Protein 1JXP (pdb70)

CATH classification: 2.40.10.120 (+1 more: 2.40.10.10)

Sequence (378 aa):
ITAYSQQTRGLLGCIITSLTGRDKNQVEGEVQVVSTATQSFLATCVNGVCWTVYHGAGSKTLAGPKGPITQMYTNVDQDLVGWQAPPGARSLTPCTCGSSDLYLVTRHADVIPVRRRGDSRGSLLSPRPVSYLKGSSGGPLLCPSGHAVGIFRAAVCTRGVAKAVDFVPVESMETTMGSVVIVGRIILSITAYSQQTRGLLGCIITSLTGRDKNQVEGEVQVVSTATQSFLATCVNGVCWTVYHGAGSKTLAGPKGPITQMYTNVDQDLVGWQAPPGARSLTPCTCGSSDLYLVTRHADVIPVRRRGDSRGSLLSPRPVSYLKGSSGGPLLCPSGHAVGIFRAAVCTRGVAKAVDFVPVESMETTMGSVVIVGRIILS

Organism: Hepatitis C virus genotype 1b (isolate BK) (NCBI:txid11105)

InterPro domains:
  IPR000745 Hepatitis C virus, Non-structural protein NS4a [PF01006] (1658-1711)
  IPR001490 Hepatitis C virus, Non-structural protein NS4b [PF01001] (1728-1921)
  IPR001650 Helicase, C-terminal domain-like [PS51194] (1361-1538)
  IPR002166 RNA dependent RNA polymerase, hepatitis C virus [PF00998] (2422-2932)
  IPR002518 Hepatitis C virus, Non-structural protein NS2 [PF01538] (811-1005)
  IPR002518 Hepatitis C virus, Non-structural protein NS2 [PS51693] (903-1026)
  IPR002519 Hepatitis C virus, Envelope glycoprotein E1 [PF01539] (193-382)
  IPR002521 Hepatitis C virus, Core protein, C-terminal [PF01542] (116-190)
  IPR002522 Hepatitis C virus, Core protein, N-terminal [PF01543] (2-115)
  IPR002531 Hepatitis C virus, Non-structural protein E2/NS1 [PF01560] (386-729)
  IPR002868 Hepatitis C virus, Non-structural 5a protein [PF01506] (1974-1996)
  IPR004109 Hepatitis C virus, NS3 protease [PF02907] (1056-1203)
  IPR004109 Hepatitis C virus, NS3 protease [PS51822] (1027-1208)
  IPR007094 RNA-directed RNA polymerase, catalytic domain [PS50507] (2633-2751)
  IPR009003 Peptidase S1, PA clan [SSF50494] (1027-1212)
  IPR011492 Non-structural protein NS3-like, DEAD-box helicase, flavivirus [PF07652] (1294-1355)
  IPR013192 Hepatitis C virus, Non-structural 5a protein, domain 1a [PF08300] (2006-2067)
  IPR013193 Hepatitis C virus non-structural 5a, 1B domain [PF08301] (2068-2168)
  IPR014001 Helicase superfamily 1/2, ATP-binding domain [PS51192] (1217-1369)
  IPR014001 Helicase superfamily 1/2, ATP-binding domain [SM00487] (1213-1385)

Secondary structure (DSSP, 8-state):
--EEEEE---HHHHHHHHHS-B--PPP-SSEEEEE-SS-EEEEEEETTEEEEEHHHHTT--EEETTEEEPPSEEETTTTEEEEEPPSS---BPB--S---EEEEE-TT--EEEEEE-SSSEEEEEEEEEGGGGTT-TT-EEEETTTEEEEEEEEEEEETTEEEEEEEEEHHHHHTT-/--EEEEE---HHHHHHHHHS-B--PPP-SSEEEEE-SS-EEEEEEETTEEEEEHHHHTTPPBPBSSS-B----EEGGGTEEEEE--SS---B----S---EEEEE-TT--EEEEEE-SSSEEEEEEEEETTTTTT-TT-EEE-TT--EEEEEEEEEEETTEEEEEEEEEHHHHHHT-/--BEEEEEEEE-/-PBEEEEEEEE-

GO terms:
  GO:0044186 host cell lipid droplet (C, EXP)
  GO:0034062 5'-3' RNA polymerase activity (F, EXP)
  GO:0005515 protein binding (F, IPI)
  GO:0002020 protease binding (F, IPI)
  GO:0042802 identical protein binding (F, IPI)
  GO:0008236 serine-type peptidase activity (F, IDA)
  GO:0042025 host cell nucleus (C, IMP)
  GO:0044164 host cell cytosol (C, IMP)
  GO:0030430 host cell cytoplasm (C, IMP)
  GO:0030430 host cell cytoplasm (C, IDA)

Solvent-accessible surface area: 15514 Å² total; per-residue (Å²): 108,97,8,134,61,76,91,36,43,38,50,86,17,10,54,85,8,18,136,79,4,124,6,178,45,108,23,71,1,23,0,3,13,2,5,9,99,90,76,12,4,0,3,0,2,0,57,28,1,4,2,0,1,56,86,7,2,19,94,74,40,4,5,2,65,182,17,76,39,104,21,91,51,68,44,94,142,48,21,2,0,0,0,89,11,11,130,66,24,114,46,18,79,38,21,116,79,73,30,53,79,0,59,2,3,4,19,42,10,40,40,4,45,3,95,80,134,38,117,36,101,0,15,8,92,53,73,30,9,25,0,10,4,110,11,2,17,0,0,0,0,2,0,73,78,27,66,2,4,1,2,6,78,37,28,30,66,68,131,5,50,0,76,10,0,18,1,5,18,2,72,30,3,70,116,41,107,78,6,0,0,15,11,2,18,0,30,30,110,81,99,13,122,61,67,156,42,53,46,89,114,19,10,35,90,6,16,150,51,0,143,7,163,68,127,16,70,8,36,0,1,15,0,17,8,25,49,48,39,3,0,1,0,0,4,67,39,1,1,2,0,0,13,9,2,0,3,90,49,33,1,4,0,52,160,4,68,9,102,25,118,44,69,52,37,63,61,1,2,0,0,1,102,24,10,99,72,13,175,43,13,77,25,23,126,69,69,34,60,57,0,57,0,0,0,47,112,16,34,40,12,46,0,55,60,135,23,113,28,94,1,28,10,104,68,70,67,76,65,82,61,10,108,17,0,14,0,0,0,0,3,0,62,81,20,58,2,3,1,0,3,9,17,17,22,55,99,220,47,69,0,99,12,0,7,0,1,13,3,86,34,3,78,114,46,124,64,8,0,0,11,22,1,26,0,34,26,108

B-factor: mean 48.64, std 14.3, range [6.23, 98.06]

Foldseek 3Di:
DFFAADDDDDPVRLVVCLVFLADLDAAEDFKAWAADVPFIAIWGAAPQKTKFFCVRVPQDWHRYNVGTFGWPFDDVVLRMTITRRHPRHDHFAADPPPAQWKWWQFNGRDTFIWGNPDQFKTFGDPFDWQVVRGRHFNTFIAGVVRGGFFTFHGFPDDVTTGGMTGTGGVVNVVVRD/DDDDDPDDDDDD/DWDAADDDDDDVVCVVLVVFLADLDDDDDFKAFAADPPAIAIWGAAPQKTKFFCVGCVQFFHRANVGTFGWDFDDVVLRMTITGDYPPHDHFYEADDPAQWKFWAANRTDTFIWGNPDQFKTWGPDKDFQVVRGRYQNTAIAHPVGGGQWGWHGFDDDPRIGTMTGTHTPVVVVVSD/DDDDDPDDDDDD

Structure (mmCIF, N/CA/C/O backbone):
data_1JXP
#
_entry.id   1JXP
#
_cell.length_a   96.960
_cell.length_b   96.960
_cell.length_c   167.100
_cell.angle_alpha   90.00
_cell.angle_beta   90.00
_cell.angle_gamma   120.00
#
_symmetry.space_group_name_H-M   'P 63 2 2'
#
loop_
_entity.id
_entity.type
_entity.pdbx_description
1 polymer 'NS3 SERINE PROTEASE'
2 polymer NS4A
3 non-polymer 'ZINC ION'
4 water water
#
loop_
_atom_site.group_PDB
_atom_site.id
_atom_site.type_symbol
_atom_site.label_atom_id
_atom_site.label_alt_id
_atom_site.label_comp_id
_atom_site.label_asym_id
_atom_site.label_entity_id
_atom_site.label_seq_id
_atom_site.pdbx_PDB_ins_code
_atom_site.Cartn_x
_atom_site.Cartn_y
_atom_site.Cartn_z
_atom_site.occupancy
_atom_site.B_iso_or_equiv
_atom_site.auth_seq_id
_atom_site.auth_comp_id
_atom_site.auth_asym_id
_atom_site.auth_atom_id
_atom_site.pdbx_PDB_model_num
ATOM 1 N N . ILE A 1 3 ? 38.178 51.342 17.385 1.00 64.84 3 ILE A N 1
ATOM 2 C CA . ILE A 1 3 ? 37.708 52.359 18.353 1.00 65.72 3 ILE A CA 1
ATOM 3 C C . ILE A 1 3 ? 36.671 53.271 17.658 1.00 65.31 3 ILE A C 1
ATOM 4 O O . ILE A 1 3 ? 36.782 54.492 17.655 1.00 65.76 3 ILE A O 1
ATOM 9 N N . THR A 1 4 ? 35.710 52.641 16.990 1.00 64.69 4 THR A N 1
ATOM 10 C CA . THR A 1 4 ? 34.636 53.3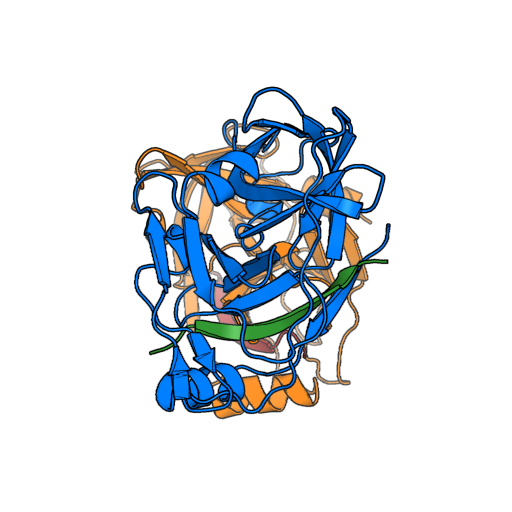48 16.310 1.00 64.59 4 THR A CA 1
ATOM 11 C C . THR A 1 4 ? 33.447 53.075 17.223 1.00 62.81 4 THR A C 1
ATOM 12 O O . THR A 1 4 ? 33.553 52.294 18.177 1.00 62.45 4 THR A O 1
ATOM 16 N N . ALA A 1 5 ? 32.327 53.710 16.918 1.00 61.48 5 ALA A N 1
ATOM 17 C CA . ALA A 1 5 ? 31.093 53.539 17.667 1.00 59.10 5 ALA A CA 1
ATOM 18 C C . ALA A 1 5 ? 30.001 54.096 16.779 1.00 56.84 5 ALA A C 1
ATOM 19 O O . ALA A 1 5 ? 30.242 55.045 16.035 1.00 56.95 5 ALA A O 1
ATOM 21 N N . TYR A 1 6 ? 28.828 53.480 16.801 1.00 53.94 6 TYR A N 1
ATOM 22 C CA . TYR A 1 6 ? 27.714 53.968 15.989 1.00 51.95 6 TYR A CA 1
ATOM 23 C C . TYR A 1 6 ? 26.414 53.977 16.786 1.00 50.47 6 TYR A C 1
ATOM 24 O O . TYR A 1 6 ? 26.227 53.146 17.675 1.00 47.39 6 TYR A O 1
ATOM 33 N N . SER A 1 7 ? 25.565 54.975 16.536 1.00 49.67 7 SER A N 1
ATOM 34 C CA . SER A 1 7 ? 24.292 55.082 17.253 1.00 48.71 7 SER A CA 1
ATOM 35 C C . SER A 1 7 ? 23.305 54.037 16.757 1.00 48.81 7 SER A C 1
ATOM 36 O O . SER A 1 7 ? 23.563 53.378 15.749 1.00 51.08 7 SER A O 1
ATOM 39 N N . GLN A 1 8 ? 22.216 53.834 17.492 1.00 45.21 8 GLN A N 1
ATOM 40 C CA . GLN A 1 8 ? 21.191 52.870 17.110 1.00 41.60 8 GLN A CA 1
ATOM 41 C C . GLN A 1 8 ? 19.990 53.215 17.951 1.00 43.72 8 GLN A C 1
ATOM 42 O O . GLN A 1 8 ? 20.105 53.257 19.179 1.00 46.68 8 GLN A O 1
ATOM 48 N N . GLN A 1 9 ? 18.860 53.539 17.316 1.00 40.30 9 GLN A N 1
ATOM 49 C CA . GLN A 1 9 ? 17.653 53.874 18.067 1.00 36.58 9 GLN A CA 1
ATOM 50 C C . GLN A 1 9 ? 16.890 52.615 18.237 1.00 37.00 9 GLN A C 1
ATOM 51 O O . GLN A 1 9 ? 16.834 51.788 17.323 1.00 39.12 9 GLN A O 1
ATOM 57 N N . THR A 1 10 ? 16.241 52.497 19.378 1.00 35.56 10 THR A N 1
ATOM 58 C CA . THR A 1 10 ? 15.481 51.312 19.667 1.00 36.65 10 THR A CA 1
ATOM 59 C C . THR A 1 10 ? 14.058 51.713 19.924 1.00 34.78 10 THR A C 1
ATOM 60 O O . THR A 1 10 ? 13.173 50.871 19.988 1.00 34.97 10 THR A O 1
ATOM 64 N N . ARG A 1 11 ? 13.797 53.009 19.950 1.00 32.84 11 ARG A N 1
ATOM 65 C CA . ARG A 1 11 ? 12.460 53.421 20.288 1.00 29.63 11 ARG A CA 1
ATOM 66 C C . ARG A 1 11 ? 12.191 54.820 19.861 1.00 26.45 11 ARG A C 1
ATOM 67 O O . ARG A 1 11 ? 13.112 55.617 19.771 1.00 27.39 11 ARG A O 1
ATOM 75 N N . GLY A 1 12 ? 10.928 55.119 19.598 1.00 27.36 12 GLY A N 1
ATOM 76 C CA . GLY A 1 12 ? 10.568 56.484 19.239 1.00 31.10 12 GLY A CA 1
ATOM 77 C C . GLY A 1 12 ? 9.903 57.174 20.433 1.00 33.20 12 GLY A C 1
ATOM 78 O O . GLY A 1 12 ? 9.765 56.569 21.488 1.00 32.60 12 GLY A O 1
ATOM 79 N N . LEU A 1 13 ? 9.423 58.401 20.271 1.00 32.03 13 LEU A N 1
ATOM 80 C CA . LEU A 1 13 ? 8.785 59.104 21.383 1.00 32.12 13 LEU A CA 1
ATOM 81 C C . LEU A 1 13 ? 7.652 58.323 22.078 1.00 30.27 13 LEU A C 1
ATOM 82 O O . LEU A 1 13 ? 7.621 58.238 23.302 1.00 31.20 13 LEU A O 1
ATOM 87 N N . LEU A 1 14 ? 6.745 57.767 21.278 1.00 29.72 14 LEU A N 1
ATOM 88 C CA . LEU A 1 14 ? 5.616 56.983 21.742 1.00 30.20 14 LEU A CA 1
ATOM 89 C C . LEU A 1 14 ? 6.159 55.885 22.627 1.00 33.65 14 LEU A C 1
ATOM 90 O O . LEU A 1 14 ? 5.503 55.433 23.555 1.00 34.25 14 LEU A O 1
ATOM 95 N N . GLY A 1 15 ? 7.326 55.391 22.240 1.00 35.88 15 GLY A N 1
ATOM 96 C CA . GLY A 1 15 ? 8.010 54.366 22.996 1.00 33.52 15 GLY A CA 1
ATOM 97 C C . GLY A 1 15 ? 8.482 54.910 24.334 1.00 34.29 15 GLY A C 1
ATOM 98 O O . GLY A 1 15 ? 8.139 54.259 25.320 1.00 34.63 15 GLY A O 1
ATOM 99 N N . CYS A 1 16 ? 9.227 56.047 24.389 1.00 30.87 16 CYS A N 1
ATOM 100 C CA . CYS A 1 16 ? 9.681 56.612 25.680 1.00 30.32 16 CYS A CA 1
ATOM 101 C C . CYS A 1 16 ? 8.431 56.820 26.521 1.00 34.35 16 CYS A C 1
ATOM 102 O O . CYS A 1 16 ? 8.338 56.262 27.603 1.00 40.09 16 CYS A O 1
ATOM 105 N N . ILE A 1 17 ? 7.424 57.494 25.966 1.00 36.58 17 ILE A N 1
ATOM 106 C CA . ILE A 1 17 ? 6.189 57.784 26.699 1.00 35.36 17 ILE A CA 1
ATOM 107 C C . ILE A 1 17 ? 5.492 56.596 27.371 1.00 36.70 17 ILE A C 1
ATOM 108 O O . ILE A 1 17 ? 5.287 56.612 28.583 1.00 37.50 17 ILE A O 1
ATOM 113 N N . ILE A 1 18 ? 5.163 55.555 26.617 1.00 35.20 18 ILE A N 1
ATOM 114 C CA . ILE A 1 18 ? 4.488 54.389 27.194 1.00 31.71 18 ILE A CA 1
ATOM 115 C C . ILE A 1 18 ? 5.416 53.635 28.142 1.00 26.45 18 ILE A C 1
ATOM 116 O O . ILE A 1 18 ? 4.968 53.068 29.113 1.00 28.14 18 ILE A O 1
ATOM 121 N N . THR A 1 19 ? 6.700 53.601 27.841 1.00 25.87 19 THR A N 1
ATOM 122 C CA . THR A 1 19 ? 7.655 52.876 28.673 1.00 28.66 19 THR A CA 1
ATOM 123 C C . THR A 1 19 ? 8.063 53.630 29.934 1.00 31.80 19 THR A C 1
ATOM 124 O O . THR A 1 19 ? 8.587 53.040 30.865 1.00 32.90 19 THR A O 1
ATOM 128 N N . SER A 1 20 ? 7.790 54.924 29.988 1.00 33.45 20 SER A N 1
ATOM 129 C CA . SER A 1 20 ? 8.104 55.707 31.164 1.00 34.86 20 SER A CA 1
ATOM 130 C C . SER A 1 20 ? 6.885 55.652 32.087 1.00 35.44 20 SER A C 1
ATOM 131 O O . SER A 1 20 ? 7.017 55.772 33.301 1.00 36.01 20 SER A O 1
ATOM 134 N N . LEU A 1 21 ? 5.708 55.433 31.502 1.00 32.95 21 LEU A N 1
ATOM 135 C CA . LEU A 1 21 ? 4.456 55.344 32.250 1.00 30.94 21 LEU A CA 1
ATOM 136 C C . LEU A 1 21 ? 4.305 53.998 32.935 1.00 32.65 21 LEU A C 1
ATOM 137 O O . LEU A 1 21 ? 3.999 53.925 34.119 1.00 37.17 21 LEU A O 1
ATOM 142 N N . THR A 1 22 ? 4.469 52.935 32.160 1.00 31.51 22 THR A N 1
ATOM 143 C CA . THR A 1 22 ? 4.357 51.584 32.653 1.00 27.73 22 THR A CA 1
ATOM 144 C C . THR A 1 22 ? 5.662 51.165 33.349 1.00 29.20 22 THR A C 1
ATOM 145 O O . THR A 1 22 ? 5.747 50.091 33.916 1.00 34.94 22 THR A O 1
ATOM 149 N N . GLY A 1 23 ? 6.706 51.961 33.261 1.00 26.15 23 GLY A N 1
ATOM 150 C CA . GLY A 1 23 ? 7.945 51.543 33.884 1.00 26.39 23 GLY A CA 1
ATOM 151 C C . GLY A 1 23 ? 8.522 50.228 33.356 1.00 30.59 23 GLY A C 1
ATOM 152 O O . GLY A 1 23 ? 9.656 49.874 33.734 1.00 33.09 23 GLY A O 1
ATOM 153 N N . ARG A 1 24 ? 7.803 49.516 32.473 1.00 32.97 24 ARG A N 1
ATOM 154 C CA . ARG A 1 24 ? 8.288 48.224 31.938 1.00 36.36 24 ARG A CA 1
ATOM 155 C C . ARG A 1 24 ? 8.959 48.256 30.561 1.00 35.15 24 ARG A C 1
ATOM 156 O O . ARG A 1 24 ? 8.343 48.638 29.588 1.00 39.07 24 ARG A O 1
ATOM 164 N N . ASP A 1 25 ? 10.178 47.729 30.489 1.00 35.45 25 ASP A N 1
ATOM 165 C CA . ASP A 1 25 ? 10.969 47.702 29.269 1.00 34.57 25 ASP A CA 1
ATOM 166 C C . ASP A 1 25 ? 11.361 46.290 28.845 1.00 35.90 25 ASP A C 1
ATOM 167 O O . ASP A 1 25 ? 12.364 45.748 29.312 1.00 36.78 25 ASP A O 1
ATOM 172 N N . LYS A 1 26 ? 10.613 45.729 27.901 1.00 37.20 26 LYS A N 1
ATOM 173 C CA . LYS A 1 26 ? 10.897 44.381 27.407 1.00 42.46 26 LYS A CA 1
ATOM 174 C C . LYS A 1 26 ? 12.087 44.353 26.445 1.00 44.49 26 LYS A C 1
ATOM 175 O O . LYS A 1 26 ? 12.497 43.295 25.969 1.00 45.98 26 LYS A O 1
ATOM 181 N N . ASN A 1 27 ? 12.661 45.519 26.192 1.00 45.89 27 ASN A N 1
ATOM 182 C CA . ASN A 1 27 ? 13.783 45.633 25.279 1.00 47.18 27 ASN A CA 1
ATOM 183 C C . ASN A 1 27 ? 15.129 45.105 25.736 1.00 51.66 27 ASN A C 1
ATOM 184 O O . ASN A 1 27 ? 15.653 45.428 26.805 1.00 51.47 27 ASN A O 1
ATOM 189 N N . GLN A 1 28 ? 15.690 44.318 24.828 1.00 56.55 28 GLN A N 1
ATOM 190 C CA . GLN A 1 28 ? 16.987 43.690 24.970 1.00 56.87 28 GLN A CA 1
ATOM 191 C C . GLN A 1 28 ? 18.067 44.751 25.166 1.00 55.17 28 GLN A C 1
ATOM 192 O O . GLN A 1 28 ? 18.084 45.779 24.476 1.00 55.64 28 GLN A O 1
ATOM 198 N N . VAL A 1 29 ? 18.898 44.548 26.180 1.00 54.82 29 VAL A N 1
ATOM 199 C CA . VAL A 1 29 ? 19.969 45.487 26.465 1.00 55.94 29 VAL A CA 1
ATOM 200 C C . VAL A 1 29 ? 21.195 45.001 25.746 1.00 57.72 29 VAL A C 1
ATOM 201 O O . VAL A 1 29 ? 21.626 43.857 25.926 1.00 61.39 29 VAL A O 1
ATOM 205 N N . GLU A 1 30 ? 21.755 45.866 24.924 1.00 56.75 30 GLU A N 1
ATOM 206 C CA . GLU A 1 30 ? 22.939 45.510 24.188 1.00 56.52 30 GLU A CA 1
ATOM 207 C C . GLU A 1 30 ? 23.800 46.743 24.070 1.00 56.33 30 GLU A C 1
ATOM 208 O O . GLU A 1 30 ? 23.305 47.862 24.120 1.00 56.73 30 GLU A O 1
ATOM 214 N N . GLY A 1 31 ? 25.103 46.551 23.974 1.00 56.79 31 GLY A N 1
ATOM 215 C CA . GLY A 1 31 ? 25.981 47.699 23.839 1.00 56.60 31 GLY A CA 1
ATOM 216 C C . GLY A 1 31 ? 26.900 47.807 25.026 1.00 57.55 31 GLY A C 1
ATOM 217 O O . GLY A 1 31 ? 27.492 46.815 25.450 1.00 60.24 31 GLY A O 1
ATOM 218 N N . GLU A 1 32 ? 26.952 48.997 25.597 1.00 57.53 32 GLU A N 1
ATOM 219 C CA . GLU A 1 32 ? 27.792 49.320 26.746 1.00 56.71 32 GLU A CA 1
ATOM 220 C C . GLU A 1 32 ? 27.191 50.639 27.169 1.00 53.70 32 GLU A C 1
ATOM 221 O O . GLU A 1 32 ? 26.665 50.760 28.284 1.00 53.96 32 GLU A O 1
ATOM 227 N N . VAL A 1 33 ? 27.247 51.598 26.237 1.00 47.81 33 VAL A N 1
ATOM 228 C CA . VAL A 1 33 ? 26.701 52.943 26.403 1.00 40.55 33 VAL A CA 1
ATOM 229 C C . VAL A 1 33 ? 25.268 52.922 25.892 1.00 39.23 33 VAL A C 1
ATOM 230 O O . VAL A 1 33 ? 24.992 52.396 24.818 1.00 39.25 33 VAL A O 1
ATOM 234 N N . GLN A 1 34 ? 24.363 53.459 26.697 1.00 35.31 34 GLN A N 1
ATOM 235 C CA . GLN A 1 34 ? 22.950 53.497 26.399 1.00 31.18 34 GLN A CA 1
ATOM 236 C C . GLN A 1 34 ? 22.530 54.923 26.294 1.00 29.09 34 GLN A C 1
ATOM 237 O O . GLN A 1 34 ? 23.019 55.773 27.024 1.00 31.95 34 GLN A O 1
ATOM 243 N N . VAL A 1 35 ? 21.584 55.173 25.409 1.00 25.79 35 VAL A N 1
ATOM 244 C CA . VAL A 1 35 ? 21.051 56.493 25.241 1.00 25.06 35 VAL A CA 1
ATOM 245 C C . VAL A 1 35 ? 19.778 56.417 26.045 1.00 23.96 35 VAL A C 1
ATOM 246 O O . VAL A 1 35 ? 18.932 55.533 25.846 1.00 25.10 35 VAL A O 1
ATOM 250 N N . VAL A 1 36 ? 19.650 57.321 26.996 1.00 23.96 36 VAL A N 1
ATOM 251 C CA . VAL A 1 36 ? 18.478 57.277 27.856 1.00 21.57 36 VAL A CA 1
ATOM 252 C C . VAL A 1 36 ? 17.787 58.601 27.848 1.00 20.01 36 VAL A C 1
ATOM 253 O O . VAL A 1 36 ? 18.389 59.640 27.579 1.00 22.28 36 VAL A O 1
ATOM 257 N N . SER A 1 37 ? 16.548 58.582 28.286 1.00 22.15 37 SER A N 1
ATOM 258 C CA . SER A 1 37 ? 15.782 59.793 28.257 1.00 24.65 37 SER A CA 1
ATOM 259 C C . SER A 1 37 ? 14.722 59.860 29.368 1.00 21.69 37 SER A C 1
ATOM 260 O O . SER A 1 37 ? 14.251 58.844 29.870 1.00 26.23 37 SER A O 1
ATOM 263 N N . THR A 1 38 ? 14.430 61.078 29.795 1.00 19.66 38 THR A N 1
ATOM 264 C CA . THR A 1 38 ? 13.376 61.349 30.771 1.00 27.26 38 THR A CA 1
ATOM 265 C C . THR A 1 38 ? 12.419 62.207 29.941 1.00 28.60 38 THR A C 1
ATOM 266 O O . THR A 1 38 ? 12.584 62.333 28.737 1.00 32.72 38 THR A O 1
ATOM 270 N N . ALA A 1 39 ? 11.460 62.859 30.571 1.00 29.32 39 ALA A N 1
ATOM 271 C CA . ALA A 1 39 ? 10.539 63.685 29.823 1.00 28.41 39 ALA A CA 1
ATOM 272 C C . ALA A 1 39 ? 11.047 65.118 29.572 1.00 29.64 39 ALA A C 1
ATOM 273 O O . ALA A 1 39 ? 10.388 65.904 28.874 1.00 28.36 39 ALA A O 1
ATOM 275 N N . THR A 1 40 ? 12.228 65.452 30.084 1.00 29.95 40 THR A N 1
ATOM 276 C CA . THR A 1 40 ? 12.732 66.804 29.914 1.00 30.64 40 THR A CA 1
ATOM 277 C C . THR A 1 40 ? 14.163 66.970 29.431 1.00 31.45 40 THR A C 1
ATOM 278 O O . THR A 1 40 ? 14.654 68.107 29.358 1.00 35.23 40 THR A O 1
ATOM 282 N N . GLN A 1 41 ? 14.849 65.856 29.181 1.00 27.49 41 GLN A N 1
ATOM 283 C CA . GLN A 1 41 ? 16.203 65.882 28.655 1.00 27.66 41 GLN A CA 1
ATOM 284 C C . GLN A 1 41 ? 16.654 64.478 28.302 1.00 25.59 41 GLN A C 1
ATOM 285 O O . GLN A 1 41 ? 15.986 63.501 28.629 1.00 24.64 41 GLN A O 1
ATOM 291 N N . SER A 1 42 ? 17.789 64.361 27.637 1.00 25.16 42 SER A N 1
ATOM 292 C CA . SER A 1 42 ? 18.253 63.052 27.242 1.00 22.34 42 SER A CA 1
ATOM 293 C C . SER A 1 42 ? 19.747 63.063 27.477 1.00 22.16 42 SER A C 1
ATOM 294 O O . SER A 1 42 ? 20.348 64.137 27.501 1.00 24.50 42 SER A O 1
ATOM 297 N N . PHE A 1 43 ? 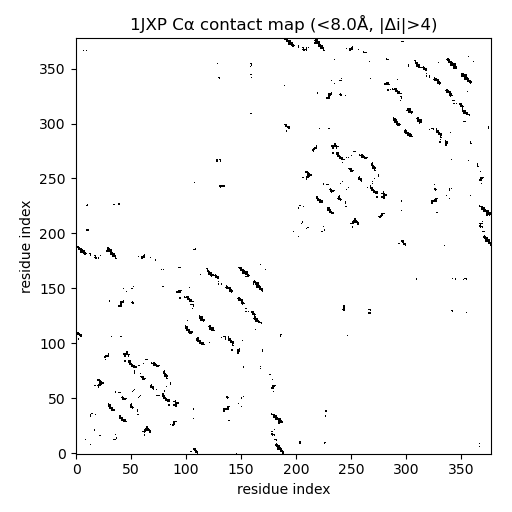20.345 61.893 27.677 1.00 22.56 43 PHE A N 1
ATOM 298 C CA . PHE A 1 43 ? 21.772 61.801 27.946 1.00 20.90 43 PHE A CA 1
ATOM 299 C C . PHE A 1 43 ? 22.115 60.354 27.818 1.00 21.59 43 PHE A C 1
ATOM 300 O O . PHE A 1 43 ? 21.300 59.571 27.361 1.00 23.00 43 PHE A O 1
ATOM 308 N N . LEU A 1 44 ? 23.299 59.985 28.268 1.00 27.72 44 LEU A N 1
ATOM 309 C CA . LEU A 1 44 ? 23.759 58.614 28.155 1.00 31.12 44 LEU A CA 1
ATOM 310 C C . LEU A 1 44 ? 23.933 57.919 29.495 1.00 32.74 44 LEU A C 1
ATOM 311 O O . LEU A 1 44 ? 23.895 58.534 30.550 1.00 33.14 44 LEU A O 1
ATOM 316 N N . ALA A 1 45 ? 24.197 56.627 29.429 1.00 33.67 45 ALA A N 1
ATOM 317 C CA . ALA A 1 45 ? 24.408 55.830 30.618 1.00 34.88 45 ALA A CA 1
ATOM 318 C C . ALA A 1 45 ? 25.418 54.780 30.214 1.00 34.23 45 ALA A C 1
ATOM 319 O O . ALA A 1 45 ? 25.271 54.165 29.160 1.00 32.35 45 ALA A O 1
ATOM 321 N N . THR A 1 46 ? 26.436 54.577 31.040 1.00 33.09 46 THR A N 1
ATOM 322 C CA . THR A 1 46 ? 27.451 53.589 30.755 1.00 31.91 46 THR A CA 1
ATOM 323 C C . THR A 1 46 ? 27.312 52.461 31.762 1.00 35.97 46 THR A C 1
ATOM 324 O O . THR A 1 46 ? 27.186 52.703 32.949 1.00 40.33 46 THR A O 1
ATOM 328 N N . CYS A 1 47 ? 27.298 51.231 31.282 1.00 37.78 47 CYS A N 1
ATOM 329 C CA . CYS A 1 47 ? 27.136 50.055 32.119 1.00 42.69 47 CYS A CA 1
ATOM 330 C C . CYS A 1 47 ? 28.496 49.508 32.586 1.00 45.95 47 CYS A C 1
ATOM 331 O O . CYS A 1 47 ? 29.196 48.880 31.808 1.00 47.72 47 CYS A O 1
ATOM 334 N N . VAL A 1 48 ? 28.873 49.709 33.850 1.00 47.19 48 VAL A N 1
ATOM 335 C CA . VAL A 1 48 ? 30.184 49.246 34.331 1.00 47.07 48 VAL A CA 1
ATOM 336 C C . VAL A 1 48 ? 30.103 48.303 35.541 1.00 49.31 48 VAL A C 1
ATOM 337 O O . VAL A 1 48 ? 29.417 48.600 36.519 1.00 53.95 48 VAL A O 1
ATOM 341 N N . ASN A 1 49 ? 30.819 47.185 35.483 1.00 48.07 49 ASN A N 1
ATOM 342 C CA . ASN A 1 49 ? 30.858 46.230 36.589 1.00 49.18 49 ASN A CA 1
ATOM 343 C C . ASN A 1 49 ? 29.508 45.728 36.973 1.00 47.31 49 ASN A C 1
ATOM 344 O O . ASN A 1 49 ? 29.221 45.571 38.161 1.00 46.01 49 ASN A O 1
ATOM 349 N N . GLY A 1 50 ? 28.676 45.494 35.969 1.00 45.43 50 GLY A N 1
ATOM 350 C CA . GLY A 1 50 ? 27.335 45.002 36.230 1.00 41.47 50 GLY A CA 1
ATOM 351 C C . GLY A 1 50 ? 26.348 46.048 36.745 1.00 39.82 50 GLY A C 1
ATOM 352 O O . GLY A 1 50 ? 25.221 45.691 37.107 1.00 38.51 50 GLY A O 1
ATOM 353 N N . VAL A 1 51 ? 26.744 47.325 36.757 1.00 38.13 51 VAL A N 1
ATOM 354 C CA . VAL A 1 51 ? 25.858 48.405 37.211 1.00 40.99 51 VAL A CA 1
ATOM 355 C C . VAL A 1 51 ? 25.725 49.545 36.165 1.00 40.12 51 VAL A C 1
ATOM 356 O O . VAL A 1 51 ? 26.719 49.926 35.541 1.00 38.66 51 VAL A O 1
ATOM 360 N N . CYS A 1 52 ? 24.505 50.058 35.954 1.00 39.76 52 CYS A N 1
ATOM 361 C CA . CYS A 1 52 ? 24.263 51.162 34.999 1.00 44.51 52 CYS A CA 1
ATOM 362 C C . CYS A 1 52 ? 24.508 52.546 35.623 1.00 41.87 52 CYS A C 1
ATOM 363 O O . CYS A 1 52 ? 23.700 53.024 36.399 1.00 39.93 52 CYS A O 1
ATOM 366 N N . TRP A 1 53 ? 25.586 53.216 35.230 1.00 43.64 53 TRP A N 1
ATOM 367 C CA . TRP A 1 53 ? 25.927 54.546 35.768 1.00 45.87 53 TRP A CA 1
ATOM 368 C C . TRP A 1 53 ? 25.442 55.714 34.914 1.00 45.58 53 TRP A C 1
ATOM 369 O O . TRP A 1 53 ? 25.425 55.630 33.682 1.00 47.94 53 TRP A O 1
ATOM 380 N N . THR A 1 54 ? 25.015 56.794 35.556 1.00 39.96 54 THR A N 1
ATOM 381 C CA . THR A 1 54 ? 24.596 57.956 34.800 1.00 38.32 54 THR A CA 1
ATOM 382 C C . THR A 1 54 ? 24.619 59.172 35.700 1.00 35.31 54 THR A C 1
ATOM 383 O O . THR A 1 54 ? 24.826 59.047 36.902 1.00 34.22 54 THR A O 1
ATOM 387 N N . VAL A 1 55 ? 24.456 60.354 35.120 1.00 33.06 55 VAL A N 1
ATOM 388 C CA . VAL A 1 55 ? 24.505 61.570 35.910 1.00 30.95 55 VAL A CA 1
ATOM 389 C C . VAL A 1 55 ? 23.268 61.786 36.736 1.00 31.43 55 VAL A C 1
ATOM 390 O O . VAL A 1 55 ? 22.148 61.531 36.280 1.00 30.78 55 VAL A O 1
ATOM 394 N N . TYR A 1 56 ? 23.464 62.247 37.966 1.00 31.17 56 TYR A N 1
ATOM 395 C CA . TYR A 1 56 ? 22.327 62.519 38.825 1.00 28.14 56 TYR A CA 1
ATOM 396 C C . TYR A 1 56 ? 21.629 63.755 38.262 1.00 27.69 56 TYR A C 1
ATOM 397 O O . TYR A 1 56 ? 20.437 63.944 38.456 1.00 24.31 56 TYR A O 1
ATOM 406 N N . HIS A 1 57 ? 22.367 64.602 37.552 1.00 30.08 57 HIS A N 1
ATOM 407 C CA . HIS A 1 57 ? 21.738 65.778 36.995 1.00 30.89 57 HIS A CA 1
ATOM 408 C C . HIS A 1 57 ? 20.712 65.435 35.907 1.00 32.56 57 HIS A C 1
ATOM 409 O O . HIS A 1 57 ? 19.693 66.108 35.805 1.00 33.23 57 HIS A O 1
ATOM 416 N N . GLY A 1 58 ? 20.934 64.363 35.148 1.00 28.87 58 GLY A N 1
ATOM 417 C CA . GLY A 1 58 ? 19.985 63.995 34.127 1.00 29.57 58 GLY A CA 1
ATOM 418 C C . GLY A 1 58 ? 18.952 63.086 34.754 1.00 28.05 58 GLY A C 1
ATOM 419 O O . GLY A 1 58 ? 17.753 63.257 34.566 1.00 29.78 58 GLY A O 1
ATOM 420 N N . ALA A 1 59 ? 19.419 62.102 35.512 1.00 29.38 59 ALA A N 1
ATOM 421 C CA . ALA A 1 59 ? 18.530 61.123 36.163 1.00 29.34 59 ALA A CA 1
ATOM 422 C C . ALA A 1 59 ? 17.709 61.532 37.389 1.00 31.54 59 ALA A C 1
ATOM 423 O O . ALA A 1 59 ? 16.494 61.262 37.454 1.00 29.23 59 ALA A O 1
ATOM 425 N N . GLY A 1 60 ? 18.368 62.142 38.376 1.00 32.69 60 GLY A N 1
ATOM 426 C CA . GLY A 1 60 ? 17.678 62.493 39.599 1.00 29.31 60 GLY A CA 1
ATOM 427 C C . GLY A 1 60 ? 17.433 61.160 40.294 1.00 30.09 60 GLY A C 1
ATOM 428 O O . GLY A 1 60 ? 18.155 60.182 40.075 1.00 28.02 60 GLY A O 1
ATOM 429 N N . SER A 1 61 ? 16.384 61.096 41.092 1.00 32.01 61 SER A N 1
ATOM 430 C CA . SER A 1 61 ? 16.045 59.879 41.829 1.00 38.67 61 SER A CA 1
ATOM 431 C C . SER A 1 61 ? 15.190 58.877 41.055 1.00 38.27 61 SER A C 1
ATOM 432 O O . SER A 1 61 ? 14.751 57.856 41.610 1.00 40.09 61 SER A O 1
ATOM 435 N N . LYS A 1 62 ? 14.997 59.145 39.772 1.00 33.95 62 LYS A N 1
ATOM 436 C CA . LYS A 1 62 ? 14.159 58.319 38.929 1.00 28.25 62 LYS A CA 1
ATOM 437 C C . LYS A 1 62 ? 14.546 56.865 38.814 1.00 25.41 62 LYS A C 1
ATOM 438 O O . LYS A 1 62 ? 15.719 56.490 38.981 1.00 25.53 62 LYS A O 1
ATOM 444 N N . THR A 1 63 ? 13.532 56.081 38.45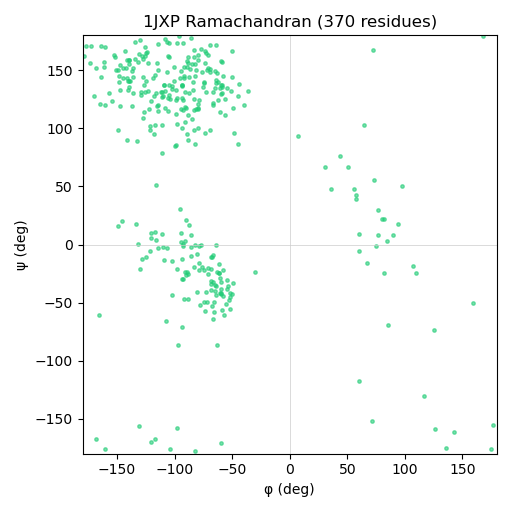5 1.00 27.86 63 THR A N 1
ATOM 445 C CA . THR A 1 63 ? 13.618 54.638 38.225 1.00 30.47 63 THR A CA 1
ATOM 446 C C . THR A 1 63 ? 13.997 54.393 36.773 1.00 30.01 63 THR A C 1
ATOM 447 O O . THR A 1 63 ? 13.851 55.284 35.934 1.00 30.70 63 THR A O 1
ATOM 451 N N . LEU A 1 64 ? 14.483 53.193 36.485 1.00 28.61 64 LEU A N 1
ATOM 452 C CA . LEU A 1 64 ? 14.851 52.813 35.133 1.00 31.54 64 LEU A CA 1
ATOM 453 C C . LEU A 1 64 ? 13.845 51.765 34.699 1.00 34.94 64 LEU A C 1
ATOM 454 O O . LEU A 1 64 ? 13.618 50.779 35.412 1.00 32.64 64 LEU A O 1
ATOM 459 N N . ALA A 1 65 ? 13.207 51.972 33.553 1.00 37.16 65 ALA A N 1
ATOM 460 C CA . ALA A 1 65 ? 12.246 50.977 33.083 1.00 35.84 65 ALA A CA 1
ATOM 461 C C . ALA A 1 65 ? 13.008 49.637 32.940 1.00 31.49 65 ALA A C 1
ATOM 462 O O . ALA A 1 65 ? 14.122 49.617 32.417 1.00 32.15 65 ALA A O 1
ATOM 464 N N . GLY A 1 66 ? 12.436 48.532 33.405 1.00 26.99 66 GLY A N 1
ATOM 465 C CA . GLY A 1 66 ? 13.162 47.269 33.324 1.00 25.40 66 GLY A CA 1
ATOM 466 C C . GLY A 1 66 ? 12.380 46.120 32.731 1.00 27.88 66 GLY A C 1
ATOM 467 O O . GLY A 1 66 ? 11.175 46.254 32.594 1.00 28.14 66 GLY A O 1
ATOM 468 N N . PRO A 1 67 ? 13.000 44.928 32.533 1.00 32.32 67 PRO A N 1
ATOM 469 C CA . PRO A 1 67 ? 12.289 43.777 31.935 1.00 35.75 67 PRO A CA 1
ATOM 470 C C . PRO A 1 67 ? 11.091 43.277 32.719 1.00 39.03 67 PRO A C 1
ATOM 471 O O . PRO A 1 67 ? 10.159 42.715 32.137 1.00 42.22 67 PRO A O 1
ATOM 475 N N . LYS A 1 68 ? 11.088 43.543 34.027 1.00 39.92 68 LYS A N 1
ATOM 476 C CA . LYS A 1 68 ? 10.016 43.121 34.910 1.00 36.50 68 LYS A CA 1
ATOM 477 C C . LYS A 1 68 ? 9.295 44.241 35.649 1.00 36.19 68 LYS A C 1
ATOM 478 O O . LYS A 1 68 ? 8.431 43.978 36.490 1.00 37.88 68 LYS A O 1
ATOM 484 N N . GLY A 1 69 ? 9.572 45.481 35.269 1.00 31.03 69 GLY A N 1
ATOM 485 C CA . GLY A 1 69 ? 8.942 46.634 35.913 1.00 26.42 69 GLY A CA 1
ATOM 486 C C . GLY A 1 69 ? 10.020 47.686 36.179 1.00 24.95 69 GLY A C 1
ATOM 487 O O . GLY A 1 69 ? 11.176 47.472 35.776 1.00 26.23 69 GLY A O 1
ATOM 488 N N . PRO A 1 70 ? 9.714 48.808 36.863 1.00 24.46 70 PRO A N 1
ATOM 489 C CA . PRO A 1 70 ? 10.739 49.836 37.135 1.00 26.13 70 PRO A CA 1
ATOM 490 C C . PRO A 1 70 ? 11.737 49.499 38.232 1.00 28.43 70 PRO A C 1
ATOM 491 O O . PRO A 1 70 ? 11.356 49.031 39.294 1.00 33.06 70 PRO A O 1
ATOM 495 N N . ILE A 1 71 ? 13.012 49.767 37.974 1.00 29.44 71 ILE A N 1
ATOM 496 C CA . ILE A 1 71 ? 14.090 49.504 38.921 1.00 30.48 71 ILE A CA 1
ATOM 497 C C . ILE A 1 71 ? 14.460 50.702 39.801 1.00 33.10 71 ILE A C 1
ATOM 498 O O . ILE A 1 71 ? 14.581 51.834 39.333 1.00 30.74 71 ILE A O 1
ATOM 503 N N . THR A 1 72 ? 14.679 50.454 41.081 1.00 35.80 72 THR A N 1
ATOM 504 C CA . THR A 1 72 ? 15.065 51.542 41.953 1.00 32.46 72 THR A CA 1
ATOM 505 C C . THR A 1 72 ? 16.596 51.694 41.903 1.00 30.17 72 THR A C 1
ATOM 506 O O . THR A 1 72 ? 17.330 50.709 41.706 1.00 29.42 72 THR A O 1
ATOM 510 N N . GLN A 1 73 ? 17.070 52.934 41.984 1.00 28.19 73 GLN A N 1
ATOM 511 C CA . GLN A 1 73 ? 18.505 53.172 41.973 1.00 32.80 73 GLN A CA 1
ATOM 512 C C . GLN A 1 73 ? 19.027 52.429 43.158 1.00 36.98 73 GLN A C 1
ATOM 513 O O . GLN A 1 73 ? 18.377 52.372 44.203 1.00 36.97 73 GLN A O 1
ATOM 519 N N . MET A 1 74 ? 20.140 51.746 42.959 1.00 44.17 74 MET A N 1
ATOM 520 C CA . MET A 1 74 ? 20.724 50.992 44.048 1.00 46.39 74 MET A CA 1
ATOM 521 C C . MET A 1 74 ? 21.905 51.765 44.609 1.00 46.51 74 MET A C 1
ATOM 522 O O . MET A 1 74 ? 22.343 51.497 45.724 1.00 48.58 74 MET A O 1
ATOM 527 N N . TYR A 1 75 ? 22.355 52.777 43.864 1.00 47.19 75 TYR A N 1
ATOM 528 C CA . TYR A 1 75 ? 23.463 53.646 44.264 1.00 46.41 75 TYR A CA 1
ATOM 529 C C . TYR A 1 75 ? 23.074 55.087 43.889 1.00 45.13 75 TYR A C 1
ATOM 530 O O . TYR A 1 75 ? 22.418 55.320 42.870 1.00 44.73 75 TYR A O 1
ATOM 539 N N . THR A 1 76 ? 23.397 56.045 44.743 1.00 41.54 76 THR A N 1
ATOM 540 C CA . THR A 1 76 ? 23.067 57.431 44.462 1.00 38.06 76 THR A CA 1
ATOM 541 C C . THR A 1 76 ? 23.998 58.300 45.245 1.00 41.85 76 THR A C 1
ATOM 542 O O . THR A 1 76 ? 24.151 58.128 46.459 1.00 47.50 76 THR A O 1
ATOM 546 N N . ASN A 1 77 ? 24.602 59.256 44.567 1.00 41.87 77 ASN A N 1
ATOM 547 C CA . ASN A 1 77 ? 25.507 60.159 45.221 1.00 40.19 77 ASN A CA 1
ATOM 548 C C . ASN A 1 77 ? 25.257 61.511 44.607 1.00 41.24 77 ASN A C 1
ATOM 549 O O . ASN A 1 77 ? 25.891 61.885 43.634 1.00 44.69 77 ASN A O 1
ATOM 554 N N . VAL A 1 78 ? 24.330 62.243 45.204 1.00 40.38 78 VAL A N 1
ATOM 555 C CA . VAL A 1 78 ? 23.935 63.569 44.752 1.00 42.52 78 VAL A CA 1
ATOM 556 C C . VAL A 1 78 ? 25.065 64.586 44.609 1.00 45.33 78 VAL A C 1
ATOM 557 O O . VAL A 1 78 ? 25.005 65.465 43.747 1.00 49.17 78 VAL A O 1
ATOM 561 N N . ASP A 1 79 ? 26.103 64.469 45.429 1.00 45.52 79 ASP A N 1
ATOM 562 C CA . ASP A 1 79 ? 27.189 65.447 45.365 1.00 45.83 79 ASP A CA 1
ATOM 563 C C . ASP A 1 79 ? 28.197 65.207 44.249 1.00 46.21 79 ASP A C 1
ATOM 564 O O . ASP A 1 79 ? 28.683 66.154 43.611 1.00 42.45 79 ASP A O 1
ATOM 569 N N . GLN A 1 80 ? 28.538 63.935 44.045 1.00 48.12 80 GLN A N 1
ATOM 570 C CA . GLN A 1 80 ? 29.453 63.561 42.975 1.00 48.27 80 GLN A CA 1
ATOM 571 C C . GLN A 1 80 ? 28.675 63.271 41.661 1.00 50.38 80 GLN A C 1
ATOM 572 O O . GLN A 1 80 ? 29.192 62.611 40.742 1.00 47.94 80 GLN A O 1
ATOM 578 N N . ASP A 1 81 ? 27.451 63.818 41.603 1.00 48.15 81 ASP A N 1
ATOM 579 C CA . ASP A 1 81 ? 26.517 63.734 40.474 1.00 47.28 81 ASP A CA 1
ATOM 580 C C . ASP A 1 81 ? 26.475 62.420 39.671 1.00 44.68 81 ASP A C 1
ATOM 581 O O . ASP A 1 81 ? 26.391 62.434 38.444 1.00 46.41 81 ASP A O 1
ATOM 586 N N . LEU A 1 82 ? 26.401 61.296 40.374 1.00 41.74 82 LEU A N 1
ATOM 587 C CA . LEU A 1 82 ? 26.374 60.003 39.728 1.00 39.48 82 LEU A CA 1
ATOM 588 C C . LEU A 1 82 ? 25.389 59.083 40.431 1.00 41.70 82 LEU A C 1
ATOM 589 O O . LEU A 1 82 ? 25.266 59.131 41.660 1.00 42.24 82 LEU A O 1
ATOM 594 N N . VAL A 1 83 ? 24.655 58.282 39.651 1.00 38.78 83 VAL A N 1
ATOM 595 C CA . VAL A 1 83 ? 23.690 57.326 40.183 1.00 34.34 83 VAL A CA 1
ATOM 596 C C . VAL A 1 83 ? 23.760 56.069 39.352 1.00 34.18 83 VAL A C 1
ATOM 597 O O . VAL A 1 83 ? 24.212 56.106 38.218 1.00 33.62 83 VAL A O 1
ATOM 601 N N . GLY A 1 84 ? 23.291 54.966 39.922 1.00 34.45 84 GLY A N 1
ATOM 602 C CA . GLY A 1 84 ? 23.304 53.699 39.228 1.00 35.48 84 GLY A CA 1
ATOM 603 C C . GLY A 1 84 ? 22.166 52.774 39.626 1.00 37.88 84 GLY A C 1
ATOM 604 O O . GLY A 1 84 ? 21.662 52.866 40.735 1.00 38.32 84 GLY A O 1
ATOM 605 N N . TRP A 1 85 ? 21.728 51.932 38.684 1.00 38.49 85 TRP A N 1
ATOM 606 C CA . TRP A 1 85 ? 20.679 50.926 38.879 1.00 38.54 85 TRP A CA 1
ATOM 607 C C . TRP A 1 85 ? 21.394 49.599 38.613 1.00 42.81 85 TRP A C 1
ATOM 608 O O . TRP A 1 85 ? 22.279 49.541 37.749 1.00 40.42 85 TRP A O 1
ATOM 619 N N . GLN A 1 86 ? 21.067 48.541 39.351 1.00 47.05 86 GLN A N 1
ATOM 620 C CA . GLN A 1 86 ? 21.709 47.253 39.069 1.00 53.74 86 GLN A CA 1
ATOM 621 C C . GLN A 1 86 ? 21.428 47.032 37.579 1.00 55.77 86 GLN A C 1
ATOM 622 O O . GLN A 1 86 ? 20.333 47.347 37.103 1.00 56.24 86 GLN A O 1
ATOM 628 N N . ALA A 1 87 ? 22.430 46.625 36.816 1.00 58.24 87 ALA A N 1
ATOM 629 C CA . ALA A 1 87 ? 22.188 46.406 35.397 1.00 63.29 87 ALA A CA 1
ATOM 630 C C . ALA A 1 87 ? 21.237 45.224 35.256 1.00 67.04 87 ALA A C 1
ATOM 631 O O . ALA A 1 87 ? 21.398 44.204 35.925 1.00 70.11 87 ALA A O 1
ATOM 633 N N . PRO A 1 88 ? 20.173 45.384 34.457 1.00 69.71 88 PRO A N 1
ATOM 634 C CA . PRO A 1 88 ? 19.203 44.307 34.259 1.00 71.51 88 PRO A CA 1
ATOM 635 C C . PRO A 1 88 ? 19.911 43.090 33.704 1.00 74.82 88 PRO A C 1
ATOM 636 O O . PRO A 1 88 ? 20.773 43.199 32.836 1.00 75.22 88 PRO A O 1
ATOM 640 N N . PRO A 1 89 ? 19.565 41.907 34.226 1.00 78.43 89 PRO A N 1
ATOM 641 C CA . PRO A 1 89 ? 20.170 40.644 33.804 1.00 81.41 89 PRO A CA 1
ATOM 642 C C . PRO A 1 89 ? 20.169 40.500 32.296 1.00 84.91 89 PRO A C 1
ATOM 643 O O . PRO A 1 89 ? 19.108 40.480 31.663 1.00 87.08 89 PRO A O 1
ATOM 647 N N . GLY A 1 90 ? 21.374 40.418 31.732 1.00 86.30 90 GLY A N 1
ATOM 648 C CA . GLY A 1 90 ? 21.519 40.282 30.299 1.00 85.10 90 GLY A CA 1
ATOM 649 C C . GLY A 1 90 ? 21.778 41.640 29.702 1.00 85.29 90 GLY A C 1
ATOM 650 O O . GLY A 1 90 ? 21.074 42.054 28.784 1.00 84.94 90 GLY A O 1
ATOM 651 N N . ALA A 1 91 ? 22.758 42.345 30.276 1.00 84.61 91 ALA A N 1
ATOM 652 C CA . ALA A 1 91 ? 23.181 43.679 29.833 1.00 82.89 91 ALA A CA 1
ATOM 653 C C . ALA A 1 91 ? 24.720 43.701 29.830 1.00 80.65 91 ALA A C 1
ATOM 654 O O . ALA A 1 91 ? 25.350 43.289 30.802 1.00 81.18 91 ALA A O 1
ATOM 656 N N . ARG A 1 92 ? 25.325 44.150 28.737 1.00 77.78 92 ARG A N 1
ATOM 657 C CA . ARG A 1 92 ? 26.783 44.166 28.633 1.00 77.74 92 ARG A CA 1
ATOM 658 C C . ARG A 1 92 ? 27.390 45.198 29.571 1.00 75.39 92 ARG A C 1
ATOM 659 O O . ARG A 1 92 ? 26.759 46.217 29.834 1.00 76.91 92 ARG A O 1
ATOM 667 N N . SER A 1 93 ? 28.595 44.940 30.083 1.00 72.65 93 SER A N 1
ATOM 668 C CA . SER A 1 93 ? 29.264 45.902 30.971 1.00 70.22 93 SER A CA 1
ATOM 669 C C . SER A 1 93 ? 30.776 46.049 30.745 1.00 65.85 93 SER A C 1
ATOM 670 O O . SER A 1 93 ? 31.493 45.065 30.592 1.00 63.82 93 SER A O 1
ATOM 673 N N . LEU A 1 94 ? 31.231 47.296 30.688 1.00 61.98 94 LEU A N 1
ATOM 674 C CA . LEU A 1 94 ? 32.630 47.631 30.480 1.00 60.40 94 LEU A CA 1
ATOM 675 C C . LEU A 1 94 ? 33.498 47.179 31.629 1.00 61.50 94 LEU A C 1
ATOM 676 O O . LEU A 1 94 ? 33.050 47.165 32.772 1.00 61.40 94 LEU A O 1
ATOM 681 N N . THR A 1 95 ? 34.746 46.855 31.320 1.00 63.24 95 THR A N 1
ATOM 682 C CA . THR A 1 95 ? 35.722 46.468 32.334 1.00 64.44 95 THR A CA 1
ATOM 683 C C . THR A 1 95 ? 36.605 47.711 32.548 1.00 63.33 95 THR A C 1
ATOM 684 O O . THR A 1 95 ? 37.034 48.345 31.575 1.00 63.94 95 THR A O 1
ATOM 688 N N . PRO A 1 96 ? 36.864 48.078 33.832 1.00 60.75 96 PRO A N 1
ATOM 689 C CA . PRO A 1 96 ? 37.657 49.204 34.339 1.00 60.02 96 PRO A CA 1
ATOM 690 C C . PRO A 1 96 ? 39.041 49.308 33.710 1.00 60.25 96 PRO A C 1
ATOM 691 O O . PRO A 1 96 ? 39.540 48.346 33.107 1.00 61.86 96 PRO A O 1
ATOM 695 N N . CYS A 1 97 ? 39.696 50.444 33.902 1.00 63.25 97 CYS A N 1
ATOM 696 C CA . CYS A 1 97 ? 41.013 50.667 33.287 1.00 64.65 97 CYS A CA 1
ATOM 697 C C . CYS A 1 97 ? 42.205 50.398 34.151 1.00 65.07 97 CYS A C 1
ATOM 698 O O . CYS A 1 97 ? 42.866 49.351 33.999 1.00 61.84 97 CYS A O 1
ATOM 701 N N . THR A 1 98 ? 42.564 51.461 34.897 1.00 67.72 98 THR A N 1
ATOM 702 C CA . THR A 1 98 ? 43.740 51.511 35.779 1.00 68.60 98 THR A CA 1
ATOM 703 C C . THR A 1 98 ? 44.938 50.880 35.039 1.00 68.41 98 THR A C 1
ATOM 704 O O . THR A 1 98 ? 45.238 49.693 35.187 1.00 68.64 98 THR A O 1
ATOM 708 N N . CYS A 1 99 ? 45.500 51.650 34.107 1.00 66.22 99 CYS A N 1
ATOM 709 C CA . CYS A 1 99 ? 46.665 51.205 33.318 1.00 63.43 99 CYS A CA 1
ATOM 710 C C . CYS A 1 99 ? 47.480 52.446 32.989 1.00 63.84 99 CYS A C 1
ATOM 711 O O . CYS A 1 99 ? 48.267 52.450 32.030 1.00 63.83 99 CYS A O 1
ATOM 714 N N . GLY A 1 100 ? 47.181 53.512 33.735 1.00 63.87 100 GLY A N 1
ATOM 715 C CA . GLY A 1 100 ? 47.881 54.787 33.631 1.00 62.26 100 GLY A CA 1
ATOM 716 C C . GLY A 1 100 ? 47.749 55.635 32.364 1.00 62.29 100 GLY A C 1
ATOM 717 O O . GLY A 1 100 ? 48.131 56.835 32.389 1.00 61.66 100 GLY A O 1
ATOM 718 N N . SER A 1 101 ? 47.259 55.041 31.276 1.00 61.22 101 SER A N 1
ATOM 719 C CA . SER A 1 101 ? 47.081 55.770 29.999 1.00 61.22 101 SER A CA 1
ATOM 720 C C . SER A 1 101 ? 46.445 57.177 30.164 1.00 58.50 101 SER A C 1
ATOM 721 O O . SER A 1 101 ? 45.406 57.315 30.835 1.00 58.73 101 SER A O 1
ATOM 724 N N . SER A 1 102 ? 47.073 58.224 29.619 1.00 56.72 102 SER A N 1
ATOM 725 C CA . SER A 1 102 ? 46.494 59.567 29.717 1.00 55.75 102 SER A CA 1
ATOM 726 C C . SER A 1 102 ? 45.645 59.865 28.491 1.00 58.12 102 SER A C 1
ATOM 727 O O . SER A 1 102 ? 44.981 60.917 28.403 1.00 54.68 102 SER A O 1
ATOM 730 N N . ASP A 1 103 ? 45.798 58.994 27.482 1.00 60.36 103 ASP A N 1
ATOM 731 C CA . ASP A 1 103 ? 45.062 59.071 26.219 1.00 62.43 103 ASP A CA 1
ATOM 732 C C . ASP A 1 103 ? 43.667 58.450 26.273 1.00 64.54 103 ASP A C 1
ATOM 733 O O . ASP A 1 103 ? 43.496 57.221 26.119 1.00 60.99 103 ASP A O 1
ATOM 738 N N . LEU A 1 104 ? 42.707 59.336 26.458 1.00 63.73 104 LEU A N 1
ATOM 739 C CA . LEU A 1 104 ? 41.342 58.891 26.597 1.00 64.01 104 LEU A CA 1
ATOM 740 C C . LEU A 1 104 ? 40.458 59.357 25.454 1.00 62.92 104 LEU A C 1
ATOM 741 O O . LEU A 1 104 ? 40.682 60.396 24.840 1.00 59.48 104 LEU A O 1
ATOM 746 N N . TYR A 1 105 ? 39.459 58.542 25.176 1.00 63.04 105 TYR A N 1
ATOM 747 C CA . TYR A 1 105 ? 38.512 58.801 24.114 1.00 64.60 105 TYR A CA 1
ATOM 748 C C . TYR A 1 105 ? 37.108 58.667 24.706 1.00 61.32 105 TYR A C 1
ATOM 749 O O . TYR A 1 105 ? 36.810 57.679 25.371 1.00 60.46 105 TYR A O 1
ATOM 758 N N . LEU A 1 106 ? 36.261 59.667 24.492 1.00 56.74 106 LEU A N 1
ATOM 759 C CA . LEU A 1 106 ? 34.910 59.621 25.000 1.00 51.55 106 LEU A CA 1
ATOM 760 C C . LEU A 1 106 ? 33.877 59.446 23.892 1.00 47.48 106 LEU A C 1
ATOM 761 O O . LEU A 1 106 ? 33.969 60.091 22.854 1.00 45.12 106 LEU A O 1
ATOM 766 N N . VAL A 1 107 ? 32.883 58.595 24.117 1.00 42.61 107 VAL A N 1
ATOM 767 C CA . VAL A 1 107 ? 31.846 58.364 23.121 1.00 44.06 107 VAL A CA 1
ATOM 768 C C . VAL A 1 107 ? 30.664 59.318 23.340 1.00 44.50 107 VAL A C 1
ATOM 769 O O . VAL A 1 107 ? 30.032 59.266 24.392 1.00 50.71 107 VAL A O 1
ATOM 773 N N . THR A 1 108 ? 30.347 60.189 22.383 1.00 40.72 108 THR A N 1
ATOM 774 C CA . THR A 1 108 ? 29.212 61.121 22.541 1.00 36.01 108 THR A CA 1
ATOM 775 C C . THR A 1 108 ? 27.879 60.451 22.202 1.00 36.09 108 THR A C 1
ATOM 776 O O . THR A 1 108 ? 27.844 59.277 21.799 1.00 34.63 108 THR A O 1
ATOM 780 N N . ARG A 1 109 ? 26.785 61.204 22.269 1.00 37.57 109 ARG A N 1
ATOM 781 C CA . ARG A 1 109 ? 25.481 60.596 21.965 1.00 36.97 109 ARG A CA 1
ATOM 782 C C . ARG A 1 109 ? 25.252 60.183 20.520 1.00 37.36 109 ARG A C 1
ATOM 783 O O . ARG A 1 109 ? 24.272 59.482 20.229 1.00 35.34 109 ARG A O 1
ATOM 791 N N . HIS A 1 110 ? 26.149 60.603 19.622 1.00 39.23 110 HIS A N 1
ATOM 792 C CA . HIS A 1 110 ? 26.021 60.268 18.189 1.00 39.26 110 HIS A CA 1
ATOM 793 C C . HIS A 1 110 ? 27.108 59.290 17.723 1.00 41.89 110 HIS A C 1
ATOM 794 O O . HIS A 1 110 ? 27.253 59.026 16.530 1.00 46.98 110 HIS A O 1
ATOM 801 N N . ALA A 1 111 ? 27.859 58.755 18.679 1.00 42.91 111 ALA A N 1
ATOM 802 C CA . ALA A 1 111 ? 28.932 57.806 18.404 1.00 44.10 111 ALA A CA 1
ATOM 803 C C . ALA A 1 111 ? 30.207 58.442 17.858 1.00 44.49 111 ALA A C 1
ATOM 804 O O . ALA A 1 111 ? 30.952 57.811 17.115 1.00 47.65 111 ALA A O 1
ATOM 806 N N . ASP A 1 112 ? 30.461 59.684 18.240 1.00 42.17 112 ASP A N 1
ATOM 807 C CA . ASP A 1 112 ? 31.670 60.349 17.818 1.00 43.71 112 ASP A CA 1
ATOM 808 C C . ASP A 1 112 ? 32.728 60.130 18.890 1.00 46.10 112 ASP A C 1
ATOM 809 O O . ASP A 1 112 ? 32.600 60.583 20.032 1.00 46.29 112 ASP A O 1
ATOM 814 N N . VAL A 1 113 ? 33.774 59.419 18.508 1.00 45.34 113 VAL A N 1
ATOM 815 C CA . VAL A 1 113 ? 34.856 59.111 19.401 1.00 43.12 113 VAL A CA 1
ATOM 816 C C . VAL A 1 113 ? 35.823 60.258 19.474 1.00 46.94 113 VAL A C 1
ATOM 817 O O . VAL A 1 113 ? 36.827 60.304 18.770 1.00 50.36 113 VAL A O 1
ATOM 821 N N . ILE A 1 114 ? 35.528 61.183 20.366 1.00 51.30 114 ILE A N 1
ATOM 822 C CA . ILE A 1 114 ? 36.378 62.337 20.524 1.00 54.51 114 ILE A CA 1
ATOM 823 C C . ILE A 1 114 ? 37.465 62.223 21.612 1.00 57.57 114 ILE A C 1
ATOM 824 O O . ILE A 1 114 ? 37.204 61.838 22.751 1.00 58.56 114 ILE A O 1
ATOM 829 N N . PRO A 1 115 ? 38.723 62.465 21.218 1.00 61.55 115 PRO A N 1
ATOM 830 C CA . PRO A 1 115 ? 39.978 62.447 21.978 1.00 64.04 115 PRO A CA 1
ATOM 831 C C . PRO A 1 115 ? 40.124 63.510 23.080 1.00 65.51 115 PRO A C 1
ATOM 832 O O . PRO A 1 115 ? 39.912 64.720 22.856 1.00 64.72 115 PRO A O 1
ATOM 836 N N . VAL A 1 116 ? 40.603 63.036 24.231 1.00 66.59 116 VAL A N 1
ATOM 837 C CA . VAL A 1 116 ? 40.824 63.841 25.427 1.00 65.14 116 VAL A CA 1
ATOM 838 C C . VAL A 1 116 ? 42.053 63.315 26.123 1.00 64.04 116 VAL A C 1
ATOM 839 O O . VAL A 1 116 ? 42.294 62.109 26.161 1.00 62.98 116 VAL A O 1
ATOM 843 N N . ARG A 1 117 ? 42.824 64.228 26.684 1.00 64.36 117 ARG A N 1
ATOM 844 C CA . ARG A 1 117 ? 44.027 63.868 27.412 1.00 67.58 117 ARG A CA 1
ATOM 845 C C . ARG A 1 117 ? 43.714 64.022 28.900 1.00 65.62 117 ARG A C 1
ATOM 846 O O . ARG A 1 117 ? 43.215 65.062 29.309 1.00 65.15 117 ARG A O 1
ATOM 854 N N . ARG A 1 118 ? 43.984 63.009 29.711 1.00 63.51 118 ARG A N 1
ATOM 855 C CA . ARG A 1 118 ? 43.716 63.121 31.137 1.00 61.78 118 ARG A CA 1
ATOM 856 C C . ARG A 1 118 ? 44.544 64.270 31.730 1.00 62.66 118 ARG A C 1
ATOM 857 O O . ARG A 1 118 ? 45.773 64.222 31.738 1.00 58.68 118 ARG A O 1
ATOM 865 N N . ARG A 1 119 ? 43.858 65.313 32.193 1.00 66.29 119 ARG A N 1
ATOM 866 C CA . ARG A 1 119 ? 44.510 66.503 32.760 1.00 69.76 119 ARG A CA 1
ATOM 867 C C . ARG A 1 119 ? 44.133 66.638 34.231 1.00 70.48 119 ARG A C 1
ATOM 868 O O . ARG A 1 119 ? 43.669 67.685 34.703 1.00 73.53 119 ARG A O 1
ATOM 876 N N . GLY A 1 120 ? 44.317 65.555 34.960 1.00 67.76 120 GLY A N 1
A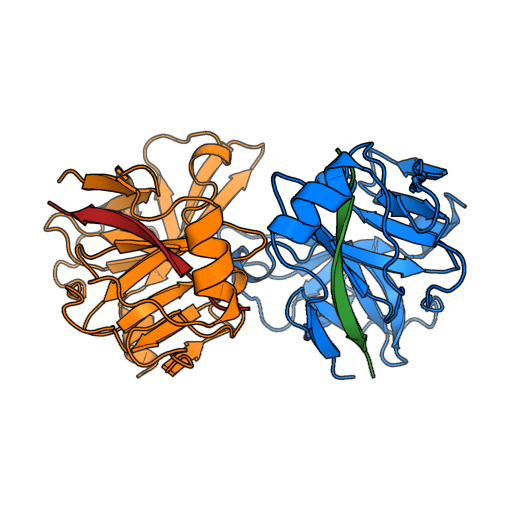TOM 877 C CA . GLY A 1 120 ? 43.992 65.594 36.359 1.00 66.05 120 GLY A CA 1
ATOM 878 C C . GLY A 1 120 ? 43.406 64.273 36.780 1.00 66.01 120 GLY A C 1
ATOM 879 O O . GLY A 1 120 ? 43.508 63.254 36.080 1.00 63.66 120 GLY A O 1
ATOM 880 N N . ASP A 1 121 ? 42.721 64.328 37.909 1.00 65.11 121 ASP A N 1
ATOM 881 C CA . ASP A 1 121 ? 42.109 63.165 38.521 1.00 65.26 121 ASP A CA 1
ATOM 882 C C . ASP A 1 121 ? 40.693 62.915 38.020 1.00 63.86 121 ASP A C 1
ATOM 883 O O . ASP A 1 121 ? 40.204 61.779 38.014 1.00 62.19 121 ASP A O 1
ATOM 888 N N . SER A 1 122 ? 40.054 63.980 37.564 1.00 61.57 122 SER A N 1
ATOM 889 C CA . SER A 1 122 ? 38.698 63.896 37.066 1.00 60.28 122 SER A CA 1
ATOM 890 C C . SER A 1 122 ? 38.564 64.889 35.931 1.00 59.08 122 SER A C 1
ATOM 891 O O . SER A 1 122 ? 37.478 65.328 35.609 1.00 59.02 122 SER A O 1
ATOM 894 N N . ARG A 1 123 ? 39.690 65.278 35.362 1.00 59.55 123 ARG A N 1
ATOM 895 C CA . ARG A 1 123 ? 39.679 66.231 34.279 1.00 59.10 123 ARG A CA 1
ATOM 896 C C . ARG A 1 123 ? 40.404 65.602 33.112 1.00 60.92 123 ARG A C 1
ATOM 897 O O . ARG A 1 123 ? 41.119 64.603 33.253 1.00 61.18 123 ARG A O 1
ATOM 905 N N . GLY A 1 124 ? 40.213 66.195 31.952 1.00 63.13 124 GLY A N 1
ATOM 906 C CA . GLY A 1 124 ? 40.842 65.687 30.760 1.00 64.15 124 GLY A CA 1
ATOM 907 C C . GLY A 1 124 ? 40.834 66.797 29.745 1.00 65.12 124 GLY A C 1
ATOM 908 O O . GLY A 1 124 ? 39.773 67.359 29.438 1.00 65.77 124 GLY A O 1
ATOM 909 N N . SER A 1 125 ? 42.030 67.185 29.311 1.00 66.26 125 SER A N 1
ATOM 910 C CA . SER A 1 125 ? 42.201 68.227 28.308 1.00 64.84 125 SER A CA 1
ATOM 911 C C . SER A 1 125 ? 41.501 67.797 27.021 1.00 62.44 125 SER A C 1
ATOM 912 O O . SER A 1 125 ? 41.595 66.627 26.606 1.00 59.45 125 SER A O 1
ATOM 915 N N . LEU A 1 126 ? 40.759 68.725 26.423 1.00 60.88 126 LEU A N 1
ATOM 916 C CA . LEU A 1 126 ? 40.069 68.432 25.184 1.00 62.43 126 LEU A CA 1
ATOM 917 C C . LEU A 1 126 ? 40.961 68.891 24.040 1.00 62.76 126 LEU A C 1
ATOM 918 O O . LEU A 1 126 ? 41.272 70.094 23.921 1.00 59.92 126 LEU A O 1
ATOM 923 N N . LEU A 1 127 ? 41.384 67.921 23.220 1.00 65.42 127 LEU A N 1
ATOM 924 C CA . LEU A 1 127 ? 42.279 68.168 22.074 1.00 67.80 127 LEU A CA 1
ATOM 925 C C . LEU A 1 127 ? 41.745 69.192 21.068 1.00 68.73 127 LEU A C 1
ATOM 926 O O . LEU A 1 127 ? 42.383 70.228 20.846 1.00 68.45 127 LEU A O 1
ATOM 931 N N . SER A 1 128 ? 40.588 68.907 20.463 1.00 69.62 128 SER A N 1
ATOM 932 C CA . SER A 1 128 ? 39.963 69.838 19.509 1.00 70.41 128 SER A CA 1
ATOM 933 C C . SER A 1 128 ? 38.837 70.618 20.247 1.00 69.06 128 SER A C 1
ATOM 934 O O . SER A 1 128 ? 37.668 70.206 20.205 1.00 67.38 128 SER A O 1
ATOM 937 N N . PRO A 1 129 ? 39.181 71.732 20.947 1.00 68.14 129 PRO A N 1
ATOM 938 C CA . PRO A 1 129 ? 38.183 72.524 21.674 1.00 66.43 129 PRO A CA 1
ATOM 939 C C . PRO A 1 129 ? 36.885 72.808 20.898 1.00 65.42 129 PRO A C 1
ATOM 940 O O . PRO A 1 129 ? 36.755 73.832 20.229 1.00 68.83 129 PRO A O 1
ATOM 944 N N . ARG A 1 130 ? 35.946 71.869 20.984 1.00 64.18 130 ARG A N 1
ATOM 945 C CA . ARG A 1 130 ? 34.633 71.964 20.335 1.00 61.33 130 ARG A CA 1
ATOM 946 C C . ARG A 1 130 ? 33.798 73.019 21.048 1.00 58.11 130 ARG A C 1
ATOM 947 O O . ARG A 1 130 ? 34.151 73.463 22.142 1.00 58.17 130 ARG A O 1
ATOM 955 N N . PRO A 1 131 ? 32.722 73.502 20.404 1.00 56.50 131 PRO A N 1
ATOM 956 C CA . PRO A 1 131 ? 31.941 74.497 21.144 1.00 55.62 131 PRO A CA 1
ATOM 957 C C . PRO A 1 131 ? 31.206 73.667 22.204 1.00 54.90 131 PRO A C 1
ATOM 958 O O . PRO A 1 131 ? 31.018 72.449 22.037 1.00 51.17 131 PRO A O 1
ATOM 962 N N . VAL A 1 132 ? 30.822 74.300 23.307 1.00 55.99 132 VAL A N 1
ATOM 963 C CA . VAL A 1 132 ? 30.154 73.569 24.385 1.00 53.71 132 VAL A CA 1
ATOM 964 C C . VAL A 1 132 ? 28.838 72.910 23.940 1.00 52.12 132 VAL A C 1
ATOM 965 O O . VAL A 1 132 ? 28.595 71.733 24.241 1.00 50.97 132 VAL A O 1
ATOM 969 N N . SER A 1 133 ? 28.044 73.629 23.146 1.00 51.18 133 SER A N 1
ATOM 970 C CA . SER A 1 133 ? 26.770 73.105 22.664 1.00 48.91 133 SER A CA 1
ATOM 971 C C . SER A 1 133 ? 26.989 71.707 22.091 1.00 47.42 133 SER A C 1
ATOM 972 O O . SER A 1 133 ? 26.149 70.826 22.226 1.00 50.11 133 SER A O 1
ATOM 975 N N . TYR A 1 134 ? 28.157 71.487 21.514 1.00 43.95 134 TYR A N 1
ATOM 976 C CA . TYR A 1 134 ? 28.475 70.206 20.910 1.00 41.37 134 TYR A CA 1
ATOM 977 C C . TYR A 1 134 ? 28.320 69.008 21.828 1.00 39.87 134 TYR A C 1
ATOM 978 O O . TYR A 1 134 ? 27.911 67.937 21.382 1.00 36.68 134 TYR A O 1
ATOM 987 N N . LEU A 1 135 ? 28.695 69.175 23.094 1.00 42.68 135 LEU A N 1
ATOM 988 C CA . LEU A 1 135 ? 28.655 68.087 24.089 1.00 41.69 135 LEU A CA 1
ATOM 989 C C . LEU A 1 135 ? 27.262 67.789 24.686 1.00 40.18 135 LEU A C 1
ATOM 990 O O . LEU A 1 135 ? 27.030 66.708 25.231 1.00 40.20 135 LEU A O 1
ATOM 995 N N . LYS A 1 136 ? 26.366 68.766 24.619 1.00 38.12 136 LYS A N 1
ATOM 996 C CA . LYS A 1 136 ? 25.006 68.641 25.142 1.00 38.72 136 LYS A CA 1
ATOM 997 C C . LYS A 1 136 ? 24.309 67.280 24.904 1.00 37.93 136 LYS A C 1
ATOM 998 O O . LYS A 1 136 ? 24.069 66.860 23.759 1.00 36.01 136 LYS A O 1
ATOM 1004 N N . GLY A 1 137 ? 23.932 66.618 25.994 1.00 37.27 137 GLY A N 1
ATOM 1005 C CA . GLY A 1 137 ? 23.266 65.333 25.865 1.00 28.63 137 GLY A CA 1
ATOM 1006 C C . GLY A 1 137 ? 24.256 64.185 25.853 1.00 30.04 137 GLY A C 1
ATOM 1007 O O . GLY A 1 137 ? 23.898 63.034 25.573 1.00 31.01 137 GLY A O 1
ATOM 1008 N N . SER A 1 138 ? 25.521 64.482 26.116 1.00 31.07 138 SER A N 1
ATOM 1009 C CA . SER A 1 138 ? 26.507 63.426 26.156 1.00 31.32 138 SER A CA 1
ATOM 1010 C C . SER A 1 138 ? 26.992 63.068 27.563 1.00 32.93 138 SER A C 1
ATOM 1011 O O . SER A 1 138 ? 27.785 62.114 27.703 1.00 35.23 138 SER A O 1
ATOM 1014 N N . SER A 1 139 ? 26.512 63.786 28.596 1.00 32.51 139 SER A N 1
ATOM 1015 C CA . SER A 1 139 ? 26.880 63.494 29.997 1.00 32.88 139 SER A CA 1
ATOM 1016 C C . SER A 1 139 ? 26.389 62.089 30.308 1.00 35.40 139 SER A C 1
ATOM 1017 O O . SER A 1 139 ? 25.294 61.704 29.886 1.00 39.68 139 SER A O 1
ATOM 1020 N N . GLY A 1 140 ? 27.180 61.312 31.032 1.00 35.40 140 GLY A N 1
ATOM 1021 C CA . GLY A 1 140 ? 26.733 59.980 31.398 1.00 34.92 140 GLY A CA 1
ATOM 1022 C C . GLY A 1 140 ? 27.478 58.977 30.595 1.00 36.92 140 GLY A C 1
ATOM 1023 O O . GLY A 1 140 ? 27.553 57.828 30.975 1.00 37.65 140 GLY A O 1
ATOM 1024 N N . GLY A 1 141 ? 28.058 59.441 29.497 1.00 39.76 141 GLY A N 1
ATOM 1025 C CA . GLY A 1 141 ? 28.835 58.583 28.626 1.00 43.02 141 GLY A CA 1
ATOM 1026 C C . GLY A 1 141 ? 30.240 58.312 29.132 1.00 44.36 141 GLY A C 1
ATOM 1027 O O . GLY A 1 141 ? 30.776 59.032 29.976 1.00 44.20 141 GLY A O 1
ATOM 1028 N N . PRO A 1 142 ? 30.879 57.277 28.595 1.00 44.09 142 PRO A N 1
ATOM 1029 C CA . PRO A 1 142 ? 32.226 56.856 28.959 1.00 43.66 142 PRO A CA 1
ATOM 1030 C C . PRO A 1 142 ? 33.389 57.568 28.301 1.00 44.97 142 PRO A C 1
ATOM 1031 O O . PRO A 1 142 ? 33.254 58.277 27.317 1.00 47.24 142 PRO A O 1
ATOM 1035 N N . LEU A 1 143 ? 34.549 57.303 28.872 1.00 45.38 143 LEU A N 1
ATOM 1036 C CA . LEU A 1 143 ? 35.822 57.792 28.427 1.00 46.08 143 LEU A CA 1
ATOM 1037 C C . LEU A 1 143 ? 36.559 56.506 28.601 1.00 47.93 143 LEU A C 1
ATOM 1038 O O . LEU A 1 143 ? 36.535 55.939 29.690 1.00 48.30 143 LEU A O 1
ATOM 1043 N N . LEU A 1 144 ? 37.104 55.977 27.516 1.00 52.64 144 LEU A N 1
ATOM 1044 C CA . LEU A 1 144 ? 37.851 54.716 27.566 1.00 57.79 144 LEU A CA 1
ATOM 1045 C C . LEU A 1 144 ? 39.372 54.973 27.454 1.00 59.40 144 LEU A C 1
ATOM 1046 O O . LEU A 1 144 ? 39.802 56.092 27.111 1.00 59.83 144 LEU A O 1
ATOM 1051 N N . CYS A 1 145 ? 40.184 53.989 27.843 1.00 59.33 145 CYS A N 1
ATOM 1052 C CA . CYS A 1 145 ? 41.631 54.130 27.697 1.00 61.26 145 CYS A CA 1
ATOM 1053 C C . CYS A 1 145 ? 41.888 53.327 26.431 1.00 62.89 145 CYS A C 1
ATOM 1054 O O . CYS A 1 145 ? 41.136 52.389 26.137 1.00 61.00 145 CYS A O 1
ATOM 1057 N N . PRO A 1 146 ? 42.951 53.667 25.675 1.00 63.26 146 PRO A N 1
ATOM 1058 C CA . PRO A 1 146 ? 43.303 52.991 24.431 1.00 62.93 146 PRO A CA 1
ATOM 1059 C C . PRO A 1 146 ? 42.953 51.503 24.262 1.00 64.45 146 PRO A C 1
ATOM 1060 O O . PRO A 1 146 ? 42.840 51.035 23.133 1.00 68.55 146 PRO A O 1
ATOM 1064 N N . SER A 1 147 ? 42.786 50.752 25.348 1.00 63.55 147 SER A N 1
ATOM 1065 C CA . SER A 1 147 ? 42.411 49.346 25.208 1.00 63.45 147 SER A CA 1
ATOM 1066 C C . SER A 1 147 ? 40.889 49.155 25.219 1.00 62.79 147 SER A C 1
ATOM 1067 O O . SER A 1 147 ? 40.419 48.025 25.131 1.00 60.84 147 SER A O 1
ATOM 1070 N N . GLY A 1 148 ? 40.128 50.251 25.280 1.00 64.28 148 GLY A N 1
ATOM 1071 C CA . GLY A 1 148 ? 38.667 50.166 25.322 1.00 64.92 148 GLY A CA 1
ATOM 1072 C C . GLY A 1 148 ? 37.998 49.946 26.687 1.00 64.83 148 GLY A C 1
ATOM 1073 O O . GLY A 1 148 ? 36.774 49.777 26.762 1.00 61.86 148 GLY A O 1
ATOM 1074 N N . HIS A 1 149 ? 38.808 49.910 27.751 1.00 65.98 149 HIS A N 1
ATOM 1075 C CA . HIS A 1 149 ? 38.335 49.725 29.127 1.00 64.04 149 HIS A CA 1
ATOM 1076 C C . HIS A 1 149 ? 37.877 51.094 29.621 1.00 61.97 149 HIS A C 1
ATOM 1077 O O . HIS A 1 149 ? 38.418 52.114 29.178 1.00 60.35 149 HIS A O 1
ATOM 1084 N N . ALA A 1 150 ? 36.969 51.102 30.600 1.00 58.13 150 ALA A N 1
ATOM 1085 C CA . ALA A 1 150 ? 36.387 52.329 31.171 1.00 54.21 150 ALA A CA 1
ATOM 1086 C C . ALA A 1 150 ? 37.273 53.125 32.133 1.00 51.92 150 ALA A C 1
ATOM 1087 O O . ALA A 1 150 ? 38.087 52.549 32.844 1.00 55.24 150 ALA A O 1
ATOM 1089 N N . VAL A 1 151 ? 37.123 54.442 32.173 1.00 48.73 151 VAL A N 1
ATOM 1090 C CA . VAL A 1 151 ? 37.918 55.221 33.116 1.00 51.92 151 VAL A CA 1
ATOM 1091 C C . VAL A 1 151 ? 37.060 56.168 33.932 1.00 52.51 151 VAL A C 1
ATOM 1092 O O . VAL A 1 151 ? 37.465 56.620 35.009 1.00 54.55 151 VAL A O 1
ATOM 1096 N N . GLY A 1 152 ? 35.874 56.469 33.417 1.00 52.08 152 GLY A N 1
ATOM 1097 C CA . GLY A 1 152 ? 34.976 57.362 34.121 1.00 48.35 152 GLY A CA 1
ATOM 1098 C C . GLY A 1 152 ? 33.728 57.705 33.348 1.00 44.82 152 GLY A C 1
ATOM 1099 O O . GLY A 1 152 ? 33.508 57.192 32.260 1.00 43.00 152 GLY A O 1
ATOM 1100 N N . ILE A 1 153 ? 32.908 58.577 33.908 1.00 43.13 153 ILE A N 1
ATOM 1101 C CA . ILE A 1 153 ? 31.679 58.969 33.258 1.00 42.15 153 ILE A CA 1
ATOM 1102 C C . ILE A 1 153 ? 31.702 60.466 33.028 1.00 44.51 153 ILE A C 1
ATOM 1103 O O . ILE A 1 153 ? 31.907 61.241 33.973 1.00 46.18 153 ILE A O 1
ATOM 1108 N N . PHE A 1 154 ? 31.541 60.869 31.770 1.00 41.98 154 PHE A N 1
ATOM 1109 C CA . PHE A 1 154 ? 31.533 62.278 31.418 1.00 41.52 154 PHE A CA 1
ATOM 1110 C C . PHE A 1 154 ? 30.449 62.917 32.262 1.00 42.42 154 PHE A C 1
ATOM 1111 O O . PHE A 1 154 ? 29.256 62.660 32.072 1.00 44.59 154 PHE A O 1
ATOM 1119 N N . ARG A 1 155 ? 30.877 63.745 33.200 1.00 42.71 155 ARG A N 1
ATOM 1120 C CA . ARG A 1 155 ? 29.958 64.401 34.104 1.00 41.80 155 ARG A CA 1
ATOM 1121 C C . ARG A 1 155 ? 29.483 65.774 33.636 1.00 41.53 155 ARG A C 1
ATOM 1122 O O . ARG A 1 155 ? 28.288 66.067 33.666 1.00 41.67 155 ARG A O 1
ATOM 1130 N N . ALA A 1 156 ? 30.406 66.616 33.190 1.00 42.09 156 ALA A N 1
ATOM 1131 C CA . ALA A 1 156 ? 30.021 67.949 32.749 1.00 43.32 156 ALA A CA 1
ATOM 1132 C C . ALA A 1 156 ? 31.083 68.573 31.867 1.00 44.06 156 ALA A C 1
ATOM 1133 O O . ALA A 1 156 ? 32.107 67.965 31.606 1.00 41.57 156 ALA A O 1
ATOM 1135 N N . ALA A 1 157 ? 30.876 69.818 31.466 1.00 45.73 157 ALA A N 1
ATOM 1136 C CA . ALA A 1 157 ? 31.841 70.472 30.598 1.00 49.54 157 ALA A CA 1
ATOM 1137 C C . ALA A 1 157 ? 32.511 71.685 31.223 1.00 51.73 157 ALA A C 1
ATOM 1138 O O . ALA A 1 157 ? 31.840 72.593 31.756 1.00 49.96 157 ALA A O 1
ATOM 1140 N N . VAL A 1 158 ? 33.842 71.693 31.122 1.00 54.01 158 VAL A N 1
ATOM 1141 C CA . VAL A 1 158 ? 34.668 72.794 31.618 1.00 54.38 158 VAL A CA 1
ATOM 1142 C C . VAL A 1 158 ? 34.725 73.759 30.425 1.00 53.67 158 VAL A C 1
ATOM 1143 O O . VAL A 1 158 ? 35.491 73.593 29.472 1.00 49.23 158 VAL A O 1
ATOM 1147 N N . CYS A 1 159 ? 33.747 74.655 30.411 1.00 58.92 159 CYS A N 1
ATOM 1148 C CA . CYS A 1 159 ? 33.591 75.636 29.348 1.00 62.53 159 CYS A CA 1
ATOM 1149 C C . CYS A 1 159 ? 34.117 77.031 29.691 1.00 65.05 159 CYS A C 1
ATOM 1150 O O . CYS A 1 159 ? 34.013 77.494 30.827 1.00 65.52 159 CYS A O 1
ATOM 1153 N N . THR A 1 160 ? 34.739 77.670 28.705 1.00 68.60 160 THR A N 1
ATOM 1154 C CA . THR A 1 160 ? 35.250 79.014 28.885 1.00 70.72 160 THR A CA 1
ATOM 1155 C C . THR A 1 160 ? 34.504 79.895 27.906 1.00 71.02 160 THR A C 1
ATOM 1156 O O . THR A 1 160 ? 34.827 79.951 26.708 1.00 67.23 160 THR A O 1
ATOM 1160 N N . ARG A 1 161 ? 33.447 80.502 28.449 1.00 71.89 161 ARG A N 1
ATOM 1161 C CA . ARG A 1 161 ? 32.539 81.385 27.739 1.00 71.54 161 ARG A CA 1
ATOM 1162 C C . ARG A 1 161 ? 32.381 81.051 26.253 1.00 68.47 161 ARG A C 1
ATOM 1163 O O . ARG A 1 161 ? 32.782 81.820 25.376 1.00 69.36 161 ARG A O 1
ATOM 1171 N N . GLY A 1 162 ? 31.790 79.886 26.000 1.00 63.80 162 GLY A N 1
ATOM 1172 C CA . GLY A 1 162 ? 31.563 79.432 24.650 1.00 59.78 162 GLY A CA 1
ATOM 1173 C C . GLY A 1 162 ? 32.166 78.064 24.433 1.00 59.26 162 GLY A C 1
ATOM 1174 O O . GLY A 1 162 ? 31.453 77.060 24.451 1.00 56.86 162 GLY A O 1
ATOM 1175 N N . VAL A 1 163 ? 33.496 78.022 24.338 1.00 60.58 163 VAL A N 1
ATOM 1176 C CA . VAL A 1 163 ? 34.250 76.787 24.070 1.00 61.27 163 VAL A CA 1
ATOM 1177 C C . VAL A 1 163 ? 34.606 75.855 25.240 1.00 62.42 163 VAL A C 1
ATOM 1178 O O . VAL A 1 163 ? 35.067 76.293 26.305 1.00 64.12 163 VAL A O 1
ATOM 1182 N N . ALA A 1 164 ? 34.495 74.557 24.967 1.00 59.50 164 ALA A N 1
ATOM 1183 C CA . ALA A 1 164 ? 34.769 73.508 25.922 1.00 56.38 164 ALA A CA 1
ATOM 1184 C C . ALA A 1 164 ? 36.158 72.920 25.722 1.00 56.83 164 ALA A C 1
ATOM 1185 O O . ALA A 1 164 ? 36.293 71.885 25.077 1.00 56.71 164 ALA A O 1
ATOM 1187 N N . LYS A 1 165 ? 37.186 73.528 26.305 1.00 55.73 165 LYS A N 1
ATOM 1188 C CA . LYS A 1 165 ? 38.532 72.987 26.121 1.00 58.36 165 LYS A CA 1
ATOM 1189 C C . LYS A 1 165 ? 39.009 71.902 27.093 1.00 58.27 165 LYS A C 1
ATOM 1190 O O . LYS A 1 165 ? 40.208 71.621 27.171 1.00 58.87 165 LYS A O 1
ATOM 1196 N N . ALA A 1 166 ? 38.077 71.278 27.808 1.00 57.03 166 ALA A N 1
ATOM 1197 C CA . ALA A 1 166 ? 38.400 70.211 28.754 1.00 55.08 166 ALA A CA 1
ATOM 1198 C C . ALA A 1 166 ? 37.110 69.685 29.380 1.00 54.75 166 ALA A C 1
ATOM 1199 O O . ALA A 1 166 ? 36.073 70.351 29.346 1.00 53.97 166 ALA A O 1
ATOM 1201 N N . VAL A 1 167 ? 37.175 68.502 29.974 1.00 51.97 167 VAL A N 1
ATOM 1202 C CA . VAL A 1 167 ? 36.001 67.899 30.584 1.00 49.28 167 VAL A CA 1
ATOM 1203 C C . VAL A 1 167 ? 36.189 67.361 32.008 1.00 48.88 167 VAL A C 1
ATOM 1204 O O . VAL A 1 167 ? 37.303 67.050 32.433 1.00 48.70 167 VAL A O 1
ATOM 1208 N N . ASP A 1 168 ? 35.075 67.249 32.727 1.00 45.84 168 ASP A N 1
ATOM 1209 C CA . ASP A 1 168 ? 35.047 66.689 34.078 1.00 42.80 168 ASP A CA 1
ATOM 1210 C C . ASP A 1 168 ? 34.365 65.300 34.055 1.00 42.64 168 ASP A C 1
ATOM 1211 O O . ASP A 1 168 ? 33.297 65.126 33.463 1.00 44.72 168 ASP A O 1
ATOM 1216 N N . PHE A 1 169 ? 34.969 64.301 34.678 1.00 42.28 169 PHE A N 1
ATOM 1217 C CA . PHE A 1 169 ? 34.347 62.997 34.702 1.00 43.94 169 PHE A CA 1
ATOM 1218 C C . PHE A 1 169 ? 34.504 62.335 36.060 1.00 46.34 169 PHE A C 1
ATOM 1219 O O . PHE A 1 169 ? 35.349 62.728 36.868 1.00 46.69 169 PHE A O 1
ATOM 1227 N N . VAL A 1 170 ? 33.633 61.375 36.329 1.00 44.15 170 VAL A N 1
ATOM 1228 C CA . VAL A 1 170 ? 33.659 60.629 37.567 1.00 43.95 170 VAL A CA 1
ATOM 1229 C C . VAL A 1 170 ? 34.692 59.532 37.351 1.00 45.23 170 VAL A C 1
ATOM 1230 O O . VAL A 1 170 ? 34.518 58.701 36.464 1.00 42.78 170 VAL A O 1
ATOM 1234 N N . PRO A 1 171 ? 35.808 59.557 38.113 1.00 47.02 171 PRO A N 1
ATOM 1235 C CA . PRO A 1 171 ? 36.860 58.534 37.984 1.00 48.68 171 PRO A CA 1
ATOM 1236 C C . PRO A 1 171 ? 36.195 57.200 38.238 1.00 49.25 171 PRO A C 1
ATOM 1237 O O . PRO A 1 171 ? 35.300 57.089 39.079 1.00 49.79 171 PRO A O 1
ATOM 1241 N N . VAL A 1 172 ? 36.625 56.171 37.546 1.00 49.10 172 VAL A N 1
ATOM 1242 C CA . VAL A 1 172 ? 36.003 54.901 37.793 1.00 52.24 172 VAL A CA 1
ATOM 1243 C C . VAL A 1 172 ? 36.254 54.535 39.265 1.00 54.74 172 VAL A C 1
ATOM 1244 O O . VAL A 1 172 ? 35.425 53.871 39.874 1.00 56.36 172 VAL A O 1
ATOM 1248 N N . GLU A 1 173 ? 37.316 55.088 39.862 1.00 58.85 173 GLU A N 1
ATOM 1249 C CA . GLU A 1 173 ? 37.677 54.837 41.273 1.00 59.48 173 GLU A CA 1
ATOM 1250 C C . GLU A 1 173 ? 36.648 55.367 42.239 1.00 58.05 173 GLU A C 1
ATOM 1251 O O . GLU A 1 173 ? 36.444 54.800 43.312 1.00 57.04 173 GLU A O 1
ATOM 1257 N N . SER A 1 174 ? 36.038 56.487 41.889 1.00 55.33 174 SER A N 1
ATOM 1258 C CA . SER A 1 174 ? 35.010 57.066 42.734 1.00 55.52 174 SER A CA 1
ATOM 1259 C C . SER A 1 174 ? 33.636 56.382 42.502 1.00 54.39 174 SER A C 1
ATOM 1260 O O . SER A 1 174 ? 32.650 56.674 43.175 1.00 52.67 174 SER A O 1
ATOM 1263 N N . MET A 1 175 ? 33.613 55.407 41.599 1.00 55.41 175 MET A N 1
ATOM 1264 C CA . MET A 1 175 ? 32.414 54.631 41.301 1.00 57.75 175 MET A CA 1
ATOM 1265 C C . MET A 1 175 ? 32.534 53.341 42.096 1.00 60.51 175 MET A C 1
ATOM 1266 O O . MET A 1 175 ? 31.562 52.617 42.291 1.00 62.67 175 MET A O 1
ATOM 1271 N N . GLU A 1 176 ? 33.764 53.011 42.467 1.00 63.36 176 GLU A N 1
ATOM 1272 C CA . GLU A 1 176 ? 34.051 51.808 43.230 1.00 63.48 176 GLU A CA 1
ATOM 1273 C C . GLU A 1 176 ? 34.084 52.059 44.733 1.00 62.19 176 GLU A C 1
ATOM 1274 O O . GLU A 1 176 ? 33.784 51.148 45.500 1.00 61.87 176 GLU A O 1
ATOM 1280 N N . THR A 1 177 ? 34.458 53.272 45.165 1.00 62.57 177 THR A N 1
ATOM 1281 C CA . THR A 1 177 ? 34.463 53.575 46.612 1.00 62.30 177 THR A CA 1
ATOM 1282 C C . THR A 1 177 ? 32.990 53.591 47.081 1.00 64.21 177 THR A C 1
ATOM 1283 O O . THR A 1 177 ? 32.709 53.420 48.274 1.00 66.33 177 THR A O 1
ATOM 1287 N N . THR A 1 178 ? 32.076 53.776 46.115 1.00 65.74 178 THR A N 1
ATOM 1288 C CA . THR A 1 178 ? 30.624 53.814 46.325 1.00 65.19 178 THR A CA 1
ATOM 1289 C C . THR A 1 178 ? 30.003 52.426 46.074 1.00 66.42 178 THR A C 1
ATOM 1290 O O . THR A 1 178 ? 28.783 52.289 46.017 1.00 67.62 178 THR A O 1
ATOM 1294 N N . MET A 1 179 ? 30.845 51.402 45.918 1.00 68.65 179 MET A N 1
ATOM 1295 C CA . MET A 1 179 ? 30.388 50.020 45.703 1.00 68.94 179 MET A CA 1
ATOM 1296 C C . MET A 1 179 ? 31.011 49.183 46.823 1.00 68.27 179 MET A C 1
ATOM 1297 O O . MET A 1 179 ? 31.793 49.697 47.639 1.00 67.95 179 MET A O 1
ATOM 1302 N N . GLY B 2 2 ? 7.557 59.423 36.255 1.00 31.17 221 GLY C N 1
ATOM 1303 C CA . GLY B 2 2 ? 7.815 58.443 35.203 1.00 26.28 221 GLY C CA 1
ATOM 1304 C C . GLY B 2 2 ? 9.264 58.026 35.101 1.00 23.80 221 GLY C C 1
ATOM 1305 O O . GLY B 2 2 ? 10.141 58.845 35.354 1.00 24.95 221 GLY C O 1
ATOM 1306 N N . SER B 2 3 ? 9.522 56.792 34.661 1.00 25.71 222 SER C N 1
ATOM 1307 C CA . SER B 2 3 ? 10.886 56.272 34.554 1.00 27.90 222 SER C CA 1
ATOM 1308 C C . SER B 2 3 ? 11.801 56.868 33.473 1.00 32.00 222 SER C C 1
ATOM 1309 O O . SER B 2 3 ? 11.376 57.665 32.624 1.00 34.72 222 SER C O 1
ATOM 1312 N N . VAL B 2 4 ? 13.073 56.478 33.553 1.00 32.31 223 VAL C N 1
ATOM 1313 C CA . VAL B 2 4 ? 14.105 56.849 32.612 1.00 31.98 223 VAL C CA 1
ATOM 1314 C C . VAL B 2 4 ? 14.043 55.665 31.662 1.00 32.42 223 VAL C C 1
ATOM 1315 O O . VAL B 2 4 ? 13.888 54.511 32.085 1.00 31.13 223 VAL C O 1
ATOM 1319 N N . VAL B 2 5 ? 14.091 55.954 30.373 1.00 34.64 224 VAL C N 1
ATOM 1320 C CA . VAL B 2 5 ? 14.011 54.899 29.359 1.00 31.03 224 VAL C CA 1
ATOM 1321 C C . VAL B 2 5 ? 15.184 54.901 28.377 1.00 29.92 224 VAL C C 1
ATOM 1322 O O . VAL B 2 5 ? 15.718 55.956 27.991 1.00 26.79 224 VAL C O 1
ATOM 1326 N N . ILE B 2 6 ? 15.620 53.696 28.040 1.00 30.29 225 ILE C N 1
ATOM 1327 C CA . ILE B 2 6 ? 16.674 53.491 27.079 1.00 28.22 225 ILE C CA 1
ATOM 1328 C C . ILE B 2 6 ? 15.969 53.636 25.732 1.00 31.34 225 ILE C C 1
ATOM 1329 O O . ILE B 2 6 ? 15.049 52.875 25.401 1.00 28.50 225 ILE C O 1
ATOM 1334 N N . VAL B 2 7 ? 16.390 54.628 24.967 1.00 29.48 226 VAL C N 1
ATOM 1335 C CA . VAL B 2 7 ? 15.790 54.875 23.679 1.00 29.31 226 VAL C CA 1
ATOM 1336 C C . VAL B 2 7 ? 16.764 54.532 22.582 1.00 35.23 226 VAL C C 1
ATOM 1337 O O . VAL B 2 7 ? 16.457 54.697 21.408 1.00 41.73 226 VAL C O 1
ATOM 1341 N N . GLY B 2 8 ? 17.966 54.118 22.961 1.00 38.41 227 GLY C N 1
ATOM 1342 C CA . GLY B 2 8 ? 18.990 53.767 21.989 1.00 38.40 227 GLY C CA 1
ATOM 1343 C C . GLY B 2 8 ? 20.283 53.238 22.606 1.00 39.10 227 GLY C C 1
ATOM 1344 O O . GLY B 2 8 ? 20.448 53.264 23.836 1.00 41.93 227 GLY C O 1
ATOM 1345 N N . ARG B 2 9 ? 21.181 52.730 21.763 1.00 35.81 228 ARG C N 1
ATOM 1346 C CA . ARG B 2 9 ? 22.466 52.204 22.220 1.00 35.82 228 ARG C CA 1
ATOM 1347 C C . A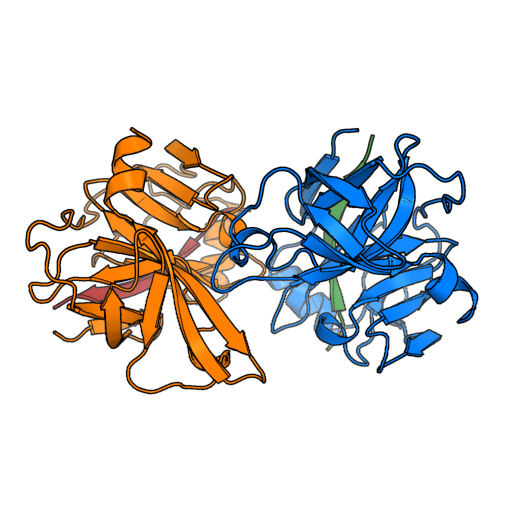RG B 2 9 ? 23.650 52.753 21.418 1.00 37.80 228 ARG C C 1
ATOM 1348 O O . ARG B 2 9 ? 23.464 53.376 20.366 1.00 40.46 228 ARG C O 1
ATOM 1356 N N . ILE B 2 10 ? 24.861 52.598 21.948 1.00 39.01 229 ILE C N 1
ATOM 1357 C CA . ILE B 2 10 ? 26.069 53.081 21.268 1.00 37.85 229 ILE C CA 1
ATOM 1358 C C . ILE B 2 10 ? 27.187 52.041 21.238 1.00 41.57 229 ILE C C 1
ATOM 1359 O O . ILE B 2 10 ? 28.069 52.053 22.097 1.00 43.49 229 ILE C O 1
ATOM 1364 N N . ILE B 2 11 ? 27.196 51.203 20.202 1.00 45.68 230 ILE C N 1
ATOM 1365 C CA . ILE B 2 11 ? 28.190 50.139 20.047 1.00 47.09 230 ILE C CA 1
ATOM 1366 C C . ILE B 2 11 ? 29.649 50.559 19.806 1.00 50.44 230 ILE C C 1
ATOM 1367 O O . ILE B 2 11 ? 29.990 51.179 18.787 1.00 50.26 230 ILE C O 1
ATOM 1372 N N . LEU B 2 12 ? 30.509 50.139 20.726 1.00 53.65 231 LEU C N 1
ATOM 1373 C CA . LEU B 2 12 ? 31.936 50.407 20.651 1.00 57.14 231 LEU C CA 1
ATOM 1374 C C . LEU B 2 12 ? 32.532 49.291 19.775 1.00 61.37 231 LEU C C 1
ATOM 1375 O O . LEU B 2 12 ? 31.798 48.397 19.336 1.00 63.44 231 LEU C O 1
ATOM 1380 N N . SER B 2 13 ? 33.836 49.334 19.501 1.00 64.83 232 SER C N 1
ATOM 1381 C CA . SER B 2 13 ? 34.462 48.279 18.693 1.00 68.29 232 SER C CA 1
ATOM 1382 C C . SER B 2 13 ? 35.701 47.640 19.338 1.00 70.15 232 SER C C 1
ATOM 1383 O O . SER B 2 13 ? 36.155 46.566 18.923 1.00 71.63 232 SER C O 1
ATOM 1386 N N . ILE C 1 3 ? 10.800 94.858 15.204 1.00 64.81 3 ILE B N 1
ATOM 1387 C CA . ILE C 1 3 ? 10.970 93.404 14.889 1.00 63.43 3 ILE B CA 1
ATOM 1388 C C . ILE C 1 3 ? 10.208 92.513 15.862 1.00 63.22 3 ILE B C 1
ATOM 1389 O O . ILE C 1 3 ? 10.530 92.470 17.039 1.00 64.91 3 ILE B O 1
ATOM 1394 N N . THR C 1 4 ? 9.218 91.784 15.370 1.00 63.79 4 THR B N 1
ATOM 1395 C CA . THR C 1 4 ? 8.465 90.869 16.218 1.00 63.16 4 THR B CA 1
ATOM 1396 C C . THR C 1 4 ? 8.283 89.570 15.456 1.00 62.36 4 THR B C 1
ATOM 1397 O O . THR C 1 4 ? 8.261 89.575 14.223 1.00 63.51 4 THR B O 1
ATOM 1401 N N . ALA C 1 5 ? 8.156 88.473 16.200 1.00 60.65 5 ALA B N 1
ATOM 1402 C CA . ALA C 1 5 ? 7.968 87.146 15.643 1.00 57.53 5 ALA B CA 1
ATOM 1403 C C . ALA C 1 5 ? 6.852 86.486 16.421 1.00 57.19 5 ALA B C 1
ATOM 1404 O O . ALA C 1 5 ? 6.546 86.905 17.525 1.00 56.94 5 ALA B O 1
ATOM 1406 N N . TYR C 1 6 ? 6.236 85.464 15.845 1.00 59.18 6 TYR B N 1
ATOM 1407 C CA . TYR C 1 6 ? 5.178 84.727 16.532 1.00 60.11 6 TYR B CA 1
ATOM 1408 C C . TYR C 1 6 ? 5.202 83.270 16.091 1.00 58.47 6 TYR B C 1
ATOM 1409 O O . TYR C 1 6 ? 5.407 82.979 14.908 1.00 58.78 6 TYR B O 1
ATOM 1418 N N . SER C 1 7 ? 4.989 82.368 17.050 1.00 56.36 7 SER B N 1
ATOM 1419 C CA . SER C 1 7 ? 5.020 80.935 16.803 1.00 53.67 7 SER B CA 1
ATOM 1420 C C . SER C 1 7 ? 3.710 80.408 16.263 1.00 51.49 7 SER B C 1
ATOM 1421 O O . SER C 1 7 ? 2.659 81.017 16.416 1.00 51.97 7 SER B O 1
ATOM 1424 N N . GLN C 1 8 ? 3.771 79.236 15.667 1.00 50.99 8 GLN B N 1
ATOM 1425 C CA . GLN C 1 8 ? 2.589 78.631 15.098 1.00 53.13 8 GLN B CA 1
ATOM 1426 C C . GLN C 1 8 ? 2.866 77.136 15.102 1.00 51.45 8 GLN B C 1
ATOM 1427 O O . GLN C 1 8 ? 3.882 76.685 14.573 1.00 48.89 8 GLN B O 1
ATOM 1433 N N . GLN C 1 9 ? 1.996 76.373 15.740 1.00 49.80 9 GLN B N 1
ATOM 1434 C CA . GLN C 1 9 ? 2.177 74.931 15.797 1.00 50.65 9 GLN B CA 1
ATOM 1435 C C . GLN C 1 9 ? 1.527 74.304 14.571 1.00 49.49 9 GLN B C 1
ATOM 1436 O O . GLN C 1 9 ? 0.371 74.619 14.263 1.00 49.78 9 GLN B O 1
ATOM 1442 N N . THR C 1 10 ? 2.270 73.434 13.879 1.00 48.31 10 THR B N 1
ATOM 1443 C CA . THR C 1 10 ? 1.788 72.757 12.665 1.00 45.60 10 THR B CA 1
ATOM 1444 C C . THR C 1 10 ? 1.522 71.267 12.835 1.00 48.34 10 THR B C 1
ATOM 1445 O O . THR C 1 10 ? 0.935 70.650 11.930 1.00 49.99 10 THR B O 1
ATOM 1449 N N . ARG C 1 11 ? 1.998 70.673 13.940 1.00 46.42 11 ARG B N 1
ATOM 1450 C CA . ARG C 1 11 ? 1.798 69.235 14.193 1.00 45.81 11 ARG B CA 1
ATOM 1451 C C . ARG C 1 11 ? 1.676 68.813 15.670 1.00 43.69 11 ARG B C 1
ATOM 1452 O O . ARG C 1 11 ? 2.350 69.366 16.535 1.00 45.62 11 ARG B O 1
ATOM 1460 N N . GLY C 1 12 ? 0.839 67.808 15.935 1.00 41.49 12 GLY B N 1
ATOM 1461 C CA . GLY C 1 12 ? 0.646 67.320 17.292 1.00 34.91 12 GLY B CA 1
ATOM 1462 C C . GLY C 1 12 ? 1.491 66.093 17.545 1.00 32.52 12 GLY B C 1
ATOM 1463 O O . GLY C 1 12 ? 2.464 65.867 16.834 1.00 33.73 12 GLY B O 1
ATOM 1464 N N . LEU C 1 13 ? 1.125 65.281 18.532 1.00 29.75 13 LEU B N 1
ATOM 1465 C CA . LEU C 1 13 ? 1.910 64.090 18.814 1.00 26.25 13 LEU B CA 1
ATOM 1466 C C . LEU C 1 13 ? 1.871 63.085 17.679 1.00 26.48 13 LEU B C 1
ATOM 1467 O O . LEU C 1 13 ? 2.933 62.709 17.187 1.00 29.09 13 LEU B O 1
ATOM 1472 N N . LEU C 1 14 ? 0.665 62.626 17.309 1.00 23.75 14 LEU B N 1
ATOM 1473 C CA . LEU C 1 14 ? 0.479 61.639 16.224 1.00 26.92 14 LEU B CA 1
ATOM 1474 C C . LEU C 1 14 ? 1.230 62.050 14.929 1.00 26.54 14 LEU B C 1
ATOM 1475 O O . LEU C 1 14 ? 1.919 61.230 14.311 1.00 25.15 14 LEU B O 1
ATOM 1480 N N . GLY C 1 15 ? 1.138 63.338 14.589 1.00 25.20 15 GLY B N 1
ATOM 1481 C CA . GLY C 1 15 ? 1.825 63.891 13.436 1.00 25.39 15 GLY B CA 1
ATOM 1482 C C . GLY C 1 15 ? 3.342 63.722 13.464 1.00 27.61 15 GLY B C 1
ATOM 1483 O O . GLY C 1 15 ? 3.836 63.136 12.512 1.00 29.47 15 GLY B O 1
ATOM 1484 N N . CYS C 1 16 ? 4.075 64.186 14.503 1.00 27.67 16 CYS B N 1
ATOM 1485 C CA . CYS C 1 16 ? 5.551 64.033 14.522 1.00 27.82 16 CYS B CA 1
ATOM 1486 C C . CYS C 1 16 ? 5.892 62.571 14.460 1.00 31.19 16 CYS B C 1
ATOM 1487 O O . CYS C 1 16 ? 6.772 62.180 13.694 1.00 37.75 16 CYS B O 1
ATOM 1490 N N . ILE C 1 17 ? 5.173 61.742 15.204 1.00 28.08 17 ILE B N 1
ATOM 1491 C CA . ILE C 1 17 ? 5.562 60.349 15.229 1.00 30.06 17 ILE B CA 1
ATOM 1492 C C . ILE C 1 17 ? 5.456 59.609 13.920 1.00 32.57 17 ILE B C 1
ATOM 1493 O O . ILE C 1 17 ? 6.390 58.906 13.550 1.00 31.17 17 ILE B O 1
ATOM 1498 N N . ILE C 1 18 ? 4.358 59.810 13.197 1.00 35.19 18 ILE B N 1
ATOM 1499 C CA . ILE C 1 18 ? 4.159 59.183 11.889 1.00 33.44 18 ILE B CA 1
ATOM 1500 C C . ILE C 1 18 ? 5.090 59.847 10.863 1.00 32.57 18 ILE B C 1
ATOM 1501 O O . ILE C 1 18 ? 5.847 59.159 10.168 1.00 31.15 18 ILE B O 1
ATOM 1506 N N . THR C 1 19 ? 5.079 61.176 10.820 1.00 30.56 19 THR B N 1
ATOM 1507 C CA . THR C 1 19 ? 5.947 61.934 9.912 1.00 27.96 19 THR B CA 1
ATOM 1508 C C . THR C 1 19 ? 7.430 61.688 10.190 1.00 31.84 19 THR B C 1
ATOM 1509 O O . THR C 1 19 ? 8.262 61.995 9.358 1.00 36.68 19 THR B O 1
ATOM 1513 N N . SER C 1 20 ? 7.780 61.154 11.351 1.00 32.79 20 SER B N 1
ATOM 1514 C CA . SER C 1 20 ? 9.191 60.891 11.670 1.00 30.54 20 SER B CA 1
ATOM 1515 C C . SER C 1 20 ? 9.573 59.443 11.275 1.00 33.02 20 SER B C 1
ATOM 1516 O O . SER C 1 20 ? 10.732 59.149 10.955 1.00 32.20 20 SER B O 1
ATOM 1519 N N . LEU C 1 21 ? 8.586 58.547 11.320 1.00 34.34 21 LEU B N 1
ATOM 1520 C CA . LEU C 1 21 ? 8.768 57.138 10.980 1.00 32.23 21 LEU B CA 1
ATOM 1521 C C . LEU C 1 21 ? 9.080 57.070 9.482 1.00 32.97 21 LEU B C 1
ATOM 1522 O O . LEU C 1 21 ? 10.185 56.679 9.079 1.00 32.95 21 LEU B O 1
ATOM 1527 N N . THR C 1 22 ? 8.086 57.494 8.697 1.00 31.49 22 THR B N 1
ATOM 1528 C CA . THR C 1 22 ? 8.135 57.498 7.239 1.00 33.34 22 THR B CA 1
ATOM 1529 C C . THR C 1 22 ? 9.134 58.508 6.660 1.00 35.30 22 THR B C 1
ATOM 1530 O O . THR C 1 22 ? 9.838 58.217 5.686 1.00 40.16 22 THR B O 1
ATOM 1534 N N . GLY C 1 23 ? 9.212 59.678 7.282 1.00 35.85 23 GLY B N 1
ATOM 1535 C CA . GLY C 1 23 ? 10.103 60.728 6.817 1.00 34.11 23 GLY B CA 1
ATOM 1536 C C . GLY C 1 23 ? 9.437 61.480 5.675 1.00 36.07 23 GLY B C 1
ATOM 1537 O O . GLY C 1 23 ? 10.095 62.222 4.931 1.00 37.82 23 GLY B O 1
ATOM 1538 N N . ARG C 1 24 ? 8.109 61.386 5.631 1.00 34.82 24 ARG B N 1
ATOM 1539 C CA . ARG C 1 24 ? 7.280 61.973 4.582 1.00 35.62 24 ARG B CA 1
ATOM 1540 C C . ARG C 1 24 ? 6.461 63.126 5.134 1.00 33.46 24 ARG B C 1
ATOM 1541 O O . ARG C 1 24 ? 5.426 62.923 5.785 1.00 33.29 24 ARG B O 1
ATOM 1549 N N . ASP C 1 25 ? 6.899 64.336 4.841 1.00 32.46 25 ASP B N 1
ATOM 1550 C CA . ASP C 1 25 ? 6.207 65.516 5.313 1.00 36.07 25 ASP B CA 1
ATOM 1551 C C . ASP C 1 25 ? 5.698 66.272 4.083 1.00 37.01 25 ASP B C 1
ATOM 1552 O O . ASP C 1 25 ? 6.464 66.912 3.368 1.00 37.46 25 ASP B O 1
ATOM 1557 N N . LYS C 1 26 ? 4.404 66.144 3.818 1.00 39.67 26 LYS B N 1
ATOM 1558 C CA . LYS C 1 26 ? 3.805 66.796 2.670 1.00 41.26 26 LYS B CA 1
ATOM 1559 C C . LYS C 1 26 ? 3.204 68.104 3.117 1.00 44.74 26 LYS B C 1
ATOM 1560 O O . LYS C 1 26 ? 2.191 68.571 2.599 1.00 48.40 26 LYS B O 1
ATOM 1566 N N . ASN C 1 27 ? 3.820 68.675 4.133 1.00 45.62 27 ASN B N 1
ATOM 1567 C CA . ASN C 1 27 ? 3.351 69.932 4.658 1.00 46.12 27 ASN B CA 1
ATOM 1568 C C . ASN C 1 27 ? 4.116 71.033 3.993 1.00 45.73 27 ASN B C 1
ATOM 1569 O O . ASN C 1 27 ? 5.322 70.912 3.787 1.00 45.48 27 ASN B O 1
ATOM 1574 N N . GLN C 1 28 ? 3.418 72.093 3.617 1.00 46.58 28 GLN B N 1
ATOM 1575 C CA . GLN C 1 28 ? 4.094 73.203 2.967 1.00 50.87 28 GLN B CA 1
ATOM 1576 C C . GLN C 1 28 ? 4.816 74.080 4.000 1.00 49.08 28 GLN B C 1
ATOM 1577 O O . GLN C 1 28 ? 4.212 74.534 4.979 1.00 50.04 28 GLN B O 1
ATOM 1583 N N . VAL C 1 29 ? 6.115 74.277 3.804 1.00 46.78 29 VAL B N 1
ATOM 1584 C CA . VAL C 1 29 ? 6.912 75.082 4.723 1.00 46.14 29 VAL B CA 1
ATOM 1585 C C . VAL C 1 29 ? 6.635 76.568 4.556 1.00 50.31 29 VAL B C 1
ATOM 1586 O O . VAL C 1 29 ? 6.536 77.036 3.414 1.00 55.43 29 VAL B O 1
ATOM 1590 N N . GLU C 1 30 ? 6.543 77.304 5.677 1.00 48.85 30 GLU B N 1
ATOM 1591 C CA . GLU C 1 30 ? 6.318 78.762 5.683 1.00 45.34 30 GLU B CA 1
ATOM 1592 C C . GLU C 1 30 ? 7.187 79.394 6.772 1.00 46.87 30 GLU B C 1
ATOM 1593 O O . GLU 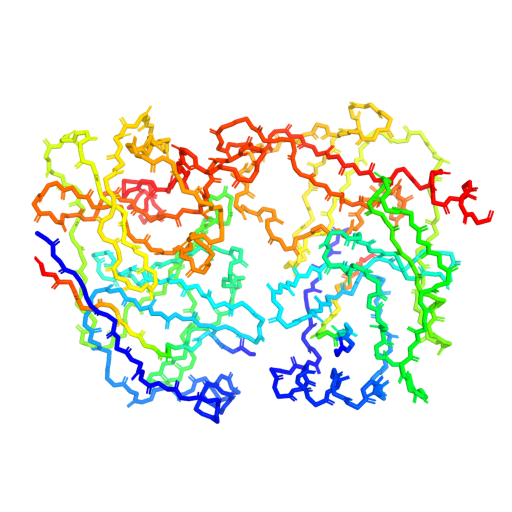C 1 30 ? 7.563 78.712 7.737 1.00 48.02 30 GLU B O 1
ATOM 1599 N N . GLY C 1 31 ? 7.444 80.704 6.642 1.00 45.49 31 GLY B N 1
ATOM 1600 C CA . GLY C 1 31 ? 8.277 81.438 7.590 1.00 37.06 31 GLY B CA 1
ATOM 1601 C C . GLY C 1 31 ? 9.737 81.055 7.416 1.00 35.09 31 GLY B C 1
ATOM 1602 O O . GLY C 1 31 ? 10.048 80.049 6.760 1.00 29.19 31 GLY B O 1
ATOM 1603 N N . GLU C 1 32 ? 10.630 81.830 8.022 1.00 36.90 32 GLU B N 1
ATOM 1604 C CA . GLU C 1 32 ? 12.073 81.575 7.938 1.00 42.03 32 GLU B CA 1
ATOM 1605 C C . GLU C 1 32 ? 12.680 80.637 9.012 1.00 42.32 32 GLU B C 1
ATOM 1606 O O . GLU C 1 32 ? 13.774 80.072 8.832 1.00 40.14 32 GLU B O 1
ATOM 1612 N N . VAL C 1 33 ? 12.021 80.518 10.155 1.00 40.99 33 VAL B N 1
ATOM 1613 C CA . VAL C 1 33 ? 12.540 79.623 11.181 1.00 41.34 33 VAL B CA 1
ATOM 1614 C C . VAL C 1 33 ? 11.586 78.447 11.537 1.00 38.87 33 VAL B C 1
ATOM 1615 O O . VAL C 1 33 ? 10.389 78.639 11.784 1.00 37.65 33 VAL B O 1
ATOM 1619 N N . GLN C 1 34 ? 12.110 77.226 11.495 1.00 35.09 34 GLN B N 1
ATOM 1620 C CA . GLN C 1 34 ? 11.293 76.059 11.790 1.00 37.73 34 GLN B CA 1
ATOM 1621 C C . GLN C 1 34 ? 11.578 75.465 13.163 1.00 37.63 34 GLN B C 1
ATOM 1622 O O . GLN C 1 34 ? 12.738 75.359 13.588 1.00 35.42 34 GLN B O 1
ATOM 1628 N N . VAL C 1 35 ? 10.489 75.119 13.837 1.00 33.27 35 VAL B N 1
ATOM 1629 C CA . VAL C 1 35 ? 10.503 74.468 15.132 1.00 31.64 35 VAL B CA 1
ATOM 1630 C C . VAL C 1 35 ? 10.551 72.996 14.750 1.00 30.74 35 VAL B C 1
ATOM 1631 O O . VAL C 1 35 ? 9.596 72.457 14.187 1.00 33.09 35 VAL B O 1
ATOM 1635 N N . VAL C 1 36 ? 11.676 72.356 15.023 1.00 30.80 36 VAL B N 1
ATOM 1636 C CA . VAL C 1 36 ? 11.873 70.941 14.714 1.00 30.01 36 VAL B CA 1
ATOM 1637 C C . VAL C 1 36 ? 12.049 70.093 15.991 1.00 32.87 36 VAL B C 1
ATOM 1638 O O . VAL C 1 36 ? 12.465 70.580 17.048 1.00 32.83 36 VAL B O 1
ATOM 1642 N N . SER C 1 37 ? 11.750 68.814 15.887 1.00 31.51 37 SER B N 1
ATOM 1643 C CA . SER C 1 37 ? 11.842 67.955 17.037 1.00 29.46 37 SER B CA 1
ATOM 1644 C C . SER C 1 37 ? 12.229 66.583 16.601 1.00 30.94 37 SER B C 1
ATOM 1645 O O . SER C 1 37 ? 12.037 66.221 15.433 1.00 33.53 37 SER B O 1
ATOM 1648 N N . THR C 1 38 ? 12.844 65.848 17.517 1.00 31.41 38 THR B N 1
ATOM 1649 C CA . THR C 1 38 ? 13.211 64.462 17.262 1.00 30.41 38 THR B CA 1
ATOM 1650 C C . THR C 1 38 ? 12.480 63.701 18.338 1.00 26.75 38 THR B C 1
ATOM 1651 O O . THR C 1 38 ? 11.634 64.270 19.015 1.00 24.63 38 THR B O 1
ATOM 1655 N N . ALA C 1 39 ? 12.782 62.425 18.481 1.00 26.64 39 ALA B N 1
ATOM 1656 C CA . ALA C 1 39 ? 12.149 61.616 19.510 1.00 30.43 39 ALA B CA 1
ATOM 1657 C C . ALA C 1 39 ? 12.489 62.117 20.911 1.00 33.29 39 ALA B C 1
ATOM 1658 O O . ALA C 1 39 ? 11.729 61.894 21.843 1.00 37.48 39 ALA B O 1
ATOM 1660 N N . THR C 1 40 ? 13.604 62.824 21.054 1.00 36.31 40 THR B N 1
ATOM 1661 C CA . THR C 1 40 ? 14.016 63.290 22.367 1.00 39.36 40 THR B CA 1
ATOM 1662 C C . THR C 1 40 ? 13.859 64.776 22.620 1.00 43.63 40 THR B C 1
ATOM 1663 O O . THR C 1 40 ? 13.083 65.209 23.483 1.00 48.80 40 THR B O 1
ATOM 1667 N N . GLN C 1 41 ? 14.636 65.554 21.889 1.00 40.72 41 GLN B N 1
ATOM 1668 C CA . GLN C 1 41 ? 14.638 66.988 22.053 1.00 39.36 41 GLN B CA 1
ATOM 1669 C C . GLN C 1 41 ? 13.726 67.669 21.057 1.00 40.95 41 GLN B C 1
ATOM 1670 O O . GLN C 1 41 ? 13.096 67.025 20.214 1.00 44.14 41 GLN B O 1
ATOM 1676 N N . SER C 1 42 ? 13.668 68.983 21.169 1.00 38.71 42 SER B N 1
ATOM 1677 C CA . SER C 1 42 ? 12.873 69.811 20.295 1.00 38.82 42 SER B CA 1
ATOM 1678 C C . SER C 1 42 ? 13.708 71.084 20.223 1.00 39.94 42 SER B C 1
ATOM 1679 O O . SER C 1 42 ? 13.999 71.703 21.241 1.00 46.56 42 SER B O 1
ATOM 1682 N N . PHE C 1 43 ? 14.154 71.443 19.034 1.00 37.48 43 PHE B N 1
ATOM 1683 C CA . PHE C 1 43 ? 14.997 72.613 18.877 1.00 35.10 43 PHE B CA 1
ATOM 1684 C C . PHE C 1 43 ? 14.471 73.505 17.752 1.00 38.61 43 PHE B C 1
ATOM 1685 O O . PHE C 1 43 ? 13.271 73.462 17.429 1.00 38.88 43 PHE B O 1
ATOM 1693 N N . LEU C 1 44 ? 15.339 74.324 17.165 1.00 38.95 44 LEU B N 1
ATOM 1694 C CA . LEU C 1 44 ? 14.920 75.232 16.102 1.00 36.12 44 LEU B CA 1
ATOM 1695 C C . LEU C 1 44 ? 15.792 75.119 14.869 1.00 35.95 44 LEU B C 1
ATOM 1696 O O . LEU C 1 44 ? 16.902 74.593 14.940 1.00 37.84 44 LEU B O 1
ATOM 1701 N N . ALA C 1 45 ? 15.292 75.622 13.742 1.00 35.54 45 ALA B N 1
ATOM 1702 C CA . ALA C 1 45 ? 16.067 75.610 12.495 1.00 38.08 45 ALA B CA 1
ATOM 1703 C C . ALA C 1 45 ? 15.862 76.900 11.722 1.00 38.29 45 ALA B C 1
ATOM 1704 O O . ALA C 1 45 ? 14.756 77.455 11.690 1.00 37.01 45 ALA B O 1
ATOM 1706 N N . THR C 1 46 ? 16.935 77.395 11.127 1.00 40.86 46 THR B N 1
ATOM 1707 C CA . THR C 1 46 ? 16.863 78.638 10.382 1.00 44.51 46 THR B CA 1
ATOM 1708 C C . THR C 1 46 ? 17.380 78.463 8.965 1.00 45.68 46 THR B C 1
ATOM 1709 O O . THR C 1 46 ? 18.430 77.852 8.767 1.00 41.17 46 THR B O 1
ATOM 1713 N N . CYS C 1 47 ? 16.612 78.936 7.979 1.00 49.83 47 CYS B N 1
ATOM 1714 C CA . CYS C 1 47 ? 17.015 78.846 6.567 1.00 51.58 47 CYS B CA 1
ATOM 1715 C C . CYS C 1 47 ? 17.790 80.108 6.225 1.00 50.87 47 CYS B C 1
ATOM 1716 O O . CYS C 1 47 ? 17.248 81.215 6.309 1.00 47.41 47 CYS B O 1
ATOM 1719 N N . VAL C 1 48 ? 19.058 79.970 5.866 1.00 51.07 48 VAL B N 1
ATOM 1720 C CA . VAL C 1 48 ? 19.833 81.146 5.475 1.00 51.43 48 VAL B CA 1
ATOM 1721 C C . VAL C 1 48 ? 20.338 80.882 4.057 1.00 51.24 48 VAL B C 1
ATOM 1722 O O . VAL C 1 48 ? 21.024 79.874 3.822 1.00 48.66 48 VAL B O 1
ATOM 1726 N N . ASN C 1 49 ? 19.888 81.708 3.108 1.00 49.16 49 ASN B N 1
ATOM 1727 C CA . ASN C 1 49 ? 20.306 81.593 1.713 1.00 46.82 49 ASN B CA 1
ATOM 1728 C C . ASN C 1 49 ? 20.154 80.195 1.198 1.00 44.45 49 ASN B C 1
ATOM 1729 O O . ASN C 1 49 ? 21.147 79.530 0.929 1.00 43.33 49 ASN B O 1
ATOM 1734 N N . GLY C 1 50 ? 18.916 79.748 1.088 1.00 43.89 50 GLY B N 1
ATOM 1735 C CA . GLY C 1 50 ? 18.638 78.412 0.586 1.00 49.36 50 GLY B CA 1
ATOM 1736 C C . GLY C 1 50 ? 18.866 77.142 1.410 1.00 50.52 50 GLY B C 1
ATOM 1737 O O . GLY C 1 50 ? 18.558 76.043 0.919 1.00 51.07 50 GLY B O 1
ATOM 1738 N N . VAL C 1 51 ? 19.361 77.251 2.643 1.00 49.66 51 VAL B N 1
ATOM 1739 C CA . VAL C 1 51 ? 19.593 76.048 3.442 1.00 46.66 51 VAL B CA 1
ATOM 1740 C C . VAL C 1 51 ? 18.980 76.118 4.852 1.00 47.84 51 VAL B C 1
ATOM 1741 O O . VAL C 1 51 ? 19.051 77.154 5.532 1.00 47.24 51 VAL B O 1
ATOM 1745 N N . CYS C 1 52 ? 18.254 75.053 5.206 1.00 49.38 52 CYS B N 1
ATOM 1746 C CA . CYS C 1 52 ? 17.586 74.912 6.511 1.00 46.42 52 CYS B CA 1
ATOM 1747 C C . CYS C 1 52 ? 18.686 74.487 7.483 1.00 45.42 52 CYS B C 1
ATOM 1748 O O . CYS C 1 52 ? 19.105 73.319 7.496 1.00 44.16 52 CYS B O 1
ATOM 1751 N N . TRP C 1 53 ? 19.192 75.446 8.246 1.00 43.79 53 TRP B N 1
ATOM 1752 C CA . TRP C 1 53 ? 20.288 75.200 9.185 1.00 44.65 53 TRP B CA 1
ATOM 1753 C C . TRP C 1 53 ? 19.863 74.844 10.588 1.00 42.70 53 TRP B C 1
ATOM 1754 O O . TRP C 1 53 ? 18.833 75.316 11.072 1.00 42.51 53 TRP B O 1
ATOM 1765 N N . THR C 1 54 ? 20.725 74.105 11.269 1.00 42.84 54 THR B N 1
ATOM 1766 C CA . THR C 1 54 ? 20.467 73.718 12.644 1.00 45.11 54 THR B CA 1
ATOM 1767 C C . THR C 1 54 ? 21.737 73.218 13.337 1.00 47.53 54 THR B C 1
ATOM 1768 O O . THR C 1 54 ? 22.782 73.002 12.695 1.00 50.49 54 THR B O 1
ATOM 1772 N N . VAL C 1 55 ? 21.629 73.018 14.648 1.00 46.10 55 VAL B N 1
ATOM 1773 C CA . VAL C 1 55 ? 22.738 72.527 15.451 1.00 41.17 55 VAL B CA 1
ATOM 1774 C C . VAL C 1 55 ? 22.827 71.005 15.388 1.00 40.05 55 VAL B C 1
ATOM 1775 O O . VAL C 1 55 ? 21.841 70.277 15.545 1.00 39.65 55 VAL B O 1
ATOM 1779 N N . TYR C 1 56 ? 24.033 70.525 15.157 1.00 40.25 56 TYR B N 1
ATOM 1780 C CA . TYR C 1 56 ? 24.303 69.095 15.074 1.00 40.95 56 TYR B CA 1
ATOM 1781 C C . TYR C 1 56 ? 23.951 68.278 16.368 1.00 45.37 56 TYR B C 1
ATOM 1782 O O . TYR C 1 56 ? 23.509 67.124 16.262 1.00 46.01 56 TYR B O 1
ATOM 1791 N N . HIS C 1 57 ? 24.083 68.865 17.571 1.00 44.65 57 HIS B N 1
ATOM 1792 C CA . HIS C 1 57 ? 23.755 68.115 18.789 1.00 38.30 57 HIS B CA 1
ATOM 1793 C C . HIS C 1 57 ? 22.307 67.698 18.738 1.00 38.98 57 HIS B C 1
ATOM 1794 O O . HIS C 1 57 ? 21.994 66.555 19.043 1.00 39.53 57 HIS B O 1
ATOM 1801 N N . GLY C 1 58 ? 21.450 68.578 18.223 1.00 37.56 58 GLY B N 1
ATOM 1802 C CA . GLY C 1 58 ? 20.055 68.228 18.113 1.00 40.16 58 GLY B CA 1
ATOM 1803 C C . GLY C 1 58 ? 19.806 67.237 16.990 1.00 42.83 58 GLY B C 1
ATOM 1804 O O . GLY C 1 58 ? 19.344 66.111 17.244 1.00 40.58 58 GLY B O 1
ATOM 1805 N N . ALA C 1 59 ? 20.190 67.606 15.768 1.00 41.10 59 ALA B N 1
ATOM 1806 C CA . ALA C 1 59 ? 19.922 66.756 14.597 1.00 40.60 59 ALA B CA 1
ATOM 1807 C C . ALA C 1 59 ? 20.770 65.512 14.344 1.00 40.58 59 ALA B C 1
ATOM 1808 O O . ALA C 1 59 ? 20.342 64.605 13.621 1.00 39.29 59 ALA B O 1
ATOM 1810 N N . GLY C 1 60 ? 21.951 65.433 14.948 1.00 41.46 60 GLY B N 1
ATOM 1811 C CA . GLY C 1 60 ? 22.805 64.282 14.690 1.00 42.02 60 GLY B CA 1
ATOM 1812 C C . GLY C 1 60 ? 23.105 64.282 13.200 1.00 42.76 60 GLY B C 1
ATOM 1813 O O . GLY C 1 60 ? 23.682 65.231 12.666 1.00 43.41 60 GLY B O 1
ATOM 1814 N N . SER C 1 61 ? 22.678 63.238 12.514 1.00 42.24 61 SER B N 1
ATOM 1815 C CA . SER C 1 61 ? 22.883 63.156 11.079 1.00 42.42 61 SER B CA 1
ATOM 1816 C C . SER C 1 61 ? 21.564 62.711 10.430 1.00 43.02 61 SER B C 1
ATOM 1817 O O . SER C 1 61 ? 21.510 62.305 9.264 1.00 43.87 61 SER B O 1
ATOM 1820 N N . LYS C 1 62 ? 20.487 62.859 11.194 1.00 43.63 62 LYS B N 1
ATOM 1821 C CA . LYS C 1 62 ? 19.163 62.477 10.744 1.00 43.07 62 LYS B CA 1
ATOM 1822 C C . LYS C 1 62 ? 18.753 63.238 9.499 1.00 42.40 62 LYS B C 1
ATOM 1823 O O . LYS C 1 62 ? 19.297 64.294 9.153 1.00 41.78 62 LYS B O 1
ATOM 1829 N N . THR C 1 63 ? 17.809 62.649 8.799 1.00 40.29 63 THR B N 1
ATOM 1830 C CA . THR C 1 63 ? 17.304 63.252 7.598 1.00 41.60 63 THR B CA 1
ATOM 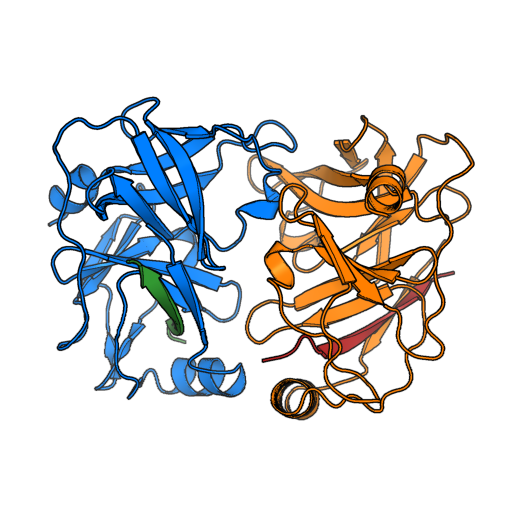1831 C C . THR C 1 63 ? 16.172 64.138 8.066 1.00 39.05 63 THR B C 1
ATOM 1832 O O . THR C 1 63 ? 15.700 63.970 9.177 1.00 42.18 63 THR B O 1
ATOM 1836 N N . LEU C 1 64 ? 15.845 65.161 7.294 1.00 37.78 64 LEU B N 1
ATOM 1837 C CA . LEU C 1 64 ? 14.725 66.018 7.630 1.00 35.57 64 LEU B CA 1
ATOM 1838 C C . LEU C 1 64 ? 13.549 65.345 6.944 1.00 38.55 64 LEU B C 1
ATOM 1839 O O . LEU C 1 64 ? 13.719 64.647 5.936 1.00 39.26 64 LEU B O 1
ATOM 1844 N N . ALA C 1 65 ? 12.358 65.530 7.483 1.00 38.79 65 ALA B N 1
ATOM 1845 C CA . ALA C 1 65 ? 11.186 64.932 6.874 1.00 40.79 65 ALA B CA 1
ATOM 1846 C C . ALA C 1 65 ? 10.791 65.814 5.705 1.00 43.00 65 ALA B C 1
ATOM 1847 O O . ALA C 1 65 ? 10.480 66.996 5.881 1.00 41.03 65 ALA B O 1
ATOM 1849 N N . GLY C 1 66 ? 10.769 65.238 4.513 1.00 44.81 66 GLY B N 1
ATOM 1850 C CA . GLY C 1 66 ? 10.435 66.053 3.371 1.00 48.04 66 GLY B CA 1
ATOM 1851 C C . GLY C 1 66 ? 9.302 65.573 2.511 1.00 48.54 66 GLY B C 1
ATOM 1852 O O . GLY C 1 66 ? 8.830 64.463 2.655 1.00 50.00 66 GLY B O 1
ATOM 1853 N N . PRO C 1 67 ? 8.855 66.422 1.587 1.00 49.68 67 PRO B N 1
ATOM 1854 C CA . PRO C 1 67 ? 7.774 66.193 0.626 1.00 48.97 67 PRO B CA 1
ATOM 1855 C C . PRO C 1 67 ? 8.047 64.996 -0.288 1.00 49.66 67 PRO B C 1
ATOM 1856 O O . PRO C 1 67 ? 7.162 64.208 -0.583 1.00 49.38 67 PRO B O 1
ATOM 1860 N N . LYS C 1 68 ? 9.286 64.880 -0.742 1.00 51.18 68 LYS B N 1
ATOM 1861 C CA . LYS C 1 68 ? 9.711 63.792 -1.619 1.00 51.93 68 LYS B CA 1
ATOM 1862 C C . LYS C 1 68 ? 10.090 62.601 -0.734 1.00 51.39 68 LYS B C 1
ATOM 1863 O O . LYS C 1 68 ? 10.382 61.500 -1.219 1.00 52.11 68 LYS B O 1
ATOM 1869 N N . GLY C 1 69 ? 10.157 62.870 0.569 1.00 49.53 69 GLY B N 1
ATOM 1870 C CA . GLY C 1 69 ? 10.552 61.876 1.541 1.00 38.42 69 GLY B CA 1
ATOM 1871 C C . GLY C 1 69 ? 11.698 62.447 2.356 1.00 37.69 69 GLY B C 1
ATOM 1872 O O . GLY C 1 69 ? 11.913 63.668 2.401 1.00 35.05 69 GLY B O 1
ATOM 1873 N N . PRO C 1 70 ? 12.482 61.566 2.986 1.00 38.55 70 PRO B N 1
ATOM 1874 C CA . PRO C 1 70 ? 13.626 61.928 3.816 1.00 38.40 70 PRO B CA 1
ATOM 1875 C C . PRO C 1 70 ? 14.691 62.639 3.024 1.00 39.84 70 PRO B C 1
ATOM 1876 O O . PRO C 1 70 ? 15.240 62.104 2.052 1.00 40.52 70 PRO B O 1
ATOM 1880 N N . ILE C 1 71 ? 15.031 63.822 3.508 1.00 39.78 71 ILE B N 1
ATOM 1881 C CA . ILE C 1 71 ? 16.057 64.641 2.933 1.00 34.67 71 ILE B CA 1
ATOM 1882 C C . ILE C 1 71 ? 17.361 64.445 3.701 1.00 38.38 71 ILE B C 1
ATOM 1883 O O . ILE C 1 71 ? 17.518 64.924 4.828 1.00 38.24 71 ILE B O 1
ATOM 1888 N N . THR C 1 72 ? 18.272 63.689 3.116 1.00 39.44 72 THR B N 1
ATOM 1889 C CA . THR C 1 72 ? 19.573 63.507 3.704 1.00 39.66 72 THR B CA 1
ATOM 1890 C C . THR C 1 72 ? 20.168 64.914 3.675 1.00 44.52 72 THR B C 1
ATOM 1891 O O . THR C 1 72 ? 19.906 65.670 2.738 1.00 46.14 72 THR B O 1
ATOM 1895 N N . GLN C 1 73 ? 20.904 65.277 4.724 1.00 47.64 73 GLN B N 1
ATOM 1896 C CA . GLN C 1 73 ? 21.495 66.609 4.853 1.00 47.46 73 GLN B CA 1
ATOM 1897 C C . GLN C 1 73 ? 22.643 66.922 3.916 1.00 46.92 73 GLN B C 1
ATOM 1898 O O . GLN C 1 73 ? 23.385 66.031 3.518 1.00 45.21 73 GLN B O 1
ATOM 1904 N N . MET C 1 74 ? 22.805 68.202 3.597 1.00 49.79 74 MET B N 1
ATOM 1905 C CA . MET C 1 74 ? 23.851 68.624 2.675 1.00 53.17 74 MET B CA 1
ATOM 1906 C C . MET C 1 74 ? 25.169 69.044 3.316 1.00 53.77 74 MET B C 1
ATOM 1907 O O . MET C 1 74 ? 26.170 68.333 3.203 1.00 52.56 74 MET B O 1
ATOM 1912 N N . TYR C 1 75 ? 25.181 70.188 3.991 1.00 52.90 75 TYR B N 1
ATOM 1913 C CA . TYR C 1 75 ? 26.413 70.675 4.631 1.00 55.68 75 TYR B CA 1
ATOM 1914 C C . TYR C 1 75 ? 26.512 70.194 6.070 1.00 54.59 75 TYR B C 1
ATOM 1915 O O . TYR C 1 75 ? 25.531 70.195 6.804 1.00 54.08 75 TYR B O 1
ATOM 1924 N N . THR C 1 76 ? 27.719 69.872 6.504 1.00 55.82 76 THR B N 1
ATOM 1925 C CA . THR C 1 76 ? 27.900 69.331 7.838 1.00 54.81 76 THR B CA 1
ATOM 1926 C C . THR C 1 76 ? 29.235 69.655 8.509 1.00 56.06 76 THR B C 1
ATOM 1927 O O . THR C 1 76 ? 30.265 69.033 8.218 1.00 57.07 76 THR B O 1
ATOM 1931 N N . ASN C 1 77 ? 29.231 70.668 9.367 1.00 56.47 77 ASN B N 1
ATOM 1932 C CA . ASN C 1 77 ? 30.435 70.994 10.111 1.00 55.31 77 ASN B CA 1
ATOM 1933 C C . ASN C 1 77 ? 30.174 70.646 11.564 1.00 54.11 77 ASN B C 1
ATOM 1934 O O . ASN C 1 77 ? 29.817 71.502 12.383 1.00 50.86 77 ASN B O 1
ATOM 1939 N N . VAL C 1 78 ? 30.274 69.342 11.820 1.00 52.83 78 VAL B N 1
ATOM 1940 C CA . VAL C 1 78 ? 30.074 68.723 13.125 1.00 52.06 78 VAL B CA 1
ATOM 1941 C C . VAL C 1 78 ? 30.910 69.390 14.195 1.00 52.31 78 VAL B C 1
ATOM 1942 O O . VAL C 1 78 ? 30.425 69.642 15.299 1.00 50.77 78 VAL B O 1
ATOM 1946 N N . ASP C 1 79 ? 32.155 69.697 13.841 1.00 52.32 79 ASP B N 1
ATOM 1947 C CA . ASP C 1 79 ? 33.084 70.346 14.753 1.00 51.13 79 ASP B CA 1
ATOM 1948 C C . ASP C 1 79 ? 32.690 71.773 15.111 1.00 48.71 79 ASP B C 1
ATOM 1949 O O . ASP C 1 79 ? 33.265 72.403 15.993 1.00 47.72 79 ASP B O 1
ATOM 1954 N N . GLN C 1 80 ? 31.696 72.289 14.421 1.00 47.07 80 GLN B N 1
ATOM 1955 C CA . GLN C 1 80 ? 31.215 73.608 14.752 1.00 48.64 80 GLN B CA 1
ATOM 1956 C C . GLN C 1 80 ? 29.760 73.390 15.202 1.00 48.67 80 GLN B C 1
ATOM 1957 O O . GLN C 1 80 ? 29.018 74.351 15.441 1.00 48.54 80 GLN B O 1
ATOM 1963 N N . ASP C 1 81 ? 29.409 72.113 15.393 1.00 48.17 81 ASP B N 1
ATOM 1964 C CA . ASP C 1 81 ? 28.066 71.671 15.802 1.00 47.05 81 ASP B CA 1
ATOM 1965 C C . ASP C 1 81 ? 27.025 72.177 14.784 1.00 45.84 81 ASP B C 1
ATOM 1966 O O . ASP C 1 81 ? 25.924 72.599 15.146 1.00 44.44 81 ASP B O 1
ATOM 1971 N N . LEU C 1 82 ? 27.352 72.080 13.498 1.00 45.83 82 LEU B N 1
ATOM 1972 C CA . LEU C 1 82 ? 26.439 72.590 12.489 1.00 42.31 82 LEU B CA 1
ATOM 1973 C C . LEU C 1 82 ? 26.096 71.607 11.428 1.00 42.08 82 LEU B C 1
ATOM 1974 O O . LEU C 1 82 ? 26.893 70.742 11.090 1.00 40.06 82 LEU B O 1
ATOM 1979 N N . VAL C 1 83 ? 24.850 71.690 10.987 1.00 43.61 83 VAL B N 1
ATOM 1980 C CA . VAL C 1 83 ? 24.337 70.879 9.891 1.00 44.47 83 VAL B CA 1
ATOM 1981 C C . VAL C 1 83 ? 23.221 71.715 9.291 1.00 45.26 83 VAL B C 1
ATOM 1982 O O . VAL C 1 83 ? 22.783 72.726 9.865 1.00 43.11 83 VAL B O 1
ATOM 1986 N N . GLY C 1 84 ? 22.839 71.346 8.080 1.00 47.92 84 GLY B N 1
ATOM 1987 C CA . GLY C 1 84 ? 21.774 72.031 7.373 1.00 47.91 84 GLY B CA 1
ATOM 1988 C C . GLY C 1 84 ? 21.305 71.097 6.277 1.00 47.23 84 GLY B C 1
ATOM 1989 O O . GLY C 1 84 ? 22.020 70.142 5.915 1.00 47.19 84 GLY B O 1
ATOM 1990 N N . TRP C 1 85 ? 20.076 71.291 5.816 1.00 47.60 85 TRP B N 1
ATOM 1991 C CA . TRP C 1 85 ? 19.540 70.473 4.730 1.00 51.24 85 TRP B CA 1
ATOM 1992 C C . TRP C 1 85 ? 19.135 71.450 3.622 1.00 53.90 85 TRP B C 1
ATOM 1993 O O . TRP C 1 85 ? 18.879 72.655 3.877 1.00 54.60 85 TRP B O 1
ATOM 2004 N N . GLN C 1 86 ? 19.101 70.937 2.395 1.00 54.56 86 GLN B N 1
ATOM 2005 C CA . GLN C 1 86 ? 18.721 71.758 1.275 1.00 54.45 86 GLN B CA 1
ATOM 2006 C C . GLN C 1 86 ? 17.269 72.085 1.503 1.00 54.18 86 GLN B C 1
ATOM 2007 O O . GLN C 1 86 ? 16.435 71.189 1.625 1.00 54.27 86 GLN B O 1
ATOM 2013 N N . ALA C 1 87 ? 16.987 73.378 1.569 1.00 56.38 87 ALA B N 1
ATOM 2014 C CA . ALA C 1 87 ? 15.644 73.876 1.800 1.00 60.61 87 ALA B CA 1
ATOM 2015 C C . ALA C 1 87 ? 14.555 73.172 1.001 1.00 66.17 87 ALA B C 1
ATOM 2016 O O . ALA C 1 87 ? 14.749 72.824 -0.176 1.00 69.12 87 ALA B O 1
ATOM 2018 N N . PRO C 1 88 ? 13.413 72.898 1.657 1.00 70.29 88 PRO B N 1
ATOM 2019 C CA . PRO C 1 88 ? 12.274 72.236 1.013 1.00 72.35 88 PRO B CA 1
ATOM 2020 C C . PRO C 1 88 ? 11.544 73.290 0.139 1.00 74.52 88 PRO B C 1
ATOM 2021 O O . PRO C 1 88 ? 11.854 74.487 0.222 1.00 75.72 88 PRO B O 1
ATOM 2025 N N . PRO C 1 89 ? 10.614 72.854 -0.743 1.00 76.00 89 PRO B N 1
ATOM 2026 C CA . PRO C 1 89 ? 9.866 73.785 -1.597 1.00 77.93 89 PRO B CA 1
ATOM 2027 C C . PRO C 1 89 ? 9.248 74.946 -0.802 1.00 80.89 89 PRO B C 1
ATOM 2028 O O . PRO C 1 89 ? 8.774 74.771 0.338 1.00 78.64 89 PRO B O 1
ATOM 2032 N N . GLY C 1 90 ? 9.225 76.122 -1.428 1.00 82.26 90 GLY B N 1
ATOM 2033 C CA . GLY C 1 90 ? 8.702 77.303 -0.770 1.00 82.17 90 GLY B CA 1
ATOM 2034 C C . GLY C 1 90 ? 9.788 77.959 0.075 1.00 82.12 90 GLY B C 1
ATOM 2035 O O . GLY C 1 90 ? 10.306 79.020 -0.307 1.00 83.38 90 GLY B O 1
ATOM 2036 N N . ALA C 1 91 ? 10.170 77.283 1.167 1.00 79.73 91 ALA B N 1
ATOM 2037 C CA . ALA C 1 91 ? 11.194 77.721 2.143 1.00 75.60 91 ALA B CA 1
ATOM 2038 C C . ALA C 1 91 ? 11.798 79.136 2.028 1.00 72.01 91 ALA B C 1
ATOM 2039 O O . ALA C 1 91 ? 12.805 79.332 1.337 1.00 72.18 91 ALA B O 1
ATOM 2041 N N . ARG C 1 92 ? 11.213 80.097 2.746 1.00 66.64 92 ARG B N 1
ATOM 2042 C CA . ARG C 1 92 ? 11.679 81.486 2.721 1.00 61.73 92 ARG B CA 1
ATOM 2043 C C . ARG C 1 92 ? 13.030 81.636 3.402 1.00 61.18 92 ARG B C 1
ATOM 2044 O O . ARG C 1 92 ? 13.088 81.698 4.616 1.00 63.59 92 ARG B O 1
ATOM 2052 N N . SER C 1 93 ? 14.117 81.669 2.641 1.00 59.88 93 SER B N 1
ATOM 2053 C CA . SER C 1 93 ? 15.437 81.847 3.247 1.00 58.35 93 SER B CA 1
ATOM 2054 C C . SER C 1 93 ? 15.734 83.258 3.785 1.00 56.99 93 SER B C 1
ATOM 2055 O O . SER C 1 93 ? 15.002 84.219 3.530 1.00 56.48 93 SER B O 1
ATOM 2058 N N . LEU C 1 94 ? 16.781 83.332 4.603 1.00 57.09 94 LEU B N 1
ATOM 2059 C CA . LEU C 1 94 ? 17.239 84.578 5.207 1.00 54.42 94 LEU B CA 1
ATOM 2060 C C . LEU C 1 94 ? 18.495 84.987 4.466 1.00 51.70 94 LEU B C 1
ATOM 2061 O O . LEU C 1 94 ? 19.129 84.155 3.807 1.00 50.33 94 LEU B O 1
ATOM 2066 N N . THR C 1 95 ? 18.864 86.253 4.588 1.00 48.96 95 THR B N 1
ATOM 2067 C CA . THR C 1 95 ? 20.044 86.761 3.910 1.00 50.66 95 THR B CA 1
ATOM 2068 C C . THR C 1 95 ? 21.131 86.971 4.959 1.00 53.14 95 THR B C 1
ATOM 2069 O O . THR C 1 95 ? 20.812 87.200 6.118 1.00 54.33 95 THR B O 1
ATOM 2073 N N . PRO C 1 96 ? 22.421 86.808 4.596 1.00 55.34 96 PRO B N 1
ATOM 2074 C CA . PRO C 1 96 ? 23.523 87.008 5.550 1.00 58.41 96 PRO B CA 1
ATOM 2075 C C . PRO C 1 96 ? 23.556 88.443 6.135 1.00 61.62 96 PRO B C 1
ATOM 2076 O O . PRO C 1 96 ? 22.652 89.247 5.869 1.00 62.82 96 PRO B O 1
ATOM 2080 N N . CYS C 1 97 ? 24.604 88.818 6.865 1.00 64.06 97 CYS B N 1
ATOM 2081 C CA . CYS C 1 97 ? 24.549 90.139 7.481 1.00 66.67 97 CYS B CA 1
ATOM 2082 C C . CYS C 1 97 ? 24.485 91.472 6.750 1.00 68.88 97 CYS B C 1
ATOM 2083 O O . CYS C 1 97 ? 23.376 92.030 6.658 1.00 68.28 97 CYS B O 1
ATOM 2086 N N . THR C 1 98 ? 25.638 92.046 6.378 1.00 70.70 98 THR B N 1
ATOM 2087 C CA . THR C 1 98 ? 25.661 93.360 5.719 1.00 73.41 98 THR B CA 1
ATOM 2088 C C . THR C 1 98 ? 25.115 94.347 6.759 1.00 78.39 98 THR B C 1
ATOM 2089 O O . THR C 1 98 ? 23.894 94.394 7.002 1.00 82.88 98 THR B O 1
ATOM 2093 N N . CYS C 1 99 ? 25.988 95.119 7.389 1.00 80.06 99 CYS B N 1
ATOM 2094 C CA . CYS C 1 99 ? 25.541 96.047 8.437 1.00 81.90 99 CYS B CA 1
ATOM 2095 C C . CYS C 1 99 ? 26.748 96.351 9.266 1.00 83.66 99 CYS B C 1
ATOM 2096 O O . CYS C 1 99 ? 27.028 97.499 9.575 1.00 84.93 99 CYS B O 1
ATOM 2099 N N . GLY C 1 100 ? 27.412 95.269 9.678 1.00 84.63 100 GLY B N 1
ATOM 2100 C CA . GLY C 1 100 ? 28.565 95.367 10.542 1.00 84.10 100 GLY B CA 1
ATOM 2101 C C . GLY C 1 100 ? 28.070 95.527 11.968 1.00 82.14 100 GLY B C 1
ATOM 2102 O O . GLY C 1 100 ? 28.788 95.191 12.916 1.00 83.21 100 GLY B O 1
ATOM 2103 N N . SER C 1 101 ? 26.848 96.038 12.078 1.00 80.02 101 SER B N 1
ATOM 2104 C CA . SER C 1 101 ? 26.176 96.274 13.327 1.00 76.57 101 SER B CA 1
ATOM 2105 C C . SER C 1 101 ? 26.504 95.189 14.309 1.00 75.41 101 SER B C 1
ATOM 2106 O O . SER C 1 101 ? 26.472 93.990 13.990 1.00 73.93 101 SER B O 1
ATOM 2109 N N . SER C 1 102 ? 26.851 95.642 15.503 1.00 74.97 102 SER B N 1
ATOM 2110 C CA . SER C 1 102 ? 27.189 94.772 16.614 1.00 73.70 102 SER B CA 1
ATOM 2111 C C . SER C 1 102 ? 25.920 94.498 17.453 1.00 71.61 102 SER B C 1
ATOM 2112 O O . SER C 1 102 ? 25.975 93.758 18.448 1.00 72.39 102 SER B O 1
ATOM 2115 N N . ASP C 1 103 ? 24.789 95.096 17.053 1.00 67.12 103 ASP B N 1
ATOM 2116 C CA . ASP C 1 103 ? 23.506 94.931 17.755 1.00 61.76 103 ASP B CA 1
ATOM 2117 C C . ASP C 1 103 ? 22.630 93.828 17.203 1.00 60.77 103 ASP B C 1
ATOM 2118 O O . ASP C 1 103 ? 21.895 94.028 16.236 1.00 61.49 103 ASP B O 1
ATOM 2123 N N . LEU C 1 104 ? 22.651 92.687 17.881 1.00 57.50 104 LEU B N 1
ATOM 2124 C CA . LEU C 1 104 ? 21.883 91.537 17.470 1.00 53.16 104 LEU B CA 1
ATOM 2125 C C . LEU C 1 104 ? 20.678 91.335 18.338 1.00 52.31 104 LEU B C 1
ATOM 2126 O O . LEU C 1 104 ? 20.504 92.035 19.333 1.00 51.88 104 LEU B O 1
ATOM 2131 N N . TYR C 1 105 ? 19.850 90.373 17.937 1.00 54.74 105 TYR B N 1
ATOM 2132 C CA . TYR C 1 105 ? 18.632 89.962 18.647 1.00 57.22 105 TYR B CA 1
ATOM 2133 C C . TYR C 1 105 ? 18.566 88.445 18.508 1.00 57.60 105 TYR B C 1
ATOM 2134 O O . TYR C 1 105 ? 18.927 87.891 17.458 1.00 60.15 105 TYR B O 1
ATOM 2143 N N . LEU C 1 106 ? 18.111 87.776 19.562 1.00 56.75 106 LEU B N 1
ATOM 2144 C CA . LEU C 1 106 ? 17.980 86.327 19.552 1.00 52.08 106 LEU B CA 1
ATOM 2145 C C . LEU C 1 106 ? 16.477 86.067 19.531 1.00 52.97 106 LEU B C 1
ATOM 2146 O O . LEU C 1 106 ? 15.702 86.826 20.125 1.00 52.02 106 LEU B O 1
ATOM 2151 N N . VAL C 1 107 ? 16.055 85.114 18.708 1.00 51.95 107 VAL B N 1
ATOM 2152 C CA . VAL C 1 107 ? 14.641 84.768 18.632 1.00 50.85 107 VAL B CA 1
ATOM 2153 C C . VAL C 1 107 ? 14.520 83.373 19.217 1.00 49.33 107 VAL B C 1
ATOM 2154 O O . VAL C 1 107 ? 15.272 82.465 18.843 1.00 49.18 107 VAL B O 1
ATOM 2158 N N . THR C 1 108 ? 13.581 83.193 20.129 1.00 46.71 108 THR B N 1
ATOM 2159 C CA . THR C 1 108 ? 13.414 81.888 20.760 1.00 45.41 108 THR B CA 1
ATOM 2160 C C . THR C 1 108 ? 12.303 81.092 20.105 1.00 44.44 108 THR B C 1
ATOM 2161 O O . THR C 1 108 ? 11.482 81.633 19.348 1.00 43.76 108 THR B O 1
ATOM 2165 N N . ARG C 1 109 ? 12.191 79.845 20.548 1.00 43.95 109 ARG B N 1
ATOM 2166 C CA . ARG C 1 109 ? 11.164 78.923 20.067 1.00 43.30 109 ARG B CA 1
ATOM 2167 C C . ARG C 1 109 ? 9.726 79.372 20.410 1.00 44.57 109 ARG B C 1
ATOM 2168 O O . ARG C 1 109 ? 8.762 78.673 20.094 1.00 41.20 109 ARG B O 1
ATOM 2176 N N . HIS C 1 110 ? 9.602 80.513 21.099 1.00 49.55 110 HIS B N 1
ATOM 2177 C CA . HIS C 1 110 ? 8.309 81.077 21.508 1.00 53.06 110 HIS B CA 1
ATOM 2178 C C . HIS C 1 110 ? 8.168 82.458 20.899 1.00 55.75 110 HIS B C 1
ATOM 2179 O O . HIS C 1 110 ? 7.225 83.184 21.222 1.00 58.86 110 HIS B O 1
ATOM 2186 N N . ALA C 1 111 ? 9.138 82.825 20.065 1.00 55.82 111 ALA B N 1
ATOM 2187 C CA . ALA C 1 111 ? 9.155 84.117 19.409 1.00 60.37 111 ALA B CA 1
ATOM 2188 C C . ALA C 1 111 ? 9.505 85.279 20.352 1.00 61.08 111 ALA B C 1
ATOM 2189 O O . ALA C 1 111 ? 8.750 86.245 20.470 1.00 60.60 111 ALA B O 1
ATOM 2191 N N . ASP C 1 112 ? 10.655 85.173 21.018 1.00 61.76 112 ASP B N 1
ATOM 2192 C CA . ASP C 1 112 ? 11.137 86.214 21.927 1.00 61.95 112 ASP B CA 1
ATOM 2193 C C . ASP C 1 112 ? 12.282 86.918 21.216 1.00 63.70 112 ASP B C 1
ATOM 2194 O O . ASP C 1 112 ? 13.313 86.301 20.899 1.00 63.44 112 ASP B O 1
ATOM 2199 N N . VAL C 1 113 ? 12.077 88.193 20.910 1.00 63.10 113 VAL B N 1
ATOM 2200 C CA . VAL C 1 113 ? 13.102 88.977 20.228 1.00 62.54 113 VAL B CA 1
ATOM 2201 C C . VAL C 1 113 ? 13.939 89.582 21.353 1.00 60.08 113 VAL B C 1
ATOM 2202 O O . VAL C 1 113 ? 13.573 90.608 21.942 1.00 59.49 113 VAL B O 1
ATOM 2206 N N . ILE C 1 114 ? 15.030 88.907 21.691 1.00 55.73 114 ILE B N 1
ATOM 2207 C CA . ILE C 1 114 ? 15.876 89.367 22.772 1.00 51.88 114 ILE B CA 1
ATOM 2208 C C . ILE C 1 114 ? 17.287 89.819 22.398 1.00 49.05 114 ILE B C 1
ATOM 2209 O O . ILE C 1 114 ? 18.111 89.045 21.905 1.00 41.32 114 ILE B O 1
ATOM 2214 N N . PRO C 1 115 ? 17.588 91.090 22.699 1.00 47.13 115 PRO B N 1
ATOM 2215 C CA . PRO C 1 115 ? 18.854 91.781 22.455 1.00 46.94 115 PRO B CA 1
ATOM 2216 C C . PRO C 1 115 ? 20.102 91.058 22.948 1.00 50.64 115 PRO B C 1
ATOM 2217 O O . PRO C 1 115 ? 20.184 90.600 24.091 1.00 54.04 115 PRO B O 1
ATOM 2221 N N . VAL C 1 116 ? 21.078 90.987 22.061 1.00 52.84 116 VAL B N 1
ATOM 2222 C CA . VAL C 1 116 ? 22.361 90.364 22.313 1.00 53.88 116 VAL B CA 1
ATOM 2223 C C . VAL C 1 116 ? 23.298 91.393 21.673 1.00 58.98 116 VAL B C 1
ATOM 2224 O O . VAL C 1 116 ? 22.878 92.138 20.772 1.00 61.19 116 VAL B O 1
ATOM 2228 N N . ARG C 1 117 ? 24.511 91.521 22.206 1.00 60.95 117 ARG B N 1
ATOM 2229 C CA . ARG C 1 117 ? 25.513 92.441 21.670 1.00 61.10 117 ARG B CA 1
ATOM 2230 C C . ARG C 1 117 ? 26.708 91.641 21.126 1.00 61.68 117 ARG B C 1
ATOM 2231 O O . ARG C 1 117 ? 27.328 90.867 21.860 1.00 62.78 117 ARG B O 1
ATOM 2239 N N . ARG C 1 118 ? 26.971 91.780 19.828 1.00 60.66 118 ARG B N 1
ATOM 2240 C CA . ARG C 1 118 ? 28.055 91.068 19.161 1.00 61.89 118 ARG B CA 1
ATOM 2241 C C . ARG C 1 118 ? 29.332 91.194 19.931 1.00 61.74 118 ARG B C 1
ATOM 2242 O O . ARG C 1 118 ? 30.089 92.128 19.725 1.00 61.70 118 ARG B O 1
ATOM 2250 N N . ARG C 1 119 ? 29.618 90.199 20.747 1.00 62.22 119 ARG B N 1
ATOM 2251 C CA . ARG C 1 119 ? 30.801 90.261 21.568 1.00 64.11 119 ARG B CA 1
ATOM 2252 C C . ARG C 1 119 ? 32.054 89.614 20.971 1.00 64.86 119 ARG B C 1
ATOM 2253 O O . ARG C 1 119 ? 33.111 89.623 21.598 1.00 66.15 119 ARG B O 1
ATOM 2261 N N . GLY C 1 120 ? 31.960 89.068 19.763 1.00 66.19 120 GLY B N 1
ATOM 2262 C CA . GLY C 1 120 ? 33.132 88.444 19.155 1.00 68.14 120 GLY B CA 1
ATOM 2263 C C . GLY C 1 120 ? 32.845 87.802 17.808 1.00 71.33 120 GLY B C 1
ATOM 2264 O O . GLY C 1 120 ? 31.946 88.242 17.091 1.00 71.86 120 GLY B O 1
ATOM 2265 N N . ASP C 1 121 ? 33.636 86.811 17.414 1.00 72.93 121 ASP B N 1
ATOM 2266 C CA . ASP C 1 121 ? 33.373 86.145 16.148 1.00 74.61 121 ASP B CA 1
ATOM 2267 C C . ASP C 1 121 ? 32.115 85.295 16.377 1.00 72.48 121 ASP B C 1
ATOM 2268 O O . ASP C 1 121 ? 31.191 85.292 15.554 1.00 72.63 121 ASP B O 1
ATOM 2273 N N . SER C 1 122 ? 32.039 84.664 17.549 1.00 69.81 122 SER B N 1
ATOM 2274 C CA . SER C 1 122 ? 30.885 83.829 17.916 1.00 66.51 122 SER B CA 1
ATOM 2275 C C . SER C 1 122 ? 30.228 84.150 19.284 1.00 64.10 122 SER B C 1
ATOM 2276 O O . SER C 1 122 ? 29.127 83.679 19.573 1.00 61.73 122 SER B O 1
ATOM 2279 N N . ARG C 1 123 ? 30.900 84.957 20.107 1.00 63.41 123 ARG B N 1
ATOM 2280 C CA . ARG C 1 123 ? 30.398 85.352 21.435 1.00 62.49 123 ARG B CA 1
ATOM 2281 C C . ARG C 1 123 ? 29.352 86.475 21.374 1.00 60.39 123 ARG B C 1
ATOM 2282 O O . ARG C 1 123 ? 29.291 87.223 20.408 1.00 61.75 123 ARG B O 1
ATOM 2290 N N . GLY C 1 124 ? 28.544 86.612 22.416 1.00 60.42 124 GLY B N 1
ATOM 2291 C CA . GLY C 1 124 ? 27.540 87.660 22.412 1.00 57.45 124 GLY B CA 1
ATOM 2292 C C . GLY C 1 124 ? 26.857 87.848 23.753 1.00 56.00 124 GLY B C 1
ATOM 2293 O O . GLY C 1 124 ? 26.306 86.907 24.326 1.00 56.96 124 GLY B O 1
ATOM 2294 N N . SER C 1 125 ? 26.846 89.083 24.228 1.00 53.74 125 SER B N 1
ATOM 2295 C CA . SER C 1 125 ? 26.234 89.412 25.509 1.00 51.90 125 SER B CA 1
ATOM 2296 C C . SER C 1 125 ? 24.716 89.576 25.447 1.00 53.01 125 SER B C 1
ATOM 2297 O O . SER C 1 125 ? 24.165 90.052 24.456 1.00 54.28 125 SER B O 1
ATOM 2300 N N . LEU C 1 126 ? 24.058 89.263 26.552 1.00 54.03 126 LEU B N 1
ATOM 2301 C CA . LEU C 1 126 ? 22.615 89.380 26.671 1.00 55.34 126 LEU B CA 1
ATOM 2302 C C . LEU C 1 126 ? 22.412 90.618 27.536 1.00 56.46 126 LEU B C 1
ATOM 2303 O O . LEU C 1 126 ? 22.973 90.704 28.631 1.00 59.27 126 LEU B O 1
ATOM 2308 N N . LEU C 1 127 ? 21.625 91.580 27.085 1.00 56.71 127 LEU B N 1
ATOM 2309 C CA . LEU C 1 127 ? 21.449 92.780 27.901 1.00 59.49 127 LEU B CA 1
ATOM 2310 C C . LEU C 1 127 ? 20.908 92.525 29.321 1.00 62.34 127 LEU B C 1
ATOM 2311 O O . LEU C 1 127 ? 21.406 93.107 30.292 1.00 64.12 127 LEU B O 1
ATOM 2316 N N . SER C 1 128 ? 19.894 91.670 29.443 1.00 64.47 128 SER B N 1
ATOM 2317 C CA . SER C 1 128 ? 19.344 91.330 30.753 1.00 64.92 128 SER B CA 1
ATOM 2318 C C . SER C 1 128 ? 19.351 89.812 30.885 1.00 65.77 128 SER B C 1
ATOM 2319 O O . SER C 1 128 ? 18.769 89.128 30.043 1.00 66.14 128 SER B O 1
ATOM 2322 N N . PRO C 1 129 ? 20.168 89.267 31.818 1.00 66.81 129 PRO B N 1
ATOM 2323 C CA . PRO C 1 129 ? 20.213 87.812 32.010 1.00 64.12 129 PRO B CA 1
ATOM 2324 C C . PRO C 1 129 ? 18.863 87.244 32.485 1.00 60.18 129 PRO B C 1
ATOM 2325 O O . PRO C 1 129 ? 18.073 87.941 33.149 1.00 53.38 129 PRO B O 1
ATOM 2329 N N . ARG C 1 130 ? 18.594 86.009 32.048 1.00 57.20 130 ARG B N 1
ATOM 2330 C CA . ARG C 1 130 ? 17.381 85.255 32.378 1.00 55.36 130 ARG B CA 1
ATOM 2331 C C . ARG C 1 130 ? 17.793 83.817 32.766 1.00 51.79 130 ARG B C 1
ATOM 2332 O O . ARG C 1 130 ? 18.993 83.467 32.724 1.00 50.56 130 ARG B O 1
ATOM 2340 N N . PRO C 1 131 ? 16.837 82.991 33.227 1.00 46.75 131 PRO B N 1
ATOM 2341 C CA . PRO C 1 131 ? 17.179 81.622 33.598 1.00 42.31 131 PRO B CA 1
ATOM 2342 C C . PRO C 1 131 ? 17.518 80.841 32.360 1.00 39.89 131 PRO B C 1
ATOM 2343 O O . PRO C 1 131 ? 16.978 81.094 31.299 1.00 38.58 131 PRO B O 1
ATOM 2347 N N . VAL C 1 132 ? 18.371 79.850 32.505 1.00 45.58 132 VAL B N 1
ATOM 2348 C CA . VAL C 1 132 ? 18.790 79.037 31.370 1.00 49.14 132 VAL B CA 1
ATOM 2349 C C . VAL C 1 132 ? 17.658 78.170 30.803 1.00 50.72 132 VAL B C 1
ATOM 2350 O O . VAL C 1 132 ? 17.759 77.623 29.707 1.00 52.00 132 VAL B O 1
ATOM 2354 N N . SER C 1 133 ? 16.558 78.102 31.536 1.00 51.30 133 SER B N 1
ATOM 2355 C CA . SER C 1 133 ? 15.382 77.370 31.106 1.00 49.09 133 SER B CA 1
ATOM 2356 C C . SER C 1 133 ? 14.727 78.205 30.021 1.00 49.59 133 SER B C 1
ATOM 2357 O O . SER C 1 133 ? 13.902 77.719 29.260 1.00 51.77 133 SER B O 1
ATOM 2360 N N . TYR C 1 134 ? 15.019 79.493 30.020 1.00 47.44 134 TYR B N 1
ATOM 2361 C CA . TYR C 1 134 ? 14.420 80.390 29.055 1.00 48.65 134 TYR B CA 1
ATOM 2362 C C . TYR C 1 134 ? 14.803 80.093 27.614 1.00 47.49 134 TYR B C 1
ATOM 2363 O O . TYR C 1 134 ? 14.023 80.296 26.694 1.00 47.41 134 TYR B O 1
ATOM 2372 N N . LEU C 1 135 ? 16.045 79.667 27.451 1.00 45.36 135 LEU B N 1
ATOM 2373 C CA . LEU C 1 135 ? 16.615 79.344 26.164 1.00 43.39 135 LEU B CA 1
ATOM 2374 C C . LEU C 1 135 ? 16.528 77.864 25.806 1.00 44.62 135 LEU B C 1
ATOM 2375 O O . LEU C 1 135 ? 17.045 77.454 24.769 1.00 42.01 135 LEU B O 1
ATOM 2380 N N . LYS C 1 136 ? 15.923 77.049 26.667 1.00 45.91 136 LYS B N 1
ATOM 2381 C CA . LYS C 1 136 ? 15.784 75.613 26.387 1.00 45.97 136 LYS B CA 1
ATOM 2382 C C . LYS C 1 136 ? 14.989 75.393 25.078 1.00 47.70 136 LYS B C 1
ATOM 2383 O O . LYS C 1 136 ? 13.910 75.975 24.888 1.00 46.33 136 LYS B O 1
ATOM 2389 N N . GLY C 1 137 ? 15.538 74.576 24.173 1.00 47.56 137 GLY B N 1
ATOM 2390 C CA . GLY C 1 137 ? 14.869 74.279 22.914 1.00 41.57 137 GLY B CA 1
ATOM 2391 C C . GLY C 1 137 ? 15.016 75.360 21.857 1.00 40.92 137 GLY B C 1
ATOM 2392 O O . GLY C 1 137 ? 14.206 75.463 20.936 1.00 40.48 137 GLY B O 1
ATOM 2393 N N . SER C 1 138 ? 16.035 76.191 21.981 1.00 36.87 138 SER B N 1
ATOM 2394 C CA . SER C 1 138 ? 16.224 77.250 21.003 1.00 34.56 138 SER B CA 1
ATOM 2395 C C . SER C 1 138 ? 17.485 77.125 20.170 1.00 33.03 138 SER B C 1
ATOM 2396 O O . SER C 1 138 ? 17.708 77.950 19.299 1.00 36.29 138 SER B O 1
ATOM 2399 N N . SER C 1 139 ? 18.330 76.135 20.425 1.00 29.58 139 SER B N 1
ATOM 2400 C CA . SER C 1 139 ? 19.515 76.054 19.602 1.00 36.48 139 SER B CA 1
ATOM 2401 C C . SER C 1 139 ? 18.998 75.780 18.192 1.00 39.12 139 SER B C 1
ATOM 2402 O O . SER C 1 139 ? 18.010 75.075 18.026 1.00 40.17 139 SER B O 1
ATOM 2405 N N . GLY C 1 140 ? 19.603 76.426 17.206 1.00 40.02 140 GLY B N 1
ATOM 2406 C CA . GLY C 1 140 ? 19.152 76.283 15.841 1.00 42.70 140 GLY B CA 1
ATOM 2407 C C . GLY C 1 140 ? 18.513 77.619 15.459 1.00 44.32 140 GLY B C 1
ATOM 2408 O O . GLY C 1 140 ? 18.458 77.975 14.285 1.00 49.65 140 GLY B O 1
ATOM 2409 N N . GLY C 1 141 ? 18.046 78.370 16.452 1.00 43.46 141 GLY B N 1
ATOM 2410 C CA . GLY C 1 141 ? 17.440 79.668 16.203 1.00 41.52 141 GLY B CA 1
ATOM 2411 C C . GLY C 1 141 ? 18.403 80.695 15.606 1.00 44.66 141 GLY B C 1
ATOM 2412 O O . GLY C 1 141 ? 19.618 80.469 15.513 1.00 43.55 141 GLY B O 1
ATOM 2413 N N . PRO C 1 142 ? 17.868 81.856 15.197 1.00 46.03 142 PRO B N 1
ATOM 2414 C CA . PRO C 1 142 ? 18.620 82.962 14.602 1.00 46.58 142 PRO B CA 1
ATOM 2415 C C . PRO C 1 142 ? 19.106 84.097 15.485 1.00 48.60 142 PRO B C 1
ATOM 2416 O O . PRO C 1 142 ? 18.441 84.536 16.420 1.00 51.08 142 PRO B O 1
ATOM 2420 N N . LEU C 1 143 ? 20.234 84.649 15.072 1.00 52.81 143 LEU B N 1
ATOM 2421 C CA . LEU C 1 143 ? 20.835 85.800 15.713 1.00 54.26 143 LEU B CA 1
ATOM 2422 C C . LEU C 1 143 ? 20.872 86.791 14.567 1.00 54.51 143 LEU B C 1
ATOM 2423 O O . LEU C 1 143 ? 21.619 86.628 13.592 1.00 53.62 143 LEU B O 1
ATOM 2428 N N . LEU C 1 144 ? 19.909 87.701 14.621 1.00 52.85 144 LEU B N 1
ATOM 2429 C CA . LEU C 1 144 ? 19.708 88.723 13.616 1.00 53.06 144 LEU B CA 1
ATOM 2430 C C . LEU C 1 144 ? 20.398 90.050 13.885 1.00 56.40 144 LEU B C 1
ATOM 2431 O O . LEU C 1 144 ? 20.958 90.271 14.957 1.00 56.06 144 LEU B O 1
ATOM 2436 N N . CYS C 1 145 ? 20.322 90.934 12.893 1.00 61.51 145 CYS B N 1
ATOM 2437 C CA . CYS C 1 145 ? 20.901 92.279 12.958 1.00 64.51 145 CYS B CA 1
ATOM 2438 C C . CYS C 1 145 ? 19.733 93.285 13.082 1.00 64.04 145 CYS B C 1
ATOM 2439 O O . CYS C 1 145 ? 18.571 92.875 12.984 1.00 61.51 145 CYS B O 1
ATOM 2442 N N . PRO C 1 146 ? 20.015 94.610 13.223 1.00 66.53 146 PRO B N 1
ATOM 2443 C CA . PRO C 1 146 ? 18.899 95.569 13.353 1.00 67.84 146 PRO B CA 1
ATOM 2444 C C . PRO C 1 146 ? 17.827 95.464 12.265 1.00 69.01 146 PRO B C 1
ATOM 2445 O O . PRO C 1 146 ? 16.636 95.439 12.585 1.00 69.43 146 PRO B O 1
ATOM 2449 N N . SER C 1 147 ? 18.253 95.350 11.001 1.00 70.27 147 SER B N 1
ATOM 2450 C CA . SER C 1 147 ? 17.335 95.243 9.855 1.00 71.10 147 SER B CA 1
ATOM 2451 C C . SER C 1 147 ? 16.724 93.848 9.644 1.00 70.29 147 SER B C 1
ATOM 2452 O O . SER C 1 147 ? 15.944 93.645 8.707 1.00 70.75 147 SER B O 1
ATOM 2455 N N . GLY C 1 148 ? 17.106 92.896 10.497 1.00 68.48 148 GLY B N 1
ATOM 2456 C CA . GLY C 1 148 ? 16.577 91.544 10.419 1.00 66.12 148 GLY B CA 1
ATOM 2457 C C . GLY C 1 148 ? 17.356 90.506 9.627 1.00 65.39 148 GLY B C 1
ATOM 2458 O O . GLY C 1 148 ? 16.810 89.470 9.267 1.00 67.56 148 GLY B O 1
ATOM 2459 N N . HIS C 1 149 ? 18.627 90.751 9.347 1.00 64.39 149 HIS B N 1
ATOM 2460 C CA . HIS C 1 149 ? 19.396 89.771 8.583 1.00 62.84 149 HIS B CA 1
ATOM 2461 C C . HIS C 1 149 ? 20.029 88.686 9.433 1.00 59.03 149 HIS B C 1
ATOM 2462 O O . HIS C 1 149 ? 20.355 88.883 10.606 1.00 60.10 149 HIS B O 1
ATOM 2469 N N . ALA C 1 150 ? 20.198 87.533 8.819 1.00 54.52 150 ALA B N 1
ATOM 2470 C CA . ALA C 1 150 ? 20.768 86.389 9.484 1.00 52.06 150 ALA B CA 1
ATOM 2471 C C . ALA C 1 150 ? 22.269 86.509 9.703 1.00 51.97 150 ALA B C 1
ATOM 2472 O O . ALA C 1 150 ? 23.068 86.193 8.802 1.00 50.72 150 ALA B O 1
ATOM 2474 N N . VAL C 1 151 ? 22.665 86.961 10.893 1.00 50.42 151 VAL B N 1
ATOM 2475 C CA . VAL C 1 151 ? 24.093 87.055 11.190 1.00 50.49 151 VAL B CA 1
ATOM 2476 C C . VAL C 1 151 ? 24.657 85.791 11.846 1.00 49.33 151 VAL B C 1
ATOM 2477 O O . VAL C 1 151 ? 25.857 85.517 11.737 1.00 48.05 151 VAL B O 1
ATOM 2481 N N . GLY C 1 152 ? 23.789 85.009 12.492 1.00 50.20 152 GLY B N 1
ATOM 2482 C CA . GLY C 1 152 ? 24.228 83.776 13.146 1.00 47.48 152 GLY B CA 1
ATOM 2483 C C . GLY C 1 152 ? 23.147 82.808 13.633 1.00 44.91 152 GLY B C 1
ATOM 2484 O O . GLY C 1 152 ? 22.016 83.221 13.929 1.00 38.82 152 GLY B O 1
ATOM 2485 N N . ILE C 1 153 ? 23.506 81.518 13.669 1.00 45.98 153 ILE B N 1
ATOM 2486 C CA . ILE C 1 153 ? 22.643 80.408 14.124 1.00 45.64 153 ILE B CA 1
ATOM 2487 C C . ILE C 1 153 ? 23.046 80.116 15.594 1.00 44.41 153 ILE B C 1
ATOM 2488 O O . ILE C 1 153 ? 24.203 79.741 15.859 1.00 39.50 153 ILE B O 1
ATOM 2493 N N . PHE C 1 154 ? 22.118 80.407 16.521 1.00 43.17 154 PHE B N 1
ATOM 2494 C CA . PHE C 1 154 ? 22.265 80.234 17.989 1.00 41.63 154 PHE B CA 1
ATOM 2495 C C . PHE C 1 154 ? 22.624 78.825 18.438 1.00 37.83 154 PHE B C 1
ATOM 2496 O O . PHE C 1 154 ? 21.865 77.889 18.205 1.00 37.72 154 PHE B O 1
ATOM 2504 N N . ARG C 1 155 ? 23.701 78.684 19.188 1.00 33.77 155 ARG B N 1
ATOM 2505 C CA . ARG C 1 155 ? 24.105 77.364 19.619 1.00 37.84 155 ARG B CA 1
ATOM 2506 C C . ARG C 1 155 ? 23.821 76.905 21.053 1.00 44.16 155 ARG B C 1
ATOM 2507 O O . ARG C 1 155 ? 23.457 75.730 21.265 1.00 43.50 155 ARG B O 1
ATOM 2515 N N . ALA C 1 156 ? 24.061 77.796 22.026 1.00 47.71 156 ALA B N 1
ATOM 2516 C CA . ALA C 1 156 ? 23.891 77.509 23.467 1.00 46.62 156 ALA B CA 1
ATOM 2517 C C . ALA C 1 156 ? 24.094 78.766 24.301 1.00 44.99 156 ALA B C 1
ATOM 2518 O O . ALA C 1 156 ? 24.747 79.713 23.870 1.00 42.31 156 ALA B O 1
ATOM 2520 N N . ALA C 1 157 ? 23.525 78.790 25.498 1.00 47.55 157 ALA B N 1
ATOM 2521 C CA . ALA C 1 157 ? 23.696 79.953 26.373 1.00 47.62 157 ALA B CA 1
ATOM 2522 C C . ALA C 1 157 ? 24.998 79.778 27.147 1.00 47.22 157 ALA B C 1
ATOM 2523 O O . ALA C 1 157 ? 25.511 78.657 27.266 1.00 46.77 157 ALA B O 1
ATOM 2525 N N . VAL C 1 158 ? 25.579 80.887 27.586 1.00 48.54 158 VAL B N 1
ATOM 2526 C CA . VAL C 1 158 ? 26.803 80.845 28.376 1.00 51.09 158 VAL B CA 1
ATOM 2527 C C . VAL C 1 158 ? 26.222 81.240 29.693 1.00 50.71 158 VAL B C 1
ATOM 2528 O O . VAL C 1 158 ? 25.665 82.333 29.812 1.00 47.50 158 VAL B O 1
ATOM 2532 N N . CYS C 1 159 ? 26.309 80.330 30.659 1.00 55.42 159 CYS B N 1
ATOM 2533 C CA . CYS C 1 159 ? 25.715 80.537 31.968 1.00 57.83 159 CYS B CA 1
ATOM 2534 C C . CYS C 1 159 ? 26.539 80.006 33.126 1.00 60.84 159 CYS B C 1
ATOM 2535 O O . CYS C 1 159 ? 27.328 79.066 32.980 1.00 61.93 159 CYS B O 1
ATOM 2538 N N . THR C 1 160 ? 26.359 80.648 34.275 1.00 64.26 160 THR B N 1
ATOM 2539 C CA . THR C 1 160 ? 27.010 80.254 35.524 1.00 64.57 160 THR B CA 1
ATOM 2540 C C . THR C 1 160 ? 25.900 80.426 36.583 1.00 67.06 160 THR B C 1
ATOM 2541 O O . THR C 1 160 ? 25.092 81.380 36.521 1.00 66.30 160 THR B O 1
ATOM 2545 N N . ARG C 1 161 ? 25.777 79.433 37.463 1.00 65.69 161 ARG B N 1
ATOM 2546 C CA . ARG C 1 161 ? 24.765 79.464 38.514 1.00 64.13 161 ARG B CA 1
ATOM 2547 C C . ARG C 1 161 ? 23.348 79.644 37.989 1.00 61.44 161 ARG B C 1
ATOM 2548 O O . ARG C 1 161 ? 22.592 80.468 38.503 1.00 60.91 161 ARG B O 1
ATOM 2556 N N . GLY C 1 162 ? 23.000 78.860 36.970 1.00 58.61 162 GLY B N 1
ATOM 2557 C CA . GLY C 1 162 ? 21.667 78.920 36.395 1.00 54.34 162 GLY B CA 1
ATOM 2558 C C . GLY C 1 162 ? 21.232 80.247 35.811 1.00 52.28 162 GLY B C 1
ATOM 2559 O O . GLY C 1 162 ? 20.057 80.416 35.498 1.00 48.57 162 GLY B O 1
ATOM 2560 N N . VAL C 1 163 ? 22.155 81.198 35.691 1.00 53.29 163 VAL B N 1
ATOM 2561 C CA . VAL C 1 163 ? 21.828 82.498 35.107 1.00 52.73 163 VAL B CA 1
ATOM 2562 C C . VAL C 1 163 ? 22.555 82.489 33.785 1.00 52.61 163 VAL B C 1
ATOM 2563 O O . VAL C 1 163 ? 23.754 82.181 33.739 1.00 52.12 163 VAL B O 1
ATOM 2567 N N . ALA C 1 164 ? 21.832 82.782 32.711 1.00 53.32 164 ALA B N 1
ATOM 2568 C CA . ALA C 1 164 ? 22.427 82.846 31.384 1.00 52.90 164 ALA B CA 1
ATOM 2569 C C . ALA C 1 164 ? 22.548 84.328 31.061 1.00 52.55 164 ALA B C 1
ATOM 2570 O O . ALA C 1 164 ? 21.581 85.090 31.171 1.00 51.74 164 ALA B O 1
ATOM 2572 N N . LYS C 1 165 ? 23.770 84.727 30.729 1.00 55.78 165 LYS B N 1
ATOM 2573 C CA . LYS C 1 165 ? 24.108 86.119 30.419 1.00 57.67 165 LYS B CA 1
ATOM 2574 C C . LYS C 1 165 ? 24.774 86.313 29.039 1.00 54.36 165 LYS B C 1
ATOM 2575 O O . LYS C 1 165 ? 24.889 87.430 28.553 1.00 53.72 165 LYS B O 1
ATOM 2581 N N . ALA C 1 166 ? 25.161 85.220 28.395 1.00 52.22 166 ALA B N 1
ATOM 2582 C CA . ALA C 1 166 ? 25.797 85.285 27.091 1.00 52.46 166 ALA B CA 1
ATOM 2583 C C . ALA C 1 166 ? 25.352 84.115 26.206 1.00 53.81 166 ALA B C 1
ATOM 2584 O O . ALA C 1 166 ? 24.742 83.169 26.684 1.00 52.10 166 ALA B O 1
ATOM 2586 N N . VAL C 1 167 ? 25.631 84.207 24.911 1.00 54.29 167 VAL B N 1
ATOM 2587 C CA . VAL C 1 167 ? 25.268 83.166 23.955 1.00 51.84 167 VAL B CA 1
ATOM 2588 C C . VAL C 1 167 ? 26.518 82.770 23.164 1.00 51.85 167 VAL B C 1
ATOM 2589 O O . VAL C 1 167 ? 27.517 83.489 23.170 1.00 50.71 167 VAL B O 1
ATOM 2593 N N . ASP C 1 168 ? 26.485 81.580 22.573 1.00 52.58 168 ASP B N 1
ATOM 2594 C CA . ASP C 1 168 ? 27.563 81.054 21.729 1.00 52.78 168 ASP B CA 1
ATOM 2595 C C . ASP C 1 168 ? 26.882 80.637 20.424 1.00 55.26 168 ASP B C 1
ATOM 2596 O O . ASP C 1 168 ? 26.089 79.693 20.411 1.00 51.69 168 ASP B O 1
ATOM 2601 N N . PHE C 1 169 ? 27.119 81.381 19.348 1.00 58.22 169 PHE B N 1
ATOM 2602 C CA . PHE C 1 169 ? 26.501 81.055 18.061 1.00 59.26 169 PHE B CA 1
ATOM 2603 C C . PHE C 1 169 ? 27.525 80.863 16.980 1.00 58.10 169 PHE B C 1
ATOM 2604 O O . PHE C 1 169 ? 28.701 81.164 17.152 1.00 56.49 169 PHE B O 1
ATOM 2612 N N . VAL C 1 170 ? 27.079 80.291 15.879 1.00 58.07 170 VAL B N 1
ATOM 2613 C CA . VAL C 1 170 ? 27.959 80.137 14.748 1.00 58.85 170 VAL B CA 1
ATOM 2614 C C . VAL C 1 170 ? 27.569 81.315 13.861 1.00 60.95 170 VAL B C 1
ATOM 2615 O O . VAL C 1 170 ? 26.379 81.641 13.722 1.00 61.08 170 VAL B O 1
ATOM 2619 N N . PRO C 1 171 ? 28.570 82.046 13.355 1.00 61.34 171 PRO B N 1
ATOM 2620 C CA . PRO C 1 171 ? 28.341 83.209 12.490 1.00 61.50 171 PRO B CA 1
ATOM 2621 C C . PRO C 1 171 ? 27.854 82.824 11.085 1.00 60.79 171 PRO B C 1
ATOM 2622 O O . PRO C 1 171 ? 28.237 81.762 10.552 1.00 57.35 171 PRO B O 1
ATOM 2626 N N . VAL C 1 172 ? 27.063 83.710 10.472 1.00 58.96 172 VAL B N 1
ATOM 2627 C CA . VAL C 1 172 ? 26.506 83.455 9.148 1.00 59.49 172 VAL B CA 1
ATOM 2628 C C . VAL C 1 172 ? 27.629 83.270 8.146 1.00 60.19 172 VAL B C 1
ATOM 2629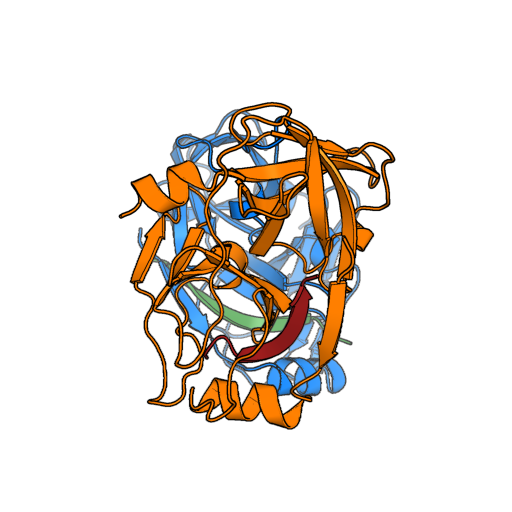 O O . VAL C 1 172 ? 27.520 82.464 7.223 1.00 59.50 172 VAL B O 1
ATOM 2633 N N . GLU C 1 173 ? 28.756 83.922 8.423 1.00 62.15 173 GLU B N 1
ATOM 2634 C CA . GLU C 1 173 ? 29.949 83.844 7.577 1.00 63.36 173 GLU B CA 1
ATOM 2635 C C . GLU C 1 173 ? 30.674 82.478 7.550 1.00 63.02 173 GLU B C 1
ATOM 2636 O O . GLU C 1 173 ? 31.259 82.112 6.529 1.00 64.26 173 GLU B O 1
ATOM 2642 N N . SER C 1 174 ? 30.640 81.713 8.640 1.00 63.69 174 SER B N 1
ATOM 2643 C CA . SER C 1 174 ? 31.289 80.399 8.640 1.00 63.87 174 SER B CA 1
ATOM 2644 C C . SER C 1 174 ? 30.330 79.388 8.014 1.00 64.13 174 SER B C 1
ATOM 2645 O O . SER C 1 174 ? 30.745 78.312 7.566 1.00 62.58 174 SER B O 1
ATOM 2648 N N . MET C 1 175 ? 29.043 79.744 7.981 1.00 63.10 175 MET B N 1
ATOM 2649 C CA . MET C 1 175 ? 28.025 78.891 7.364 1.00 62.41 175 MET B CA 1
ATOM 2650 C C . MET C 1 175 ? 28.365 78.851 5.874 1.00 63.59 175 MET B C 1
ATOM 2651 O O . MET C 1 175 ? 28.458 77.773 5.276 1.00 64.13 175 MET B O 1
ATOM 2656 N N . GLU C 1 176 ? 28.575 80.036 5.294 1.00 63.43 176 GLU B N 1
ATOM 2657 C CA . GLU C 1 176 ? 28.929 80.187 3.881 1.00 64.75 176 GLU B CA 1
ATOM 2658 C C . GLU C 1 176 ? 30.291 79.568 3.599 1.00 64.28 176 GLU B C 1
ATOM 2659 O O . GLU C 1 176 ? 30.478 78.926 2.570 1.00 63.22 176 GLU B O 1
ATOM 2665 N N . THR C 1 177 ? 31.241 79.745 4.512 1.00 64.25 177 THR B N 1
ATOM 2666 C CA . THR C 1 177 ? 32.558 79.147 4.343 1.00 65.29 177 THR B CA 1
ATOM 2667 C C . THR C 1 177 ? 32.419 77.621 4.218 1.00 65.34 177 THR B C 1
ATOM 2668 O O . THR C 1 177 ? 33.296 76.946 3.672 1.00 64.56 177 THR B O 1
ATOM 2672 N N . THR C 1 178 ? 31.308 77.083 4.715 1.00 65.97 178 THR B N 1
ATOM 2673 C CA . THR C 1 178 ? 31.067 75.647 4.635 1.00 66.99 178 THR B CA 1
ATOM 2674 C C . THR C 1 178 ? 30.766 75.223 3.206 1.00 68.50 178 THR B C 1
ATOM 2675 O O . THR C 1 178 ? 30.875 74.048 2.864 1.00 72.72 178 THR B O 1
ATOM 2679 N N . MET C 1 179 ? 30.360 76.179 2.383 1.00 67.84 179 MET B N 1
ATOM 2680 C CA . MET C 1 179 ? 30.046 75.909 0.983 1.00 66.36 179 MET B CA 1
ATOM 2681 C C . MET C 1 179 ? 31.149 76.505 0.083 1.00 64.64 179 MET B C 1
ATOM 2682 O O . MET C 1 179 ? 32.305 76.066 0.099 1.00 60.52 179 MET B O 1
ATOM 2687 N N . GLY D 2 2 ? 14.721 57.301 12.025 1.00 26.31 221 GLY D N 1
ATOM 2688 C CA . GLY D 2 2 ? 13.989 58.314 12.780 1.00 28.63 221 GLY D CA 1
ATOM 2689 C C . GLY D 2 2 ? 14.357 59.713 12.324 1.00 32.32 221 GLY D C 1
ATOM 2690 O O . GLY D 2 2 ? 15.435 60.208 12.685 1.00 35.57 221 GLY D O 1
ATOM 2691 N N . SER D 2 3 ? 13.480 60.362 11.551 1.00 31.77 222 SER D N 1
ATOM 2692 C CA . SER D 2 3 ? 13.747 61.707 10.976 1.00 32.09 222 SER D CA 1
ATOM 2693 C C . SER D 2 3 ? 13.357 62.953 11.775 1.00 29.45 222 SER D C 1
ATOM 2694 O O . SER D 2 3 ? 12.464 62.910 12.606 1.00 32.28 222 SER D O 1
ATOM 2697 N N . VAL D 2 4 ? 13.995 64.074 11.466 1.00 26.95 223 VAL D N 1
ATOM 2698 C CA . VAL D 2 4 ? 13.708 65.346 12.110 1.00 27.02 223 VAL D CA 1
ATOM 2699 C C . VAL D 2 4 ? 12.449 65.942 11.472 1.00 31.28 223 VAL D C 1
ATOM 2700 O O . VAL D 2 4 ? 12.455 66.249 10.286 1.00 37.05 223 VAL D O 1
ATOM 2704 N N . VAL D 2 5 ? 11.384 66.109 12.261 1.00 30.80 224 VAL D N 1
ATOM 2705 C CA . VAL D 2 5 ? 10.085 66.628 11.819 1.00 26.88 224 VAL D CA 1
ATOM 2706 C C . VAL D 2 5 ? 9.849 68.077 12.188 1.00 29.54 224 VAL D C 1
ATOM 2707 O O . VAL D 2 5 ? 10.120 68.475 13.321 1.00 35.37 224 VAL D O 1
ATOM 2711 N N . ILE D 2 6 ? 9.317 68.867 11.257 1.00 34.21 225 ILE D N 1
ATOM 2712 C CA . ILE D 2 6 ? 9.006 70.279 11.523 1.00 33.32 225 ILE D CA 1
ATOM 2713 C C . ILE D 2 6 ? 7.642 70.205 12.195 1.00 35.17 225 ILE D C 1
ATOM 2714 O O . ILE D 2 6 ? 6.703 69.614 11.653 1.00 36.64 225 ILE D O 1
ATOM 2719 N N . VAL D 2 7 ? 7.532 70.783 13.382 1.00 34.19 226 VAL D N 1
ATOM 2720 C CA . VAL D 2 7 ? 6.286 70.695 14.127 1.00 31.02 226 VAL D CA 1
ATOM 2721 C C . VAL D 2 7 ? 5.673 72.046 14.304 1.00 32.07 226 VAL D C 1
ATOM 2722 O O . VAL D 2 7 ? 4.641 72.185 14.972 1.00 32.74 226 VAL D O 1
ATOM 2726 N N . GLY D 2 8 ? 6.311 73.037 13.692 1.00 30.56 227 GLY D N 1
ATOM 2727 C CA . GLY D 2 8 ? 5.830 74.402 13.777 1.00 30.37 227 GLY D CA 1
ATOM 2728 C C . GLY D 2 8 ? 6.881 75.361 13.251 1.00 31.49 227 GLY D C 1
ATOM 2729 O O . GLY D 2 8 ? 8.015 74.961 12.955 1.00 29.25 227 GLY D O 1
ATOM 2730 N N . ARG D 2 9 ? 6.556 76.645 13.264 1.00 33.57 228 ARG D N 1
ATOM 2731 C CA . ARG D 2 9 ? 7.460 77.663 12.745 1.00 36.57 228 ARG D CA 1
ATOM 2732 C C . ARG D 2 9 ? 7.265 78.995 13.434 1.00 36.17 228 ARG D C 1
ATOM 2733 O O . ARG D 2 9 ? 6.187 79.287 13.980 1.00 35.51 228 ARG D O 1
ATOM 2741 N N . ILE D 2 10 ? 8.274 79.842 13.310 1.00 38.09 229 ILE D N 1
ATOM 2742 C CA . ILE D 2 10 ? 8.198 81.173 13.874 1.00 41.64 229 ILE D CA 1
ATOM 2743 C C . ILE D 2 10 ? 8.217 82.106 12.676 1.00 42.94 229 ILE D C 1
ATOM 2744 O O . ILE D 2 10 ? 9.182 82.118 11.908 1.00 41.21 229 ILE D O 1
ATOM 2749 N N . ILE D 2 11 ? 7.113 82.824 12.483 1.00 46.03 230 ILE D N 1
ATOM 2750 C CA . ILE D 2 11 ? 6.972 83.776 11.377 1.00 49.20 230 ILE D CA 1
ATOM 2751 C C . ILE D 2 11 ? 7.645 85.114 11.733 1.00 50.74 230 ILE D C 1
ATOM 2752 O O . ILE D 2 11 ? 7.216 85.797 12.697 1.00 48.90 230 ILE D O 1
ATOM 2757 N N . LEU D 2 12 ? 8.682 85.471 10.957 1.00 50.17 231 LEU D N 1
ATOM 2758 C CA . LEU D 2 12 ? 9.464 86.695 11.167 1.00 51.17 231 LEU D CA 1
ATOM 2759 C C . LEU D 2 12 ? 8.867 87.984 10.576 1.00 53.05 231 LEU D C 1
ATOM 2760 O O . LEU D 2 12 ? 8.241 87.951 9.503 1.00 55.64 231 LEU D O 1
ATOM 2765 N N . SER D 2 13 ? 9.072 89.111 11.275 1.00 53.14 232 SER D N 1
ATOM 2766 C CA . SER D 2 13 ? 8.577 90.417 10.836 1.00 53.76 232 SER D CA 1
ATOM 2767 C C . SER D 2 13 ? 9.117 91.534 11.720 1.00 53.91 232 SER D C 1
ATOM 2768 O O . SER D 2 13 ? 9.738 92.490 11.240 1.00 55.02 232 SER D O 1
#

Radius of gyration: 20.5 Å; Cα contacts (8 Å, |Δi|>4): 1078; chains: 4; bounding box: 47×56×48 Å

Nearest PDB structures (foldseek):
  4u01-assembly8_H  TM=9.922E-01  e=1.444E-30  Hepatitis C virus (isolate Con1)
  2xcf-assembly1_A  TM=9.888E-01  e=6.211E-30  Hepacivirus hominis
  2qv1-assembly2_B  TM=9.871E-01  e=1.557E-29  unclassified
  2oin-assembly3_B  TM=9.863E-01  e=2.273E-29  Hepacivirus hominis
  1rgq-assembly1_B  TM=9.854E-01  e=5.396E-29  Hepacivirus hominis